Protein AF-0000000086523550 (afdb_homodimer)

InterPro domains:
  IPR003801 GTP cyclohydrolase FolE2/MptA [PF02649] (14-305)
  IPR003801 GTP cyclohydrolase FolE2/MptA [PTHR36445] (13-309)
  IPR022838 GTP cyclohydrolase FolE2 [MF_01527_B] (14-311)

Foldseek 3Di:
DPPPCPVPPPPPPVPPVQPDWDPDFFDWFQWDEDWQDWAWAWAADPVRDIDIWIKTKTKIFIFPGRGGSGFDHVQLVVLCVVQGRVDHDWLVSQVVSQVSVDVVGDPTGQKMKMKIWTWDKDWDAFDPDRDIDIDIKIKMWMWMADPRDIWIKMKIKFKFKAAAPVLVVVQVVQLVVLVCVVQNVPDDDDDPVVLVVLCPDCSNGPDRAFIDMKMKMKMFIFDPPGGHDCPVVLNVLLCVLQVGGDGDDDDPVSVVVNVVSNVVRHDDLVSSQVSSLVSLVPDPGTPKMKIKMWRCTPVDNGTDIDIDINDDPVGDDRPVDDDDDDD/DPPDPPVPPPPPPPPPVQPDWDPDFFDWFQWDEDWQDWAWAWAADPVRDIDIWIKTKTKIFIFPGRGGSDFDHVQLVVLCVVQGRVDHDWPVSQVVSQVSVDVVGDPTGQKMKMKIWTKDKDWDAFDPDRDIDIDIKIKMWMWMADPRDIWIKIKIKFKFKAAAPVLVVVQVVQLVVLVCVVQNVPDDDDDPVVLVVLCPDCSNGPDRAFIDMKMKMKMFIFDPPGGHDCPVVLNVLLCVLQVGGDGDDDDPVSVVVNVVSNVVRHDDLVSSQVSSLVSLVPDPGTPKMKMKMWRCTPVDNGTDIDIDINDDPVGDDRPVDDDDPDD

Organism: NCBI:txid111769

pLDDT: mean 89.42, std 15.38, range [23.94, 98.44]

Solvent-accessible surface area (backbone atoms only — not comparable to full-atom values): 35305 Å² total; per-residue (Å²): 138,77,82,76,70,70,80,70,67,74,73,72,74,62,74,60,58,59,74,43,86,54,85,59,79,65,51,63,34,63,30,39,32,36,29,62,31,76,43,56,38,28,40,73,45,96,86,70,45,78,44,80,38,68,22,43,28,35,42,33,30,24,34,71,41,35,66,54,49,61,80,66,62,67,58,51,51,49,42,41,58,68,42,51,52,70,35,62,61,25,51,62,51,49,52,51,41,39,48,46,49,24,62,75,32,64,90,37,27,70,26,24,36,37,36,39,33,33,65,46,73,45,78,42,70,30,84,68,53,94,44,59,25,72,42,80,27,52,34,36,41,36,35,36,36,49,87,84,43,78,47,43,35,42,30,42,44,44,62,27,54,41,26,34,52,55,42,43,52,52,27,50,50,51,26,52,49,38,48,30,70,74,66,42,82,81,55,86,78,77,60,67,68,58,51,54,56,39,59,74,32,74,77,37,44,58,77,58,57,50,54,32,64,23,38,39,38,39,36,32,33,47,45,88,82,52,73,60,70,60,57,67,60,50,51,49,51,50,37,65,50,61,54,28,58,67,79,70,41,77,52,71,68,23,52,52,49,49,53,51,37,43,70,74,42,52,34,52,42,52,47,50,41,36,35,45,51,52,52,50,70,70,35,85,60,44,69,40,36,40,39,39,26,39,36,49,42,71,82,44,82,32,27,35,31,16,31,40,52,72,73,53,88,94,46,67,73,80,71,79,71,85,83,76,75,82,127,138,81,76,77,71,70,82,73,67,76,73,74,75,61,75,60,60,59,74,44,87,54,86,60,79,66,51,62,36,61,30,39,33,37,30,62,32,75,45,56,37,28,42,74,44,95,85,70,47,77,45,79,37,69,22,42,29,36,42,32,30,25,35,70,40,35,67,55,51,61,80,67,60,66,58,49,50,49,41,41,59,68,43,51,52,69,36,62,62,26,50,63,51,47,50,51,41,40,48,49,48,24,63,75,31,64,89,35,28,69,25,22,36,39,35,39,34,35,66,47,74,44,77,42,71,30,85,69,54,94,45,59,24,71,44,78,27,51,32,36,43,35,36,37,34,49,87,86,42,78,46,44,35,43,32,41,45,45,60,27,55,40,27,35,50,55,41,41,51,52,25,50,50,52,28,53,50,39,47,30,69,72,64,42,81,80,54,88,77,77,61,68,69,59,50,55,57,40,60,74,34,75,78,37,43,56,76,57,57,49,52,34,64,23,40,40,38,37,36,32,33,48,44,87,83,53,73,59,69,60,58,67,60,50,51,48,50,51,38,64,50,62,54,28,59,68,78,67,39,74,51,71,66,23,52,52,49,50,52,52,36,43,69,73,42,52,34,51,42,50,46,52,41,37,35,46,51,52,52,49,69,70,35,83,60,44,69,39,36,38,39,39,27,39,34,49,42,69,80,44,82,32,27,36,31,16,31,41,52,72,71,54,86,93,46,66,72,81,73,79,70,86,84,74,74,83,128

Secondary structure (DSSP, 8-state):
--GGGGGGS-------GGGS---S----EEEEEEEEEEEEEEEE-TTS-EEEEEEEEEEEEEE--TT-----HHHHHHHHHHTGGGSB--HHHHHHHHHHHHHTTTTT-S-EEEEEEEEEEEEEE-SSSS-EEEEEEEEEEEEEEETTEEEEEEEEEEEEEEE-HHHHHHHHHHHHHHHHHHH-TT-S---HHHHHHHHTSTTTS----SEEEEEEEEEEEEPTT-SS--HHHHHHHHHHHH--B--SS--HHHHHHHHHHHHHT---HHHHHHHHHHHHHT-TTEEEEEEEEEEE-SSSSSEEEEEEE---TT---------PPP-/--GGGGGGS-------GGGS---S----EEEEEEEEEEEEEEEE-TTS-EEEEEEEEEEEEEE--TT-----HHHHHHHHHHTGGGSB--HHHHHHHHHHHHHTTTTT-S-EEEEEEEEEEEEEE-SSSS-EEEEEEEEEEEEEEETTEEEEEEEEEEEEEEE-HHHHHHHHHHHHHHHHHHH-TT-S---HHHHHHHHTSTTTS----SEEEEEEEEEEEEPTT-SS--HHHHHHHHHHHH--B--SS--HHHHHHHHHHHHHT---HHHHHHHHHHHHHT-TTEEEEEEEEEEE-SSSSSEEEEEEE---TT---------PPP-

Nearest PDB structures (foldseek):
  8g8v-assembly1_A  TM=8.980E-01  e=8.020E-21  Burkholderia pseudomallei
  5k95-assembly1_A  TM=9.289E-01  e=1.286E-19  Neisseria gonorrhoeae FA 1090
  8tcc-assembly1_D  TM=9.366E-01  e=3.245E-18  Burkholderia pseudomallei
  2r5r-assembly1_A  TM=9.026E-01  e=2.588E-18  Nitrosomonas europaea ATCC 19718
  8tcc-assembly1_B  TM=9.244E-01  e=8.031E-18  Burkholderia pseudomallei

Sequence (654 aa):
MTSTNACKELPCAMPDVAKQPHTGPKGTLNWVGMSQIELPVFVQNLQGGRIQMLARVQAYVNLTDPDSKGIHMSRLYVALDNMLAMNDLTPEVLGATIQQFVDSHQGLSNAAYLECRFDYFERRNSLLSDNSGWKNYPVRVAASLRDGQLETEISVDVPYSSTCPCSAALARQLIQEGFRETFGADTVTVDAQQVYAWLGTTQGIRATPHSQRSIAQVKVKLVDVVNHLPITQLIDCIENALQTPVQATVKREDEQEFARLNAANLMFCEDAARRLKQALSDDASVRDFWVRVNHMESLHAHDAVSIVVKGVENGYRDDPHEYVHPTMTSTNACKELPCAMPDVAKQPHTGPKGTLNWVGMSQIELPVFVQNLQGGRIQMLARVQAYVNLTDPDSKGIHMSRLYVALDNMLAMNDLTPEVLGATIQQFVDSHQGLSNAAYLECRFDYFERRNSLLSDNSGWKNYPVRVAASLRDGQLETEISVDVPYSSTCPCSAALARQLIQEGFRETFGADTVTVDAQQVYAWLGTTQGIRATPHSQRSIAQVKVKLVDVVNHLPITQLIDCIENALQTPVQATVKREDEQEFARLNAANLMFCEDAARRLKQALSDDASVRDFWVRVNHMESLHAHDAVSIVVKGVENGYRDDPHEYVHPT

Radius of gyration: 30.11 Å; Cα contacts (8 Å, |Δi|>4): 1320; chains: 2; bounding box: 67×110×64 Å

Structure (mmCIF, N/CA/C/O backbone):
data_AF-0000000086523550-model_v1
#
loop_
_entity.id
_entity.type
_entity.pdbx_description
1 polymer 'GTP cyclohydrolase FolE2'
#
loop_
_atom_site.group_PDB
_atom_site.id
_atom_site.type_symbol
_atom_site.label_atom_id
_atom_site.label_alt_id
_atom_site.label_comp_id
_atom_site.label_asym_id
_atom_site.label_entity_id
_atom_site.label_seq_id
_atom_site.pdbx_PDB_ins_code
_atom_site.Cartn_x
_atom_site.Cartn_y
_atom_site.Cartn_z
_atom_site.occupancy
_atom_site.B_iso_or_equiv
_atom_site.auth_seq_id
_atom_site.auth_comp_id
_atom_site.auth_asym_id
_atom_site.auth_atom_id
_atom_site.pdbx_PDB_model_num
ATOM 1 N N . MET A 1 1 ? -37.312 -34.094 -29.734 1 24.89 1 MET A N 1
ATOM 2 C CA . MET A 1 1 ? -37.156 -32.812 -29.062 1 24.89 1 MET A CA 1
ATOM 3 C C . MET A 1 1 ? -36.25 -32.938 -27.844 1 24.89 1 MET A C 1
ATOM 5 O O . MET A 1 1 ? -36.062 -31.953 -27.109 1 24.89 1 MET A O 1
ATOM 9 N N . THR A 1 2 ? -36.062 -34.188 -27.281 1 25.27 2 THR A N 1
ATOM 10 C CA . THR A 1 2 ? -35.625 -34.688 -25.984 1 25.27 2 THR A CA 1
ATOM 11 C C . THR A 1 2 ? -34.125 -34.5 -25.781 1 25.27 2 THR A C 1
ATOM 13 O O . THR A 1 2 ? -33.562 -34.969 -24.797 1 25.27 2 THR A O 1
ATOM 16 N N . SER A 1 3 ? -33.375 -34.062 -26.781 1 25.77 3 SER A N 1
ATOM 17 C CA . SER A 1 3 ? -31.938 -34.406 -26.828 1 25.77 3 SER A CA 1
ATOM 18 C C . SER A 1 3 ? -31.172 -33.594 -25.781 1 25.77 3 SER A C 1
ATOM 20 O O . SER A 1 3 ? -29.938 -33.562 -25.797 1 25.77 3 SER A O 1
ATOM 22 N N . THR A 1 4 ? -31.844 -32.594 -25.078 1 27.64 4 THR A N 1
ATOM 23 C CA . THR A 1 4 ? -31.047 -31.5 -24.562 1 27.64 4 THR A CA 1
ATOM 24 C C . THR A 1 4 ? -30.328 -31.906 -23.281 1 27.64 4 THR A C 1
ATOM 26 O O . THR A 1 4 ? -29.562 -31.125 -22.719 1 27.64 4 THR A O 1
ATOM 29 N N . ASN A 1 5 ? -30.828 -32.906 -22.5 1 25.8 5 ASN A N 1
ATOM 30 C CA . ASN A 1 5 ? -30.562 -32.969 -21.062 1 25.8 5 ASN A CA 1
ATOM 31 C C . ASN A 1 5 ? -29.203 -33.562 -20.781 1 25.8 5 ASN A C 1
ATOM 33 O O . ASN A 1 5 ? -28.969 -34.125 -19.688 1 25.8 5 ASN A O 1
ATOM 37 N N . ALA A 1 6 ? -28.422 -34.062 -21.719 1 29.69 6 ALA A N 1
ATOM 38 C CA . ALA A 1 6 ? -27.344 -35 -21.406 1 29.69 6 ALA A CA 1
ATOM 39 C C . ALA A 1 6 ? -26.25 -34.312 -20.594 1 29.69 6 ALA A C 1
ATOM 41 O O . ALA A 1 6 ? -25.375 -34.969 -20.031 1 29.69 6 ALA A O 1
ATOM 42 N N . CYS A 1 7 ? -26.078 -33 -20.766 1 24.89 7 CYS A N 1
ATOM 43 C CA . CYS A 1 7 ? -24.844 -32.438 -20.219 1 24.89 7 CYS A CA 1
ATOM 44 C C . CYS A 1 7 ? -24.938 -32.312 -18.703 1 24.89 7 CYS A C 1
ATOM 46 O O . CYS A 1 7 ? -24.125 -31.641 -18.078 1 24.89 7 CYS A O 1
ATOM 48 N N . LYS A 1 8 ? -26.094 -32.719 -18.125 1 31.67 8 LYS A N 1
ATOM 49 C CA . LYS A 1 8 ? -26.25 -32.438 -16.703 1 31.67 8 LYS A CA 1
ATOM 50 C C . LYS A 1 8 ? -25.234 -33.219 -15.867 1 31.67 8 LYS A C 1
ATOM 52 O O . LYS A 1 8 ? -24.922 -32.812 -14.734 1 31.67 8 LYS A O 1
ATOM 57 N N . GLU A 1 9 ? -25.25 -34.5 -15.953 1 26.06 9 GLU A N 1
ATOM 58 C CA . GLU A 1 9 ? -24.766 -35.375 -14.891 1 26.06 9 GLU A CA 1
ATOM 59 C C . GLU A 1 9 ? -23.234 -35.531 -14.938 1 26.06 9 GLU A C 1
ATOM 61 O O . GLU A 1 9 ? -22.641 -36.219 -14.133 1 26.06 9 GLU A O 1
ATOM 66 N N . LEU A 1 10 ? -22.531 -35.594 -16.141 1 28.23 10 LEU A N 1
ATOM 67 C CA . LEU A 1 10 ? -21.172 -36.094 -15.977 1 28.23 10 LEU A CA 1
ATOM 68 C C . LEU A 1 10 ? -20.391 -35.188 -15.023 1 28.23 10 LEU A C 1
ATOM 70 O O . LEU A 1 10 ? -20.203 -34 -15.289 1 28.23 10 LEU A O 1
ATOM 74 N N . PRO A 1 11 ? -20.469 -35.531 -13.734 1 32.78 11 PRO A N 1
ATOM 75 C CA . PRO A 1 11 ? -19.547 -34.938 -12.766 1 32.78 11 PRO A CA 1
ATOM 76 C C . PRO A 1 11 ? -18.109 -34.844 -13.289 1 32.78 11 PRO A C 1
ATOM 78 O O . PRO A 1 11 ? -17.516 -35.906 -13.586 1 32.78 11 PRO A O 1
ATOM 81 N N . CYS A 1 12 ? -17.844 -34.312 -14.367 1 31.89 12 CYS A N 1
ATOM 82 C CA . CYS A 1 12 ? -16.469 -34.125 -14.859 1 31.89 12 CYS A CA 1
ATOM 83 C C . CYS A 1 12 ? -15.484 -34.031 -13.703 1 31.89 12 CYS A C 1
ATOM 85 O O . CYS A 1 12 ? -15.453 -33.031 -13 1 31.89 12 CYS A O 1
ATOM 87 N N . ALA A 1 13 ? -15.266 -35.125 -13.031 1 36.91 13 ALA A N 1
ATOM 88 C CA . ALA A 1 13 ? -14.195 -35.281 -12.047 1 36.91 13 ALA A CA 1
ATOM 89 C C . ALA A 1 13 ? -12.914 -34.594 -12.523 1 36.91 13 ALA A C 1
ATOM 91 O O . ALA A 1 13 ? -12.227 -35.125 -13.406 1 36.91 13 ALA A O 1
ATOM 92 N N . MET A 1 14 ? -12.844 -33.375 -12.883 1 42.28 14 MET A N 1
ATOM 93 C CA . MET A 1 14 ? -11.609 -32.656 -13.148 1 42.28 14 MET A CA 1
ATOM 94 C C . MET A 1 14 ? -10.492 -33.094 -12.211 1 42.28 14 MET A C 1
ATOM 96 O O . MET A 1 14 ? -10.719 -33.312 -11.023 1 42.28 14 MET A O 1
ATOM 100 N N . PRO A 1 15 ? -9.562 -34 -12.703 1 45.25 15 PRO A N 1
ATOM 101 C CA . PRO A 1 15 ? -8.484 -34.344 -11.789 1 45.25 15 PRO A CA 1
ATOM 102 C C . PRO A 1 15 ? -8.164 -33.25 -10.773 1 45.25 15 PRO A C 1
ATOM 104 O O . PRO A 1 15 ? -7.973 -32.094 -11.156 1 45.25 15 PRO A O 1
ATOM 107 N N . ASP A 1 16 ? -8.758 -33.5 -9.617 1 55.25 16 ASP A N 1
ATOM 108 C CA . ASP A 1 16 ? -8.391 -32.594 -8.539 1 55.25 16 ASP A CA 1
ATOM 109 C C . ASP A 1 16 ? -6.883 -32.625 -8.289 1 55.25 16 ASP A C 1
ATOM 111 O O . ASP A 1 16 ? -6.398 -33.375 -7.449 1 55.25 16 ASP A O 1
ATOM 115 N N . VAL A 1 17 ? -6.188 -32.125 -9.227 1 57.41 17 VAL A N 1
ATOM 116 C CA . VAL A 1 17 ? -4.734 -32.062 -9.148 1 57.41 17 VAL A CA 1
ATOM 117 C C . VAL A 1 17 ? -4.312 -31.609 -7.754 1 57.41 17 VAL A C 1
ATOM 119 O O . VAL A 1 17 ? -3.25 -32 -7.262 1 57.41 17 VAL A O 1
ATOM 122 N N . ALA A 1 18 ? -5.133 -30.922 -7.09 1 55.53 18 ALA A N 1
ATOM 123 C CA . ALA A 1 18 ? -4.77 -30.406 -5.77 1 55.53 18 ALA A CA 1
ATOM 124 C C . ALA A 1 18 ? -4.664 -31.531 -4.754 1 55.53 18 ALA A C 1
ATOM 126 O O . ALA A 1 18 ? -4.012 -31.391 -3.717 1 55.53 18 ALA A O 1
ATOM 127 N N . LYS A 1 19 ? -5.16 -32.656 -5.047 1 57.28 19 LYS A N 1
ATOM 128 C CA . LYS A 1 19 ? -5.168 -33.781 -4.105 1 57.28 19 LYS A CA 1
ATOM 129 C C . LYS A 1 19 ? -4.039 -34.781 -4.41 1 57.28 19 LYS A C 1
ATOM 131 O O . LYS A 1 19 ? -3.82 -35.719 -3.662 1 57.28 19 LYS A O 1
ATOM 136 N N . GLN A 1 20 ? -3.389 -34.5 -5.477 1 58.16 20 GLN A N 1
ATOM 137 C CA . GLN A 1 20 ? -2.297 -35.406 -5.793 1 58.16 20 GLN A CA 1
ATOM 138 C C . GLN A 1 20 ? -1.074 -35.125 -4.926 1 58.16 20 GLN A C 1
ATOM 140 O O . GLN A 1 20 ? -0.887 -34 -4.457 1 58.16 20 GLN A O 1
ATOM 145 N N . PRO A 1 21 ? -0.342 -36.281 -4.531 1 58.44 21 PRO A N 1
ATOM 146 C CA . PRO A 1 21 ? 0.87 -36.031 -3.738 1 58.44 21 PRO A CA 1
ATOM 147 C C . PRO A 1 21 ? 1.817 -35.031 -4.383 1 58.44 21 PRO A C 1
ATOM 149 O O . PRO A 1 21 ? 2.012 -35.062 -5.602 1 58.44 21 PRO A O 1
ATOM 152 N N . HIS A 1 22 ? 2.184 -34.031 -3.604 1 60.03 22 HIS A N 1
ATOM 153 C CA . HIS A 1 22 ? 3.012 -32.906 -4.047 1 60.03 22 HIS A CA 1
ATOM 154 C C . HIS A 1 22 ? 4.477 -33.344 -4.16 1 60.03 22 HIS A C 1
ATOM 156 O O . HIS A 1 22 ? 5.062 -33.812 -3.189 1 60.03 22 HIS A O 1
ATOM 162 N N . THR A 1 23 ? 5.082 -33.531 -5.371 1 64.75 23 THR A N 1
ATOM 163 C CA . THR A 1 23 ? 6.492 -33.844 -5.59 1 64.75 23 THR A CA 1
ATOM 164 C C . THR A 1 23 ? 7.328 -32.562 -5.594 1 64.75 23 THR A C 1
ATOM 166 O O . THR A 1 23 ? 8.562 -32.625 -5.562 1 64.75 23 THR A O 1
ATOM 169 N N . GLY A 1 24 ? 6.727 -31.469 -5.398 1 66.56 24 GLY A N 1
ATOM 170 C CA . GLY A 1 24 ? 7.469 -30.219 -5.453 1 66.56 24 GLY A CA 1
ATOM 171 C C . GLY A 1 24 ? 7.859 -29.688 -4.082 1 66.56 24 GLY A C 1
ATOM 172 O O . GLY A 1 24 ? 7.891 -30.453 -3.111 1 66.56 24 GLY A O 1
ATOM 173 N N . PRO A 1 25 ? 8.43 -28.562 -4.086 1 72.25 25 PRO A N 1
ATOM 174 C CA . PRO A 1 25 ? 8.828 -27.984 -2.799 1 72.25 25 PRO A CA 1
ATOM 175 C C . PRO A 1 25 ? 7.703 -28.016 -1.767 1 72.25 25 PRO A C 1
ATOM 177 O O . PRO A 1 25 ? 6.539 -27.797 -2.109 1 72.25 25 PRO A O 1
ATOM 180 N N . LYS A 1 26 ? 8.117 -28.453 -0.624 1 80.25 26 LYS A N 1
ATOM 181 C CA . LYS A 1 26 ? 7.203 -28.516 0.511 1 80.25 26 LYS A CA 1
ATOM 182 C C . LYS A 1 26 ? 7.355 -27.297 1.415 1 80.25 26 LYS A C 1
ATOM 184 O O . LYS A 1 26 ? 8.344 -26.562 1.312 1 80.25 26 LYS A O 1
ATOM 189 N N . GLY A 1 27 ? 6.23 -27 2.156 1 88.38 27 GLY A N 1
ATOM 190 C CA . GLY A 1 27 ? 6.301 -25.891 3.104 1 88.38 27 GLY A CA 1
ATOM 191 C C . GLY A 1 27 ? 4.949 -25.266 3.383 1 88.38 27 GLY A C 1
ATOM 192 O O . GLY A 1 27 ? 4.039 -25.344 2.557 1 88.38 27 GLY A O 1
ATOM 193 N N . THR A 1 28 ? 4.984 -24.672 4.547 1 94.19 28 THR A N 1
ATOM 194 C CA . THR A 1 28 ? 3.777 -23.953 4.941 1 94.19 28 THR A CA 1
ATOM 195 C C . THR A 1 28 ? 3.73 -22.578 4.285 1 94.19 28 THR A C 1
ATOM 197 O O . THR A 1 28 ? 4.754 -22.062 3.832 1 94.19 28 THR A O 1
ATOM 200 N N . LEU A 1 29 ? 2.609 -22.078 4.082 1 97.38 29 LEU A N 1
ATOM 201 C CA . LEU A 1 29 ? 2.381 -20.734 3.553 1 97.38 29 LEU A CA 1
ATOM 202 C C . LEU A 1 29 ? 1.535 -19.906 4.512 1 97.38 29 LEU A C 1
ATOM 204 O O . LEU A 1 29 ? 0.596 -20.422 5.121 1 97.38 29 LEU A O 1
ATOM 208 N N . ASN A 1 30 ? 1.896 -18.656 4.645 1 98 30 ASN A N 1
ATOM 209 C CA . ASN A 1 30 ? 1.173 -17.781 5.566 1 98 30 ASN A CA 1
ATOM 210 C C . ASN A 1 30 ? -0.237 -17.484 5.062 1 98 30 ASN A C 1
ATOM 212 O O . ASN A 1 30 ? -1.196 -17.516 5.836 1 98 30 ASN A O 1
ATOM 216 N N . TRP A 1 31 ? -0.365 -17.141 3.756 1 98.06 31 TRP A N 1
ATOM 217 C CA . TRP A 1 31 ? -1.661 -16.875 3.143 1 98.06 31 TRP A CA 1
ATOM 218 C C . TRP A 1 31 ? -1.736 -17.469 1.741 1 98.06 31 TRP A C 1
ATOM 220 O O . TRP A 1 31 ? -0.773 -17.391 0.974 1 98.06 31 TRP A O 1
ATOM 230 N N . VAL A 1 32 ? -2.779 -18.031 1.425 1 98.06 32 VAL A N 1
ATOM 231 C CA . VAL A 1 32 ? -3.146 -18.484 0.085 1 98.06 32 VAL A CA 1
ATOM 232 C C . VAL A 1 32 ? -4.605 -18.125 -0.195 1 98.06 32 VAL A C 1
ATOM 234 O O . VAL A 1 32 ? -5.477 -18.344 0.651 1 98.06 32 VAL A O 1
ATOM 237 N N . GLY A 1 33 ? -4.855 -17.531 -1.332 1 97.62 33 GLY A N 1
ATOM 238 C CA . GLY A 1 33 ? -6.227 -17.188 -1.668 1 97.62 33 GLY A CA 1
ATOM 239 C C . GLY A 1 33 ? -6.332 -16.297 -2.898 1 97.62 33 GLY A C 1
ATOM 240 O O . GLY A 1 33 ? -5.668 -16.547 -3.906 1 97.62 33 GLY A O 1
ATOM 241 N N . MET A 1 34 ? -7.254 -15.375 -2.773 1 96.81 34 MET A N 1
ATOM 242 C CA . MET A 1 34 ? -7.621 -14.578 -3.943 1 96.81 34 MET A CA 1
ATOM 243 C C . MET A 1 34 ? -7.59 -13.086 -3.623 1 96.81 34 MET A C 1
ATOM 245 O O . MET A 1 34 ? -7.836 -12.688 -2.484 1 96.81 34 MET A O 1
ATOM 249 N N . SER A 1 35 ? -7.34 -12.328 -4.617 1 96.5 35 SER A N 1
ATOM 250 C CA . SER A 1 35 ? -7.402 -10.867 -4.508 1 96.5 35 SER A CA 1
ATOM 251 C C . SER A 1 35 ? -8.094 -10.25 -5.719 1 96.5 35 SER A C 1
ATOM 253 O O . SER A 1 35 ? -8.422 -10.953 -6.68 1 96.5 35 SER A O 1
ATOM 255 N N . GLN A 1 36 ? -8.461 -8.992 -5.59 1 94.75 36 GLN A N 1
ATOM 256 C CA . GLN A 1 36 ? -9.109 -8.211 -6.645 1 94.75 36 GLN A CA 1
ATOM 257 C C . GLN A 1 36 ? -10.438 -8.836 -7.055 1 94.75 36 GLN A C 1
ATOM 259 O O . GLN A 1 36 ? -10.797 -8.82 -8.234 1 94.75 36 GLN A O 1
ATOM 264 N N . ILE A 1 37 ? -11.055 -9.43 -6.09 1 94.75 37 ILE A N 1
ATOM 265 C CA . ILE A 1 37 ? -12.398 -9.945 -6.352 1 94.75 37 ILE A CA 1
ATOM 266 C C . ILE A 1 37 ? -13.406 -8.797 -6.332 1 94.75 37 ILE A C 1
ATOM 268 O O . ILE A 1 37 ? -13.516 -8.086 -5.336 1 94.75 37 ILE A O 1
ATOM 272 N N . GLU A 1 38 ? -14.102 -8.609 -7.359 1 94.69 38 GLU A N 1
ATOM 273 C CA . GLU A 1 38 ? -15.141 -7.586 -7.387 1 94.69 38 GLU A CA 1
ATOM 274 C C . GLU A 1 38 ? -16.484 -8.148 -6.922 1 94.69 38 GLU A C 1
ATOM 276 O O . GLU A 1 38 ? -17 -9.109 -7.5 1 94.69 38 GLU A O 1
ATOM 281 N N . LEU A 1 39 ? -16.984 -7.551 -5.848 1 95.5 39 LEU A N 1
ATOM 282 C CA . LEU A 1 39 ? -18.266 -7.977 -5.293 1 95.5 39 LEU A CA 1
ATOM 283 C C . LEU A 1 39 ? -19.062 -6.781 -4.758 1 95.5 39 LEU A C 1
ATOM 285 O O . LEU A 1 39 ? -18.469 -5.77 -4.371 1 95.5 39 LEU A O 1
ATOM 289 N N . PRO A 1 40 ? -20.375 -6.902 -4.762 1 95.69 40 PRO A N 1
ATOM 290 C CA . PRO A 1 40 ? -21.156 -5.875 -4.055 1 95.69 40 PRO A CA 1
ATOM 291 C C . PRO A 1 40 ? -21.062 -6.012 -2.537 1 95.69 40 PRO A C 1
ATOM 293 O O . PRO A 1 40 ? -21.016 -7.125 -2.014 1 95.69 40 PRO A O 1
ATOM 296 N N . VAL A 1 41 ? -20.984 -4.922 -1.892 1 95 41 VAL A N 1
ATOM 297 C CA . VAL A 1 41 ? -21.109 -4.887 -0.438 1 95 41 VAL A CA 1
ATOM 298 C C . VAL A 1 41 ? -22.188 -3.885 -0.032 1 95 41 VAL A C 1
ATOM 300 O O . VAL A 1 41 ? -22.438 -2.918 -0.752 1 95 41 VAL A O 1
ATOM 303 N N . PHE A 1 42 ? -22.75 -4.18 1.118 1 94.56 42 PHE A N 1
ATOM 304 C CA . PHE A 1 42 ? -23.844 -3.355 1.618 1 94.56 42 PHE A CA 1
ATOM 305 C C . PHE A 1 42 ? -23.516 -2.797 2.998 1 94.56 42 PHE A C 1
ATOM 307 O O . PHE A 1 42 ? -23.094 -3.535 3.889 1 94.56 42 PHE A O 1
ATOM 314 N N . VAL A 1 43 ? -23.656 -1.52 3.121 1 91.94 43 VAL A N 1
ATOM 315 C CA . VAL A 1 43 ? -23.438 -0.874 4.41 1 91.94 43 VAL A CA 1
ATOM 316 C C . VAL A 1 43 ? -24.688 -0.078 4.805 1 91.94 43 VAL A C 1
ATOM 318 O O . VAL A 1 43 ? -25.297 0.594 3.967 1 91.94 43 VAL A O 1
ATOM 321 N N . GLN A 1 44 ? -25.016 -0.198 6.043 1 85.31 44 GLN A N 1
ATOM 322 C CA . GLN A 1 44 ? -26.125 0.591 6.555 1 85.31 44 GLN A CA 1
ATOM 323 C C . GLN A 1 44 ? -25.672 1.995 6.945 1 85.31 44 GLN A C 1
ATOM 325 O O . GLN A 1 44 ? -24.656 2.158 7.625 1 85.31 44 GLN A O 1
ATOM 330 N N . ASN A 1 45 ? -26.438 2.938 6.398 1 76.12 45 ASN A N 1
ATOM 331 C CA . ASN A 1 45 ? -26.078 4.297 6.801 1 76.12 45 ASN A CA 1
ATOM 332 C C . ASN A 1 45 ? -26.844 4.727 8.047 1 76.12 45 ASN A C 1
ATOM 334 O O . ASN A 1 45 ? -27.688 3.986 8.547 1 76.12 45 ASN A O 1
ATOM 338 N N . LEU A 1 46 ? -26.453 5.797 8.602 1 71.25 46 LEU A N 1
ATOM 339 C CA . LEU A 1 46 ? -27 6.281 9.867 1 71.25 46 LEU A CA 1
ATOM 340 C C . LEU A 1 46 ? -28.469 6.625 9.719 1 71.25 46 LEU A C 1
ATOM 342 O O . LEU A 1 46 ? -29.219 6.629 10.703 1 71.25 46 LEU A O 1
ATOM 346 N N . GLN A 1 47 ? -28.906 6.859 8.523 1 70.12 47 GLN A N 1
ATOM 347 C CA . GLN A 1 47 ? -30.297 7.242 8.32 1 70.12 47 GLN A CA 1
ATOM 348 C C . GLN A 1 47 ? -31.172 6.016 8.086 1 70.12 47 GLN A C 1
ATOM 350 O O . GLN A 1 47 ? -32.375 6.141 7.828 1 70.12 47 GLN A O 1
ATOM 355 N N . GLY A 1 48 ? -30.531 4.879 8.227 1 71.19 48 GLY A N 1
ATOM 356 C CA . GLY A 1 48 ? -31.297 3.646 8.102 1 71.19 48 GLY A CA 1
ATOM 357 C C . GLY A 1 48 ? -31.312 3.094 6.688 1 71.19 48 GL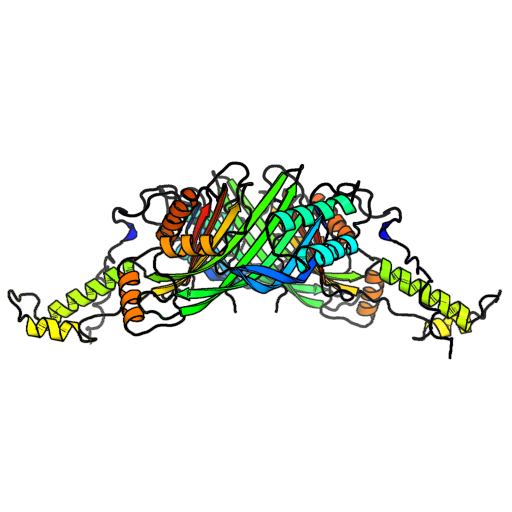Y A C 1
ATOM 358 O O . GLY A 1 48 ? -31.906 2.043 6.43 1 71.19 48 GLY A O 1
ATOM 359 N N . GLY A 1 49 ? -30.75 3.791 5.805 1 78.69 49 GLY A N 1
ATOM 360 C CA . GLY A 1 49 ? -30.719 3.312 4.434 1 78.69 49 GLY A CA 1
ATOM 361 C C . GLY A 1 49 ? -29.562 2.369 4.16 1 78.69 49 GLY A C 1
ATOM 362 O O . GLY A 1 49 ? -28.578 2.354 4.902 1 78.69 49 GLY A O 1
ATOM 363 N N . ARG A 1 50 ? -29.828 1.464 3.25 1 86.81 50 ARG A N 1
ATOM 364 C CA . ARG A 1 50 ? -28.828 0.509 2.793 1 86.81 50 ARG A CA 1
ATOM 365 C C . ARG A 1 50 ? -28.141 1.002 1.523 1 86.81 50 ARG A C 1
ATOM 367 O O . ARG A 1 50 ? -28.797 1.329 0.538 1 86.81 50 ARG A O 1
ATOM 374 N N . ILE A 1 51 ? -26.812 1.119 1.523 1 88 51 ILE A N 1
ATOM 375 C CA . ILE A 1 51 ? -26.031 1.567 0.38 1 88 51 ILE A CA 1
ATOM 376 C C . ILE A 1 51 ? -25.266 0.387 -0.218 1 88 51 ILE A C 1
ATOM 378 O O . ILE A 1 51 ? -24.578 -0.34 0.5 1 88 51 ILE A O 1
ATOM 382 N N . GLN A 1 52 ? -25.453 0.175 -1.47 1 92.38 52 GLN A N 1
ATOM 383 C CA . GLN A 1 52 ? -24.688 -0.84 -2.188 1 92.38 52 GLN A CA 1
ATOM 384 C C . GLN A 1 52 ? -23.469 -0.229 -2.869 1 92.38 52 GLN A C 1
ATOM 386 O O . GLN A 1 52 ? -23.578 0.79 -3.555 1 92.38 52 GLN A O 1
ATOM 391 N N . MET A 1 53 ? -22.344 -0.782 -2.652 1 94.31 53 MET A N 1
ATOM 392 C CA . MET A 1 53 ? -21.109 -0.328 -3.273 1 94.31 53 MET A CA 1
ATOM 393 C C . MET A 1 53 ? -20.359 -1.495 -3.91 1 94.31 53 MET A C 1
ATOM 395 O O . MET A 1 53 ? -20.625 -2.656 -3.59 1 94.31 53 MET A O 1
ATOM 399 N N . LEU A 1 54 ? -19.5 -1.178 -4.859 1 95.62 54 LEU A N 1
ATOM 400 C CA . LEU A 1 54 ? -18.578 -2.152 -5.426 1 95.62 54 LEU A CA 1
ATOM 401 C C . LEU A 1 54 ? -17.312 -2.244 -4.59 1 95.62 54 LEU A C 1
ATOM 403 O O . LEU A 1 54 ? -16.656 -1.231 -4.332 1 95.62 54 LEU A O 1
ATOM 407 N N . ALA A 1 55 ? -17 -3.43 -4.176 1 96.25 55 ALA A N 1
ATOM 408 C CA . ALA A 1 55 ? -15.797 -3.621 -3.369 1 96.25 55 ALA A CA 1
ATOM 409 C C . ALA A 1 55 ? -14.773 -4.48 -4.105 1 96.25 55 ALA A C 1
ATOM 411 O O . ALA A 1 55 ? -15.141 -5.32 -4.934 1 96.25 55 ALA A O 1
ATOM 412 N N . ARG A 1 56 ? -13.555 -4.258 -3.918 1 96.19 56 ARG A N 1
ATOM 413 C CA . ARG A 1 56 ? -12.453 -5.172 -4.23 1 96.19 56 ARG A CA 1
ATOM 414 C C . ARG A 1 56 ? -12.039 -5.969 -2.998 1 96.19 56 ARG A C 1
ATOM 416 O O . ARG A 1 56 ? -11.648 -5.391 -1.981 1 96.19 56 ARG A O 1
ATOM 423 N N . VAL A 1 57 ? -12.086 -7.273 -3.129 1 96.69 57 VAL A N 1
ATOM 424 C CA . VAL A 1 57 ? -11.992 -8.125 -1.947 1 96.69 57 VAL A CA 1
ATOM 425 C C . VAL A 1 57 ? -10.758 -9.016 -2.047 1 96.69 57 VAL A C 1
ATOM 427 O O . VAL A 1 57 ? -10.445 -9.539 -3.119 1 96.69 57 VAL A O 1
ATOM 430 N N . GLN A 1 58 ? -10.047 -9.164 -0.953 1 97.56 58 GLN A N 1
ATOM 431 C CA . GLN A 1 58 ? -9.039 -10.195 -0.764 1 97.56 58 GLN A CA 1
ATOM 432 C C . GLN A 1 58 ? -9.5 -11.242 0.25 1 97.56 58 GLN A C 1
ATOM 434 O O . GLN A 1 58 ? -10.102 -10.898 1.271 1 97.56 58 GLN A O 1
ATOM 439 N N . ALA A 1 59 ? -9.25 -12.453 -0.015 1 98 59 ALA A N 1
ATOM 440 C CA . ALA A 1 59 ? -9.648 -13.562 0.853 1 98 59 ALA A CA 1
ATOM 441 C C . ALA A 1 59 ? -8.555 -14.617 0.925 1 98 59 ALA A C 1
ATOM 443 O O . ALA A 1 59 ? -8.125 -15.156 -0.102 1 98 59 ALA A O 1
ATOM 444 N N . TYR A 1 60 ? -8.102 -14.93 2.182 1 98.38 60 TYR A N 1
ATOM 445 C CA . TYR A 1 60 ? -6.984 -15.852 2.344 1 98.38 60 TYR A CA 1
ATOM 446 C C . TYR A 1 60 ? -7.238 -16.812 3.498 1 98.38 60 TYR A C 1
ATOM 448 O O . TYR A 1 60 ? -7.953 -16.484 4.449 1 98.38 60 TYR A O 1
ATOM 456 N N . VAL A 1 61 ? -6.652 -17.953 3.426 1 98.25 61 VAL A N 1
ATOM 457 C CA . VAL A 1 61 ? -6.398 -18.859 4.547 1 98.25 61 VAL A CA 1
ATOM 458 C C . VAL A 1 61 ? -4.922 -19.234 4.586 1 98.25 61 VAL A C 1
ATOM 460 O O . VAL A 1 61 ? -4.207 -19.078 3.592 1 98.25 61 VAL A O 1
ATOM 463 N N . ASN A 1 62 ? -4.516 -19.625 5.766 1 97.81 62 ASN A N 1
ATOM 464 C CA . ASN A 1 62 ? -3.158 -20.156 5.812 1 97.81 62 ASN A CA 1
ATOM 465 C C . ASN A 1 62 ? -3.119 -21.625 5.387 1 97.81 62 ASN A C 1
ATOM 467 O O . ASN A 1 62 ? -4.156 -22.281 5.336 1 97.81 62 ASN A O 1
ATOM 471 N N . LEU A 1 63 ? -1.994 -22.031 4.926 1 96.56 63 LEU A N 1
ATOM 472 C CA . LEU A 1 63 ? -1.746 -23.438 4.641 1 96.56 63 LEU A CA 1
ATOM 473 C C . LEU A 1 63 ? -0.729 -24.016 5.613 1 96.56 63 LEU A C 1
ATOM 475 O O . LEU A 1 63 ? 0.477 -23.812 5.457 1 96.56 63 LEU A O 1
ATOM 479 N N . THR A 1 64 ? -1.199 -24.859 6.555 1 94.38 64 THR A N 1
ATOM 480 C CA . THR A 1 64 ? -0.368 -25.312 7.664 1 94.38 64 THR A CA 1
ATOM 481 C C . THR A 1 64 ? 0.191 -26.703 7.383 1 94.38 64 THR A C 1
ATOM 483 O O . THR A 1 64 ? 1.127 -27.141 8.055 1 94.38 64 THR A O 1
ATOM 486 N N . ASP A 1 65 ? -0.339 -27.359 6.434 1 91.12 65 ASP A N 1
ATOM 487 C CA . ASP A 1 65 ? 0.172 -28.672 6.012 1 91.12 65 ASP A CA 1
ATOM 488 C C . ASP A 1 65 ? 1.234 -28.516 4.926 1 91.12 65 ASP A C 1
ATOM 490 O O . ASP A 1 65 ? 0.918 -28.156 3.787 1 91.12 65 ASP A O 1
ATOM 494 N N . PRO A 1 66 ? 2.412 -28.844 5.219 1 89.62 66 PRO A N 1
ATOM 495 C CA . PRO A 1 66 ? 3.484 -28.641 4.242 1 89.62 66 PRO A CA 1
ATOM 496 C C . PRO A 1 66 ? 3.383 -29.594 3.049 1 89.62 66 PRO A C 1
ATOM 498 O O . PRO A 1 66 ? 4.008 -29.344 2.012 1 89.62 66 PRO A O 1
ATOM 501 N N . ASP A 1 67 ? 2.57 -30.609 3.148 1 87.88 67 ASP A N 1
ATOM 502 C CA . ASP A 1 67 ? 2.508 -31.625 2.102 1 87.88 67 ASP A CA 1
ATOM 503 C C . ASP A 1 67 ? 1.328 -31.375 1.165 1 87.88 67 ASP A C 1
ATOM 505 O O . ASP A 1 67 ? 1.224 -32 0.109 1 87.88 67 ASP A O 1
ATOM 509 N N . SER A 1 68 ? 0.513 -30.484 1.598 1 88.75 68 SER A N 1
ATOM 510 C CA . SER A 1 68 ? -0.643 -30.203 0.755 1 88.75 68 SER A CA 1
ATOM 511 C C . SER A 1 68 ? -0.262 -29.312 -0.422 1 88.75 68 SER A C 1
ATOM 513 O O . SER A 1 68 ? 0.485 -28.344 -0.259 1 88.75 68 SER A O 1
ATOM 515 N N . LYS A 1 69 ? -0.768 -29.562 -1.533 1 86 69 LYS A N 1
ATOM 516 C CA . LYS A 1 69 ? -0.417 -28.828 -2.75 1 86 69 LYS A CA 1
ATOM 517 C C . LYS A 1 69 ? -1.005 -27.422 -2.736 1 86 69 LYS A C 1
ATOM 519 O O . LYS A 1 69 ? -0.426 -26.5 -3.309 1 86 69 LYS A O 1
ATOM 524 N N . GLY A 1 70 ? -2.154 -27.375 -2.135 1 89.75 70 GLY A N 1
ATOM 525 C CA . GLY A 1 70 ? -2.824 -26.078 -2.131 1 89.75 70 GLY A CA 1
ATOM 526 C C . GLY A 1 70 ? -4.164 -26.109 -1.419 1 89.75 70 GLY A C 1
ATOM 527 O O . GLY A 1 70 ? -4.465 -27.047 -0.684 1 89.75 70 GLY A O 1
ATOM 528 N N . ILE A 1 71 ? -4.824 -25 -1.571 1 91.56 71 ILE A N 1
ATOM 529 C CA . ILE A 1 71 ? -6.141 -24.891 -0.953 1 91.56 71 ILE A CA 1
ATOM 530 C C . ILE A 1 71 ? -7.223 -25.047 -2.016 1 91.56 71 ILE A C 1
ATOM 532 O O . ILE A 1 71 ? -6.922 -25.203 -3.201 1 91.56 71 ILE A O 1
ATOM 536 N N . HIS A 1 72 ? -8.469 -25.062 -1.563 1 89.44 72 HIS A N 1
ATOM 537 C CA . HIS A 1 72 ? -9.625 -25.016 -2.455 1 89.44 72 HIS A CA 1
ATOM 538 C C . HIS A 1 72 ? -10.148 -23.594 -2.609 1 89.44 72 HIS A C 1
ATOM 540 O O . HIS A 1 72 ? -11.039 -23.172 -1.864 1 89.44 72 HIS A O 1
ATOM 546 N N . MET A 1 73 ? -9.688 -22.938 -3.58 1 90.69 73 MET A N 1
ATOM 547 C CA . MET A 1 73 ? -9.953 -21.516 -3.77 1 90.69 73 MET A CA 1
ATOM 548 C C . MET A 1 73 ? -11.445 -21.281 -4 1 90.69 73 MET A C 1
ATOM 550 O O . MET A 1 73 ? -12 -20.297 -3.514 1 90.69 73 MET A O 1
ATOM 554 N N . SER A 1 74 ? -12.062 -22.188 -4.676 1 91.69 74 SER A N 1
ATOM 555 C CA . SER A 1 74 ? -13.477 -22.047 -4.988 1 91.69 74 SER A CA 1
ATOM 556 C C . SER A 1 74 ? -14.32 -21.953 -3.719 1 91.69 74 SER A C 1
ATOM 558 O O . SER A 1 74 ? -15.352 -21.281 -3.699 1 91.69 74 SER A O 1
ATOM 560 N N . ARG A 1 75 ? -13.883 -22.578 -2.646 1 94.31 75 ARG A N 1
ATOM 561 C CA . ARG A 1 75 ? -14.625 -22.562 -1.392 1 94.31 75 ARG A CA 1
ATOM 562 C C . ARG A 1 75 ? -14.633 -21.172 -0.777 1 94.31 75 ARG A C 1
ATOM 564 O O . ARG A 1 75 ? -15.602 -20.766 -0.125 1 94.31 75 ARG A O 1
ATOM 571 N N . LEU A 1 76 ? -13.516 -20.422 -0.881 1 96.19 76 LEU A N 1
ATOM 572 C CA . LEU A 1 76 ? -13.469 -19.047 -0.43 1 96.19 76 LEU A CA 1
ATOM 573 C C . LEU A 1 76 ? -14.469 -18.188 -1.198 1 96.19 76 LEU A C 1
ATOM 575 O O . LEU A 1 76 ? -15.219 -17.422 -0.598 1 96.19 76 LEU A O 1
ATOM 579 N N . TYR A 1 77 ? -14.516 -18.375 -2.484 1 94.88 77 TYR A N 1
ATOM 580 C CA . TYR A 1 77 ? -15.414 -17.594 -3.318 1 94.88 77 TYR A CA 1
ATOM 581 C C . TYR A 1 77 ? -16.875 -17.859 -2.961 1 94.88 77 TYR A C 1
ATOM 583 O O . TYR A 1 77 ? -17.688 -16.938 -2.898 1 94.88 77 TYR A O 1
ATOM 591 N N . VAL A 1 78 ? -17.141 -19.125 -2.789 1 94.81 78 VAL A N 1
ATOM 592 C CA . VAL A 1 78 ? -18.5 -19.516 -2.461 1 94.81 78 VAL A CA 1
ATOM 593 C C . VAL A 1 78 ? -18.938 -18.859 -1.156 1 94.81 78 VAL A C 1
ATOM 595 O O . VAL A 1 78 ? -20.062 -18.359 -1.05 1 94.81 78 VAL A O 1
ATOM 598 N N . ALA A 1 79 ? -18.062 -18.844 -0.196 1 96.38 79 ALA A N 1
ATOM 599 C CA . ALA A 1 79 ? -18.375 -18.188 1.073 1 96.38 79 ALA A CA 1
ATOM 600 C C . ALA A 1 79 ? -18.625 -16.688 0.873 1 96.38 79 ALA A C 1
ATOM 602 O O . ALA A 1 79 ? -19.562 -16.125 1.455 1 96.38 79 ALA A O 1
ATOM 603 N N . LEU A 1 80 ? -17.828 -16.047 0.057 1 97.25 80 LEU A N 1
ATOM 604 C CA . LEU A 1 80 ? -18 -14.633 -0.233 1 97.25 80 LEU A CA 1
ATOM 605 C C . LEU A 1 80 ? -19.344 -14.367 -0.903 1 97.25 80 LEU A C 1
ATOM 607 O O . LEU A 1 80 ? -20.078 -13.469 -0.496 1 97.25 80 LEU A O 1
ATOM 611 N N . ASP A 1 81 ? -19.625 -15.164 -1.868 1 94.94 81 ASP A N 1
ATOM 612 C CA . ASP A 1 81 ? -20.844 -14.992 -2.67 1 94.94 81 ASP A CA 1
ATOM 613 C C . ASP A 1 81 ? -22.094 -15.227 -1.83 1 94.94 81 ASP A C 1
ATOM 615 O O . ASP A 1 81 ? -23.047 -14.461 -1.919 1 94.94 81 ASP A O 1
ATOM 619 N N . ASN A 1 82 ? -22.031 -16.203 -0.952 1 95.25 82 ASN A N 1
ATOM 620 C CA . ASN A 1 82 ? -23.234 -16.625 -0.221 1 95.25 82 ASN A CA 1
ATOM 621 C C . ASN A 1 82 ? -23.406 -15.836 1.071 1 95.25 82 ASN A C 1
ATOM 623 O O . ASN A 1 82 ? -24.516 -15.734 1.597 1 95.25 82 ASN A O 1
ATOM 627 N N . MET A 1 83 ? -22.359 -15.305 1.604 1 95.5 83 MET A N 1
ATOM 628 C CA . MET A 1 83 ? -22.453 -14.664 2.914 1 95.5 83 MET A CA 1
ATOM 629 C C . MET A 1 83 ? -22.203 -13.164 2.803 1 95.5 83 MET A C 1
ATOM 631 O O . MET A 1 83 ? -23.125 -12.367 2.998 1 95.5 83 MET A O 1
ATOM 635 N N . LEU A 1 84 ? -21.094 -12.766 2.316 1 92.12 84 LEU A N 1
ATOM 636 C CA . LEU A 1 84 ? -20.703 -11.359 2.289 1 92.12 84 LEU A CA 1
ATOM 637 C C . LEU A 1 84 ? -21.578 -10.57 1.323 1 92.12 84 LEU A C 1
ATOM 639 O O . LEU A 1 84 ? -22.094 -9.508 1.673 1 92.12 84 LEU A O 1
ATOM 643 N N . ALA A 1 85 ? -21.828 -11.117 0.168 1 91.81 85 ALA A N 1
ATOM 644 C CA . ALA A 1 85 ? -22.516 -10.398 -0.901 1 91.81 85 ALA A CA 1
ATOM 645 C C . ALA A 1 85 ? -24.031 -10.344 -0.647 1 91.81 85 ALA A C 1
ATOM 647 O O . ALA A 1 85 ? -24.734 -9.555 -1.271 1 91.81 85 ALA A O 1
ATOM 648 N N . MET A 1 86 ? -24.516 -11.094 0.331 1 90.88 86 MET A N 1
ATOM 649 C CA . MET A 1 86 ? -25.969 -11.211 0.535 1 90.88 86 MET A CA 1
ATOM 650 C C . MET A 1 86 ? -26.391 -10.492 1.812 1 90.88 86 MET A C 1
ATOM 652 O O . MET A 1 86 ? -27.578 -10.383 2.098 1 90.88 86 MET A O 1
ATOM 656 N N . ASN A 1 87 ? -25.453 -9.992 2.537 1 92.75 87 ASN A N 1
ATOM 657 C CA . ASN A 1 87 ? -25.75 -9.391 3.832 1 92.75 87 ASN A CA 1
ATOM 658 C C . ASN A 1 87 ? -25.109 -8.008 3.967 1 92.75 87 ASN A C 1
ATOM 660 O O . ASN A 1 87 ? -24.203 -7.66 3.201 1 92.75 87 ASN A O 1
ATOM 664 N N . ASP A 1 88 ? -25.641 -7.309 4.969 1 93.81 88 ASP A N 1
ATOM 665 C CA . ASP A 1 88 ? -24.969 -6.062 5.332 1 93.81 88 ASP A CA 1
ATOM 666 C C . ASP A 1 88 ? -23.594 -6.336 5.918 1 93.81 88 ASP A C 1
ATOM 668 O O . ASP A 1 88 ? -23.406 -7.289 6.684 1 93.81 88 ASP A O 1
ATOM 672 N N . LEU A 1 89 ? -22.75 -5.504 5.512 1 95.12 89 LEU A N 1
ATOM 673 C CA . LEU A 1 89 ? -21.375 -5.625 6.02 1 95.12 89 LEU A CA 1
ATOM 674 C C . LEU A 1 89 ? -21.312 -5.23 7.488 1 95.12 89 LEU A C 1
ATOM 676 O O . LEU A 1 89 ? -21.406 -4.047 7.824 1 95.12 89 LEU A O 1
ATOM 680 N N . THR A 1 90 ? -21.188 -6.207 8.352 1 93.69 90 THR A N 1
ATOM 681 C CA . THR A 1 90 ? -21.078 -6.023 9.797 1 93.69 90 THR A CA 1
ATOM 682 C C . THR A 1 90 ? -19.922 -6.863 10.359 1 93.69 90 THR A C 1
ATOM 684 O O . THR A 1 90 ? -19.469 -7.801 9.703 1 93.69 90 THR A O 1
ATOM 687 N N . PRO A 1 91 ? -19.516 -6.484 11.539 1 93.75 91 PRO A N 1
ATOM 688 C CA . PRO A 1 91 ? -18.484 -7.32 12.18 1 93.75 91 PRO A CA 1
ATOM 689 C C . PRO A 1 91 ? -18.906 -8.781 12.305 1 93.75 91 PRO A C 1
ATOM 691 O O . PRO A 1 91 ? -18.094 -9.68 12.133 1 93.75 91 PRO A O 1
ATOM 694 N N . GLU A 1 92 ? -20.109 -9.023 12.57 1 94.31 92 GLU A N 1
ATOM 695 C CA . GLU A 1 92 ? -20.625 -10.383 12.703 1 94.31 92 GLU A CA 1
ATOM 696 C C . GLU A 1 92 ? -20.516 -11.148 11.391 1 94.31 92 GLU A C 1
ATOM 698 O O . GLU A 1 92 ? -20.062 -12.289 11.367 1 94.31 92 GLU A O 1
ATOM 703 N N . VAL A 1 93 ? -20.953 -10.5 10.297 1 95.94 93 VAL A N 1
ATOM 704 C CA . VAL A 1 93 ? -20.906 -11.148 8.992 1 95.94 93 VAL A CA 1
ATOM 705 C C . VAL A 1 93 ? -19.469 -11.398 8.57 1 95.94 93 VAL A C 1
ATOM 707 O O . VAL A 1 93 ? -19.141 -12.461 8.039 1 95.94 93 VAL A O 1
ATOM 710 N N . LEU A 1 94 ? -18.641 -10.422 8.812 1 96.5 94 LEU A N 1
ATOM 711 C CA . LEU A 1 94 ? -17.219 -10.594 8.539 1 96.5 94 LEU A CA 1
ATOM 712 C C . LEU A 1 94 ? -16.656 -11.781 9.305 1 96.5 94 LEU A C 1
ATOM 714 O O . LEU A 1 94 ? -15.969 -12.633 8.727 1 96.5 94 LEU A O 1
ATOM 718 N N . GLY A 1 95 ? -16.938 -11.797 10.562 1 95.75 95 GLY A N 1
ATOM 719 C CA . GLY A 1 95 ? -16.469 -12.891 11.398 1 95.75 95 GLY A CA 1
ATOM 720 C C . GLY A 1 95 ? -16.984 -14.242 10.953 1 95.75 95 GLY A C 1
ATOM 721 O O . GLY A 1 95 ? -16.219 -15.211 10.891 1 95.75 95 GLY A O 1
ATOM 722 N N . ALA A 1 96 ? -18.234 -14.344 10.617 1 96.56 96 ALA A N 1
ATOM 723 C CA . ALA A 1 96 ? -18.828 -15.594 10.164 1 96.56 96 ALA A CA 1
ATOM 724 C C . ALA A 1 96 ? -18.219 -16.047 8.844 1 96.56 96 ALA A C 1
ATOM 726 O O . ALA A 1 96 ? -17.984 -17.234 8.641 1 96.56 96 ALA A O 1
ATOM 727 N N . THR A 1 97 ? -18.016 -15.086 7.98 1 97.62 97 THR A N 1
ATOM 728 C CA . THR A 1 97 ? -17.438 -15.406 6.676 1 97.62 97 THR A CA 1
ATOM 729 C C . THR A 1 97 ? -16.031 -15.977 6.824 1 97.62 97 THR A C 1
ATOM 731 O O . THR A 1 97 ? -15.711 -17 6.227 1 97.62 97 THR A O 1
ATOM 734 N N . ILE A 1 98 ? -15.227 -15.359 7.625 1 97 98 ILE A N 1
ATOM 735 C CA . ILE A 1 98 ? -13.844 -15.82 7.758 1 97 98 ILE A CA 1
ATOM 736 C C . ILE A 1 98 ? -13.82 -17.141 8.516 1 97 98 ILE A C 1
ATOM 738 O O . ILE A 1 98 ? -12.977 -18 8.242 1 97 98 ILE A O 1
ATOM 742 N N . GLN A 1 99 ? -14.719 -17.328 9.469 1 96.94 99 GLN A N 1
ATOM 743 C CA . GLN A 1 99 ? -14.836 -18.625 10.109 1 96.94 99 GLN A CA 1
ATOM 744 C C . GLN A 1 99 ? -15.188 -19.719 9.102 1 96.94 99 GLN A C 1
ATOM 746 O O . GLN A 1 99 ? -14.656 -20.828 9.172 1 96.94 99 GLN A O 1
ATOM 751 N N . GLN A 1 100 ? -16.062 -19.406 8.211 1 97.5 100 GLN A N 1
ATOM 752 C CA . GLN A 1 100 ? -16.438 -20.344 7.16 1 97.5 100 GLN A CA 1
ATOM 753 C C . GLN A 1 100 ? -15.219 -20.719 6.305 1 97.5 100 GLN A C 1
ATOM 755 O O . GLN A 1 100 ? -15.102 -21.844 5.84 1 97.5 100 GLN A O 1
ATOM 760 N N . PHE A 1 101 ? -14.352 -19.688 6.027 1 98.06 101 PHE A N 1
ATOM 761 C CA . PHE A 1 101 ? -13.117 -19.984 5.309 1 98.06 101 PHE A CA 1
ATOM 762 C C . PHE A 1 101 ? -12.344 -21.109 5.988 1 98.06 101 PHE A C 1
ATOM 764 O O . PHE A 1 101 ? -11.945 -22.078 5.336 1 98.06 101 PHE A O 1
ATOM 771 N N . VAL A 1 102 ? -12.18 -21.016 7.289 1 97.5 102 VAL A N 1
ATOM 772 C CA . VAL A 1 102 ? -11.383 -21.984 8.047 1 97.5 102 VAL A CA 1
ATOM 773 C C . VAL A 1 102 ? -12.117 -23.328 8.102 1 97.5 102 VAL A C 1
ATOM 775 O O . VAL A 1 102 ? -11.508 -24.375 7.891 1 97.5 102 VAL A O 1
ATOM 778 N N . ASP A 1 103 ? -13.406 -23.281 8.32 1 97.06 103 ASP A N 1
ATOM 779 C CA . ASP A 1 103 ? -14.203 -24.5 8.445 1 97.06 103 ASP A CA 1
ATOM 780 C C . ASP A 1 103 ? -14.18 -25.297 7.145 1 97.06 103 ASP A C 1
ATOM 782 O O . ASP A 1 103 ? -14.172 -26.531 7.168 1 97.06 103 ASP A O 1
ATOM 786 N N . SER A 1 104 ? -14.211 -24.625 6.07 1 96.5 104 SER A N 1
ATOM 787 C CA . SER A 1 104 ? -14.227 -25.297 4.777 1 96.5 104 SER A CA 1
ATOM 788 C C . SER A 1 104 ? -12.859 -25.844 4.418 1 96.5 104 SER A C 1
ATOM 790 O O . SER A 1 104 ? -12.711 -26.578 3.432 1 96.5 104 SER A O 1
ATOM 792 N N . HIS A 1 105 ? -11.82 -25.516 5.156 1 96.25 105 HIS A N 1
ATOM 793 C CA . HIS A 1 105 ? -10.461 -26 4.949 1 96.25 105 HIS A CA 1
ATOM 794 C C . HIS A 1 105 ? -9.945 -26.734 6.188 1 96.25 105 HIS A C 1
ATOM 796 O O . HIS A 1 105 ? -8.773 -26.594 6.547 1 96.25 105 HIS A O 1
ATOM 802 N N . GLN A 1 106 ? -10.797 -27.438 6.836 1 92 106 GLN A N 1
ATOM 803 C CA . GLN A 1 106 ? -10.438 -28.156 8.047 1 92 106 GLN A CA 1
ATOM 804 C C . GLN A 1 106 ? -9.242 -29.078 7.809 1 92 106 GLN A C 1
ATOM 806 O O . GLN A 1 106 ? -9.188 -29.797 6.809 1 92 106 GLN A O 1
ATOM 811 N N . GLY A 1 107 ? -8.32 -29.031 8.734 1 91.31 107 GLY A N 1
ATOM 812 C CA . GLY A 1 107 ? -7.129 -29.844 8.633 1 91.31 107 GLY A CA 1
ATOM 813 C C . GLY A 1 107 ? -6.023 -29.188 7.824 1 91.31 107 GLY A C 1
ATOM 814 O O . GLY A 1 107 ? -4.867 -29.609 7.887 1 91.31 107 GLY A O 1
ATOM 815 N N . LEU A 1 108 ? -6.375 -28.188 7.094 1 93.19 108 LEU A N 1
ATOM 816 C CA . LEU A 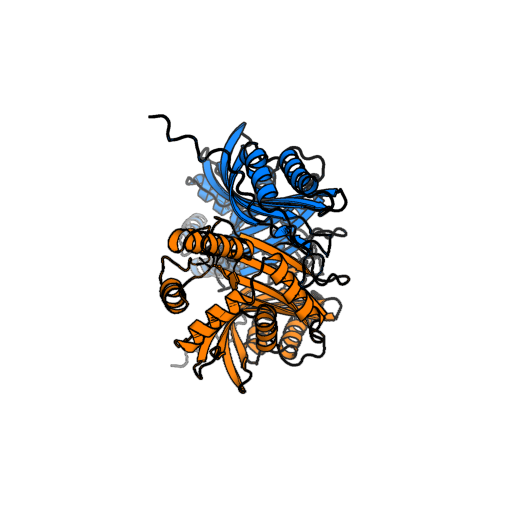1 108 ? -5.414 -27.531 6.223 1 93.19 108 LEU A CA 1
ATOM 817 C C . LEU A 1 108 ? -5.082 -26.125 6.746 1 93.19 108 LEU A C 1
ATOM 819 O O . LEU A 1 108 ? -3.957 -25.656 6.586 1 93.19 108 LEU A O 1
ATOM 823 N N . SER A 1 109 ? -6.113 -25.5 7.367 1 96.44 109 SER A N 1
ATOM 824 C CA . SER A 1 109 ? -5.984 -24.094 7.742 1 96.44 109 SER A CA 1
ATOM 825 C C . SER A 1 109 ? -6.547 -23.828 9.133 1 96.44 109 SER A C 1
ATOM 827 O O . SER A 1 109 ? -7.469 -24.531 9.57 1 96.44 109 SER A O 1
ATOM 829 N N . ASN A 1 110 ? -5.969 -22.891 9.852 1 97 110 ASN A N 1
ATOM 830 C CA . ASN A 1 110 ? -6.5 -22.453 11.141 1 97 110 ASN A CA 1
ATOM 831 C C . ASN A 1 110 ? -6.5 -20.938 11.273 1 97 110 ASN A C 1
ATOM 833 O O . ASN A 1 110 ? -6.66 -20.406 12.367 1 97 110 ASN A O 1
ATOM 837 N N . ALA A 1 111 ? -6.25 -20.266 10.234 1 97.94 111 ALA A N 1
ATOM 838 C CA . ALA A 1 111 ? -6.297 -18.812 10.172 1 97.94 111 ALA A CA 1
ATOM 839 C C . ALA A 1 111 ? -6.941 -18.328 8.875 1 97.94 111 ALA A C 1
ATOM 841 O O . ALA A 1 111 ? -6.941 -19.062 7.871 1 97.94 111 ALA A O 1
ATOM 842 N N . ALA A 1 112 ? -7.441 -17.141 8.906 1 98.31 112 ALA A N 1
ATOM 843 C CA . ALA A 1 112 ? -8.094 -16.562 7.727 1 98.31 112 ALA A CA 1
ATOM 844 C C . ALA A 1 112 ? -8.016 -15.047 7.734 1 98.31 112 ALA A C 1
ATOM 846 O O . ALA A 1 112 ? -7.797 -14.438 8.781 1 98.31 112 ALA A O 1
ATOM 847 N N . TYR A 1 113 ? -8.148 -14.484 6.582 1 98.25 113 TYR A N 1
ATOM 848 C CA . TYR A 1 113 ? -8.109 -13.039 6.371 1 98.25 113 TYR A CA 1
ATOM 849 C C . TYR A 1 113 ? -9.102 -12.617 5.297 1 98.25 113 TYR A C 1
ATOM 851 O O . TYR A 1 113 ? -9.25 -13.289 4.273 1 98.25 113 TYR A O 1
ATOM 859 N N . LEU A 1 114 ? -9.805 -11.562 5.531 1 98.25 114 LEU A N 1
ATOM 860 C CA . LEU A 1 114 ? -10.766 -10.977 4.605 1 98.25 114 LEU A CA 1
ATOM 861 C C . LEU A 1 114 ? -10.68 -9.453 4.617 1 98.25 114 LEU A C 1
ATOM 863 O O . LEU A 1 114 ? -10.641 -8.836 5.688 1 98.25 114 LEU A O 1
ATOM 867 N N . GLU A 1 115 ? -10.602 -8.883 3.469 1 97.75 115 GLU A N 1
ATOM 868 C CA . GLU A 1 115 ? -10.523 -7.43 3.336 1 97.75 115 GLU A CA 1
ATOM 869 C C . GLU A 1 115 ? -11.414 -6.93 2.203 1 97.75 115 GLU A C 1
ATOM 871 O O . GLU A 1 115 ? -11.438 -7.52 1.12 1 97.75 115 GLU A O 1
ATOM 876 N N . CYS A 1 116 ? -12.094 -5.855 2.439 1 97.25 116 CYS A N 1
ATOM 877 C CA . CYS A 1 116 ? -12.945 -5.18 1.46 1 97.25 116 CYS A CA 1
ATOM 878 C C . CYS A 1 116 ? -12.547 -3.719 1.312 1 97.25 116 CYS A C 1
ATOM 880 O O . CYS A 1 116 ? -12.531 -2.971 2.293 1 97.25 116 CYS A O 1
ATOM 882 N N . ARG A 1 117 ? -12.297 -3.361 0.155 1 96.88 117 ARG A N 1
ATOM 883 C CA . ARG A 1 117 ? -12.039 -1.956 -0.146 1 96.88 117 ARG A CA 1
ATOM 884 C C . ARG A 1 117 ? -13.148 -1.373 -1.019 1 96.88 117 ARG A C 1
ATOM 886 O O . ARG A 1 117 ? -13.539 -1.979 -2.016 1 96.88 117 ARG A O 1
ATOM 893 N N . PHE A 1 118 ? -13.578 -0.199 -0.65 1 95.88 118 PHE A N 1
ATOM 894 C CA . PHE A 1 118 ? -14.648 0.434 -1.412 1 95.88 118 PHE A CA 1
ATOM 895 C C . PHE A 1 118 ? -14.695 1.934 -1.142 1 95.88 118 PHE A C 1
ATOM 897 O O . PHE A 1 118 ? -14.062 2.418 -0.201 1 95.88 118 PHE A O 1
ATOM 904 N N . ASP A 1 119 ? -15.43 2.615 -1.968 1 95.88 119 ASP A N 1
ATOM 905 C CA . ASP A 1 119 ? -15.688 4.043 -1.796 1 95.88 119 ASP A CA 1
ATOM 906 C C . ASP A 1 119 ? -17 4.277 -1.07 1 95.88 119 ASP A C 1
ATOM 908 O O . ASP A 1 119 ? -18.078 3.965 -1.6 1 95.88 119 ASP A O 1
ATOM 912 N N . TYR A 1 120 ? -16.875 4.789 0.094 1 94.62 120 TYR A N 1
ATOM 913 C CA . TYR A 1 120 ? -18.047 5.062 0.911 1 94.62 120 TYR A CA 1
ATOM 914 C C . TYR A 1 120 ? -18.578 6.469 0.651 1 94.62 120 TYR A C 1
ATOM 916 O O . TYR A 1 120 ? -17.891 7.457 0.894 1 94.62 120 TYR A O 1
ATOM 924 N N . PHE A 1 121 ? -19.859 6.543 0.19 1 91.25 121 PHE A N 1
ATOM 925 C CA . PHE A 1 121 ? -20.5 7.82 -0.081 1 91.25 121 PHE A CA 1
ATOM 926 C C . PHE A 1 121 ? -21.484 8.18 1.027 1 91.25 121 PHE A C 1
ATOM 928 O O . PHE A 1 121 ? -22.312 7.352 1.42 1 91.25 121 PHE A O 1
ATOM 935 N N . GLU A 1 122 ? -21.312 9.398 1.419 1 89.19 122 GLU A N 1
ATOM 936 C CA . GLU A 1 122 ? -22.266 9.875 2.414 1 89.19 122 GLU A CA 1
ATOM 937 C C . GLU A 1 122 ? -22.609 11.344 2.197 1 89.19 122 GLU A C 1
ATOM 939 O O . GLU A 1 122 ? -21.766 12.117 1.727 1 89.19 122 GLU A O 1
ATOM 944 N N . ARG A 1 123 ? -23.844 11.648 2.471 1 90.69 123 ARG A N 1
ATOM 945 C CA . ARG A 1 123 ? -24.25 13.055 2.432 1 90.69 123 ARG A CA 1
ATOM 946 C C . ARG A 1 123 ? -23.781 13.789 3.686 1 90.69 123 ARG A C 1
ATOM 948 O O . ARG A 1 123 ? -24.047 13.352 4.805 1 90.69 123 ARG A O 1
ATOM 955 N N . ARG A 1 124 ? -23.109 14.867 3.496 1 93.12 124 ARG A N 1
ATOM 956 C CA . ARG A 1 124 ? -22.594 15.672 4.605 1 93.12 124 ARG A CA 1
ATOM 957 C C . ARG A 1 124 ? -23.188 17.078 4.59 1 93.12 124 ARG A C 1
ATOM 959 O O . ARG A 1 124 ? -23.328 17.672 3.527 1 93.12 124 ARG A O 1
ATOM 966 N N . ASN A 1 125 ? -23.422 17.578 5.734 1 94.38 125 ASN A N 1
ATOM 967 C CA . ASN A 1 125 ? -23.969 18.922 5.855 1 94.38 125 ASN A CA 1
ATOM 968 C C . ASN A 1 125 ? -22.891 19.984 5.621 1 94.38 125 ASN A C 1
ATOM 970 O O . ASN A 1 125 ? -21.734 19.766 5.953 1 94.38 125 ASN A O 1
ATOM 974 N N . SER A 1 126 ? -23.422 21.078 5.074 1 95.12 126 SER A N 1
ATOM 975 C CA . SER A 1 126 ? -22.562 22.25 5 1 95.12 126 SER A CA 1
ATOM 976 C C . SER A 1 126 ? -22.312 22.844 6.383 1 95.12 126 SER A C 1
ATOM 978 O O . SER A 1 126 ? -22.953 22.453 7.359 1 95.12 126 SER A O 1
ATOM 980 N N . LEU A 1 127 ? -21.391 23.719 6.441 1 95.88 127 LEU A N 1
ATOM 981 C CA . LEU A 1 127 ? -20.906 24.203 7.727 1 95.88 127 LEU A CA 1
ATOM 982 C C . LEU A 1 127 ? -21.984 25.031 8.43 1 95.88 127 LEU A C 1
ATOM 984 O O . LEU A 1 127 ? -22.203 24.875 9.641 1 95.88 127 LEU A O 1
ATOM 988 N N . LEU A 1 128 ? -22.688 25.938 7.738 1 95.56 128 LEU A N 1
ATOM 989 C CA . LEU A 1 128 ? -23.641 26.828 8.398 1 95.56 128 LEU A CA 1
ATOM 990 C C . LEU A 1 128 ? -25.016 26.734 7.746 1 95.56 128 LEU A C 1
ATOM 992 O O . LEU A 1 128 ? -26.031 26.703 8.445 1 95.56 128 LEU A O 1
ATOM 996 N N . SER A 1 129 ? -25.016 26.688 6.445 1 95.25 129 SER A N 1
ATOM 997 C CA . SER A 1 129 ? -26.297 26.656 5.742 1 95.25 129 SER A CA 1
ATOM 998 C C . SER A 1 129 ? -26.984 25.312 5.906 1 95.25 129 SER A C 1
ATOM 1000 O O . SER A 1 129 ? -26.422 24.375 6.461 1 95.25 129 SER A O 1
ATOM 1002 N N . ASP A 1 130 ? -28.203 25.219 5.363 1 93.88 130 ASP A N 1
ATOM 1003 C CA . ASP A 1 130 ? -28.969 23.984 5.414 1 93.88 130 ASP A CA 1
ATOM 1004 C C . ASP A 1 130 ? -28.672 23.109 4.199 1 93.88 130 ASP A C 1
ATOM 1006 O O . ASP A 1 130 ? -29.375 22.109 3.959 1 93.88 130 ASP A O 1
ATOM 1010 N N . ASN A 1 131 ? -27.656 23.5 3.535 1 94.31 131 ASN A N 1
ATOM 1011 C CA . ASN A 1 131 ? -27.281 22.688 2.377 1 94.31 131 ASN A CA 1
ATOM 1012 C C . ASN A 1 131 ? -26.562 21.406 2.795 1 94.31 131 ASN A C 1
ATOM 1014 O O . ASN A 1 131 ? -26.062 21.312 3.92 1 94.31 131 ASN A O 1
ATOM 1018 N N . SER A 1 132 ? -26.625 20.422 1.916 1 93.88 132 SER A N 1
ATOM 1019 C CA . SER A 1 132 ? -25.859 19.188 2.07 1 93.88 132 SER A CA 1
ATOM 1020 C C . SER A 1 132 ? -25.406 18.656 0.718 1 93.88 132 SER A C 1
ATOM 1022 O O . SER A 1 132 ? -25.953 19.016 -0.321 1 93.88 132 SER A O 1
ATOM 1024 N N . GLY A 1 133 ? -24.328 17.922 0.717 1 93.5 133 GLY A N 1
ATOM 1025 C CA . GLY A 1 133 ? -23.797 17.344 -0.501 1 93.5 133 GLY A CA 1
ATOM 1026 C C . GLY A 1 133 ? -23.156 15.984 -0.275 1 93.5 133 GLY A C 1
ATOM 1027 O O . GLY A 1 133 ? -22.906 15.594 0.867 1 93.5 133 GLY A O 1
ATOM 1028 N N . TRP A 1 134 ? -22.891 15.32 -1.439 1 92.56 134 TRP A N 1
ATOM 1029 C CA . TRP A 1 134 ? -22.297 13.992 -1.387 1 92.56 134 TRP A CA 1
ATOM 1030 C C . TRP A 1 134 ? -20.781 14.078 -1.291 1 92.56 134 TRP A C 1
ATOM 1032 O O . TRP A 1 134 ? -20.141 14.891 -1.976 1 92.56 134 TRP A O 1
ATOM 1042 N N . LYS A 1 135 ? -20.266 13.273 -0.405 1 94 135 LYS A N 1
ATOM 1043 C CA . LYS A 1 135 ? -18.812 13.117 -0.29 1 94 135 LYS A CA 1
ATOM 1044 C C . LYS A 1 135 ? -18.406 11.648 -0.334 1 94 135 LYS A C 1
ATOM 1046 O O . LYS A 1 135 ? -19.125 10.789 0.169 1 94 135 LYS A O 1
ATOM 1051 N N . ASN A 1 136 ? -17.25 11.484 -0.934 1 94.25 136 ASN A N 1
ATOM 1052 C CA . ASN A 1 136 ? -16.688 10.141 -1.054 1 94.25 136 ASN A CA 1
ATOM 1053 C C . ASN A 1 136 ? -15.5 9.945 -0.115 1 94.25 136 ASN A C 1
ATOM 1055 O O . ASN A 1 136 ? -14.648 10.836 0.013 1 94.25 136 ASN A O 1
ATOM 1059 N N . TYR A 1 137 ? -15.477 8.805 0.498 1 96.31 137 TYR A N 1
ATOM 1060 C CA . TYR A 1 137 ? -14.367 8.438 1.373 1 96.31 137 TYR A CA 1
ATOM 1061 C C . TYR A 1 137 ? -13.859 7.043 1.047 1 96.31 137 TYR A C 1
ATOM 1063 O O . TYR A 1 137 ? -14.578 6.055 1.214 1 96.31 137 TYR A O 1
ATOM 1071 N N . PRO A 1 138 ? -12.617 6.871 0.602 1 96.88 138 PRO A N 1
ATOM 1072 C CA . PRO A 1 138 ? -12.055 5.523 0.494 1 96.88 138 PRO A CA 1
ATOM 1073 C C . PRO A 1 138 ? -12.023 4.785 1.832 1 96.88 138 PRO A C 1
ATOM 1075 O O . PRO A 1 138 ? -11.531 5.324 2.826 1 96.88 138 PRO A O 1
ATOM 1078 N N . VAL A 1 139 ? -12.555 3.566 1.837 1 96.94 139 VAL A N 1
ATOM 1079 C CA . VAL A 1 139 ? -12.672 2.797 3.07 1 96.94 139 VAL A CA 1
ATOM 1080 C C . VAL A 1 139 ? -12.133 1.385 2.854 1 96.94 139 VAL A C 1
ATOM 1082 O O . VAL A 1 139 ? -12.281 0.818 1.768 1 96.94 139 VAL A O 1
ATOM 1085 N N . ARG A 1 140 ? -11.5 0.879 3.848 1 96.88 140 ARG A N 1
ATOM 1086 C CA . ARG A 1 140 ? -11.094 -0.52 3.926 1 96.88 140 ARG A CA 1
ATOM 1087 C C . ARG A 1 140 ? -11.594 -1.167 5.211 1 96.88 140 ARG A C 1
ATOM 1089 O O . ARG A 1 140 ? -11.414 -0.619 6.301 1 96.88 140 ARG A O 1
ATOM 1096 N N . VAL A 1 141 ? -12.242 -2.264 5.086 1 96.88 141 VAL A N 1
ATOM 1097 C CA . VAL A 1 141 ? -12.656 -3.072 6.227 1 96.88 141 VAL A CA 1
ATOM 1098 C C . VAL A 1 141 ? -12 -4.445 6.156 1 96.88 141 VAL A C 1
ATOM 1100 O O . VAL A 1 141 ? -12.055 -5.117 5.121 1 96.88 141 VAL A O 1
ATOM 1103 N N . ALA A 1 142 ? -11.422 -4.859 7.242 1 96.81 142 ALA A N 1
ATOM 1104 C CA . ALA A 1 142 ? -10.727 -6.145 7.242 1 96.81 142 ALA A CA 1
ATOM 1105 C C . ALA A 1 142 ? -11.047 -6.938 8.508 1 96.81 142 ALA A C 1
ATOM 1107 O O . ALA A 1 142 ? -11.328 -6.355 9.555 1 96.81 142 ALA A O 1
ATOM 1108 N N . ALA A 1 143 ? -11.031 -8.195 8.391 1 96.88 143 ALA A N 1
ATOM 1109 C CA . ALA A 1 143 ? -11.148 -9.141 9.5 1 96.88 143 ALA A CA 1
ATOM 1110 C C . ALA A 1 143 ? -10.094 -10.242 9.398 1 96.88 143 ALA A C 1
ATOM 1112 O O . ALA A 1 143 ? -9.789 -10.727 8.305 1 96.88 143 ALA A O 1
ATOM 1113 N N . SER A 1 144 ? -9.562 -10.57 10.484 1 96.88 144 SER A N 1
ATOM 1114 C CA . SER A 1 144 ? -8.602 -11.672 10.547 1 96.88 144 SER A CA 1
ATOM 1115 C C . SER A 1 144 ? -8.906 -12.609 11.711 1 96.88 144 SER A C 1
ATOM 1117 O O . SER A 1 144 ? -9.383 -12.172 12.758 1 96.88 144 SER A O 1
ATOM 1119 N N . LEU A 1 145 ? -8.68 -13.836 11.484 1 96.81 145 LEU A N 1
ATOM 1120 C CA . LEU A 1 145 ? -8.773 -14.883 12.492 1 96.81 145 LEU A CA 1
ATOM 1121 C C . LEU A 1 145 ? -7.438 -15.594 12.664 1 96.81 145 LEU A C 1
ATOM 1123 O O . LEU A 1 145 ? -6.906 -16.172 11.711 1 96.81 145 LEU A O 1
ATOM 1127 N N . ARG A 1 146 ? -6.883 -15.477 13.797 1 95.19 146 ARG A N 1
ATOM 1128 C CA . ARG A 1 146 ? -5.652 -16.172 14.164 1 95.19 146 ARG A CA 1
ATOM 1129 C C . ARG A 1 146 ? -5.75 -16.766 15.562 1 95.19 146 ARG A C 1
ATOM 1131 O O . ARG A 1 146 ? -6.121 -16.078 16.516 1 95.19 146 ARG A O 1
ATOM 1138 N N . ASP A 1 147 ? -5.371 -18 15.703 1 92.19 147 ASP A N 1
ATOM 1139 C CA . ASP A 1 147 ? -5.387 -18.688 17 1 92.19 147 ASP A CA 1
ATOM 1140 C C . ASP A 1 147 ? -6.727 -18.484 17.703 1 92.19 147 ASP A C 1
ATOM 1142 O O . ASP A 1 147 ? -6.77 -18.156 18.891 1 92.19 147 ASP A O 1
ATOM 1146 N N . GLY A 1 148 ? -7.703 -18.469 16.969 1 90.94 148 GLY A N 1
ATOM 1147 C CA . GLY A 1 148 ? -9.047 -18.375 17.516 1 90.94 148 GLY A CA 1
ATOM 1148 C C . GLY A 1 148 ? -9.469 -16.953 17.844 1 90.94 148 GLY A C 1
ATOM 1149 O O . GLY A 1 148 ? -10.562 -16.734 18.359 1 90.94 148 GLY A O 1
ATOM 1150 N N . GLN A 1 149 ? -8.695 -16.016 17.625 1 93.06 149 GLN A N 1
ATOM 1151 C CA . GLN A 1 149 ? -9.008 -14.625 17.938 1 93.06 149 GLN A CA 1
ATOM 1152 C C . GLN A 1 149 ? -9.391 -13.859 16.672 1 93.06 149 GLN A C 1
ATOM 1154 O O . GLN A 1 149 ? -8.648 -13.867 15.68 1 93.06 149 GLN A O 1
ATOM 1159 N N . LEU A 1 150 ? -10.523 -13.211 16.766 1 94.38 150 LEU A N 1
ATOM 1160 C CA . LEU A 1 150 ? -11.023 -12.406 15.664 1 94.38 150 LEU A CA 1
ATOM 1161 C C . LEU A 1 150 ? -10.68 -10.93 15.859 1 94.38 150 LEU A C 1
ATOM 1163 O O . LEU A 1 150 ? -10.852 -10.391 16.953 1 94.38 150 LEU A O 1
ATOM 1167 N N . GLU A 1 151 ? -10.164 -10.32 14.859 1 95.06 151 GLU A N 1
ATOM 1168 C CA . GLU A 1 151 ? -9.867 -8.891 14.859 1 95.06 151 GLU A CA 1
ATOM 1169 C C . GLU A 1 151 ? -10.516 -8.188 13.672 1 95.06 151 GLU A C 1
ATOM 1171 O O . GLU A 1 151 ? -10.508 -8.711 12.555 1 95.06 151 GLU A O 1
ATOM 1176 N N . THR A 1 152 ? -11.094 -7.051 13.938 1 95.88 152 THR A N 1
ATOM 1177 C CA . THR A 1 152 ? -11.703 -6.23 12.898 1 95.88 152 THR A CA 1
ATOM 1178 C C . THR A 1 152 ? -11.008 -4.875 12.797 1 95.88 152 THR A C 1
ATOM 1180 O O . THR A 1 152 ? -10.734 -4.238 13.82 1 95.88 152 THR A O 1
ATOM 1183 N N . GLU A 1 153 ? -10.75 -4.465 11.594 1 96.25 153 GLU A N 1
ATOM 1184 C CA . GLU A 1 153 ? -10.062 -3.207 11.32 1 96.25 153 GLU A CA 1
ATOM 1185 C C . GLU A 1 153 ? -10.828 -2.363 10.305 1 96.25 153 GLU A C 1
ATOM 1187 O O . GLU A 1 153 ? -11.398 -2.896 9.352 1 96.25 153 GLU A O 1
ATOM 1192 N N . ILE A 1 154 ? -10.805 -1.064 10.523 1 96.75 154 ILE A N 1
ATOM 1193 C CA . ILE A 1 154 ? -11.359 -0.112 9.57 1 96.75 154 ILE A CA 1
ATOM 1194 C C . ILE A 1 154 ? -10.32 0.955 9.234 1 96.75 154 ILE A C 1
ATOM 1196 O O . ILE A 1 154 ? -9.586 1.413 10.117 1 96.75 154 ILE A O 1
ATOM 1200 N N . SER A 1 155 ? -10.234 1.265 8.008 1 97.06 155 SER A N 1
ATOM 1201 C CA . SER A 1 155 ? -9.406 2.383 7.555 1 97.06 155 SER A CA 1
ATOM 1202 C C . SER A 1 155 ? -10.219 3.357 6.707 1 97.06 155 SER A C 1
ATOM 1204 O O . SER A 1 155 ? -11.07 2.941 5.918 1 97.06 155 SER A O 1
ATOM 1206 N N . VAL A 1 156 ? -9.922 4.648 6.855 1 97.56 156 VAL A N 1
ATOM 1207 C CA . VAL A 1 156 ? -10.609 5.668 6.062 1 97.56 156 VAL A CA 1
ATOM 1208 C C . VAL A 1 156 ? -9.625 6.777 5.691 1 97.56 156 VAL A C 1
ATOM 1210 O O . VAL A 1 156 ? -8.719 7.098 6.465 1 97.56 156 VAL A O 1
ATOM 1213 N N . ASP A 1 157 ? -9.727 7.273 4.523 1 97.88 157 ASP A N 1
ATOM 1214 C CA . ASP A 1 157 ? -9.055 8.492 4.094 1 97.88 157 ASP A CA 1
ATOM 1215 C C . ASP A 1 157 ? -10.008 9.688 4.117 1 97.88 157 ASP A C 1
ATOM 1217 O O . ASP A 1 157 ? -11.047 9.672 3.455 1 97.88 157 ASP A O 1
ATOM 1221 N N . VAL A 1 158 ? -9.633 10.719 4.852 1 98 158 VAL A N 1
ATOM 1222 C CA . VAL A 1 158 ? -10.508 11.875 5.004 1 98 158 VAL A CA 1
ATOM 1223 C C . VAL A 1 158 ? -9.789 13.141 4.539 1 98 158 VAL A C 1
ATOM 1225 O O . VAL A 1 158 ? -8.75 13.508 5.09 1 98 158 VAL A O 1
ATOM 1228 N N . PRO A 1 159 ? -10.32 13.797 3.582 1 97.5 159 PRO A N 1
ATOM 1229 C CA . PRO A 1 159 ? -9.711 15.062 3.15 1 97.5 159 PRO A CA 1
ATOM 1230 C C . PRO A 1 159 ? -10.039 16.219 4.09 1 97.5 159 PRO A C 1
ATOM 1232 O O . PRO A 1 159 ? -11.133 16.266 4.66 1 97.5 159 PRO A O 1
ATOM 1235 N N . TYR A 1 160 ? -9.109 17.094 4.238 1 97.69 160 TYR A N 1
ATOM 1236 C CA . TYR A 1 160 ? -9.289 18.328 5 1 97.69 160 TYR A CA 1
ATOM 1237 C C . TYR A 1 160 ? -8.375 19.422 4.473 1 97.69 160 TYR A C 1
ATOM 1239 O O . TYR A 1 160 ? -7.578 19.203 3.559 1 97.69 160 TYR A O 1
ATOM 1247 N N . SER A 1 161 ? -8.641 20.578 4.938 1 96.88 161 SER A N 1
ATOM 1248 C CA . SER A 1 161 ? -7.82 21.719 4.543 1 96.88 161 SER A CA 1
ATOM 1249 C C . SER A 1 161 ? -6.77 22.047 5.602 1 96.88 161 SER A C 1
ATOM 1251 O O . SER A 1 161 ? -7.07 22.047 6.801 1 96.88 161 SER A O 1
ATOM 1253 N N . SER A 1 162 ? -5.547 22.219 5.152 1 96 162 SER A N 1
ATOM 1254 C CA . SER A 1 162 ? -4.484 22.625 6.066 1 96 162 SER A CA 1
ATOM 1255 C C . SER A 1 162 ? -3.869 23.953 5.645 1 96 162 SER A C 1
ATOM 1257 O O . SER A 1 162 ? -3.686 24.203 4.449 1 96 162 SER A O 1
ATOM 1259 N N . THR A 1 163 ? -3.646 24.797 6.594 1 94.44 163 THR A N 1
ATOM 1260 C CA . THR A 1 163 ? -2.977 26.078 6.395 1 94.44 163 THR A CA 1
ATOM 1261 C C . THR A 1 163 ? -1.771 26.203 7.324 1 94.44 163 THR A C 1
ATOM 1263 O O . THR A 1 163 ? -1.889 26.016 8.531 1 94.44 163 THR A O 1
ATOM 1266 N N . CYS A 1 164 ? -0.692 26.547 6.766 1 92.62 164 CYS A N 1
ATOM 1267 C CA . CYS A 1 164 ? 0.566 26.578 7.504 1 92.62 164 CYS A CA 1
ATOM 1268 C C . CYS A 1 164 ? 0.621 27.812 8.414 1 92.62 164 CYS A C 1
ATOM 1270 O O . CYS A 1 164 ? 0.438 28.938 7.957 1 92.62 164 CYS A O 1
ATOM 1272 N N . PRO A 1 165 ? 0.972 27.594 9.664 1 92 165 PRO A N 1
ATOM 1273 C CA . PRO A 1 165 ? 1.07 28.719 10.594 1 92 165 PRO A CA 1
ATOM 1274 C C . PRO A 1 165 ? 2.191 29.688 10.234 1 92 165 PRO A C 1
ATOM 1276 O O . PRO A 1 165 ? 2.051 30.906 10.43 1 92 165 PRO A O 1
ATOM 1279 N N . CYS A 1 166 ? 3.26 29.219 9.703 1 89.56 166 CYS A N 1
ATOM 1280 C CA . CYS A 1 166 ? 4.379 30.078 9.32 1 89.56 166 CYS A CA 1
ATOM 1281 C C . CYS A 1 166 ? 3.98 31.016 8.188 1 89.56 166 CYS A C 1
ATOM 1283 O O . CYS A 1 166 ? 4.297 32.219 8.227 1 89.56 166 CYS A O 1
ATOM 1285 N N . SER A 1 167 ? 3.35 30.453 7.211 1 90.12 167 SER A N 1
ATOM 1286 C CA . SER A 1 167 ? 2.898 31.281 6.094 1 90.12 167 SER A CA 1
ATOM 1287 C C . SER A 1 167 ? 1.886 32.312 6.551 1 90.12 167 SER A C 1
ATOM 1289 O O . SER A 1 167 ? 1.893 33.469 6.062 1 90.12 167 SER A O 1
ATOM 1291 N N . ALA A 1 168 ? 1.033 31.922 7.402 1 91.56 168 ALA A N 1
ATOM 1292 C CA . ALA A 1 168 ? 0.064 32.875 7.949 1 91.56 168 ALA A CA 1
ATOM 1293 C C . ALA A 1 168 ? 0.765 34.031 8.672 1 91.56 168 ALA A C 1
ATOM 1295 O O . ALA A 1 168 ? 0.373 35.188 8.523 1 91.56 168 ALA A O 1
ATOM 1296 N N . ALA A 1 169 ? 1.78 33.688 9.414 1 91.5 169 ALA A N 1
ATOM 1297 C CA . ALA A 1 169 ? 2.543 34.688 10.141 1 91.5 169 ALA A CA 1
ATOM 1298 C C . ALA A 1 169 ? 3.246 35.656 9.172 1 91.5 169 ALA A C 1
ATOM 1300 O O . ALA A 1 169 ? 3.275 36.875 9.398 1 91.5 169 ALA A O 1
ATOM 1301 N N . LEU A 1 170 ? 3.744 35.094 8.148 1 90.75 170 LEU A N 1
ATOM 1302 C CA . LEU A 1 170 ? 4.43 35.906 7.152 1 90.75 170 LEU A CA 1
ATOM 1303 C C . LEU A 1 170 ? 3.447 36.844 6.441 1 90.75 170 LEU A C 1
ATOM 1305 O O . LEU A 1 170 ? 3.779 37.969 6.137 1 90.75 170 LEU A O 1
ATOM 1309 N N . ALA A 1 171 ? 2.322 36.312 6.16 1 91.12 171 ALA A N 1
ATOM 1310 C CA . ALA A 1 171 ? 1.28 37.125 5.562 1 91.12 171 ALA A CA 1
ATOM 1311 C C . ALA A 1 171 ? 0.905 38.281 6.48 1 91.12 171 ALA A C 1
ATOM 1313 O O . ALA A 1 171 ? 0.754 39.438 6.027 1 91.12 171 ALA A O 1
ATOM 1314 N N . ARG A 1 172 ? 0.785 38.094 7.695 1 93.25 172 ARG A N 1
ATOM 1315 C CA . ARG A 1 172 ? 0.463 39.125 8.664 1 93.25 172 ARG A CA 1
ATOM 1316 C C . ARG A 1 172 ? 1.555 40.188 8.711 1 93.25 172 ARG A C 1
ATOM 1318 O O . ARG A 1 172 ? 1.262 41.375 8.812 1 93.25 172 ARG A O 1
ATOM 1325 N N . GLN A 1 173 ? 2.742 39.719 8.602 1 92.81 173 GLN A N 1
ATOM 1326 C CA . GLN A 1 173 ? 3.859 40.656 8.594 1 92.81 173 GLN A CA 1
ATOM 1327 C C . GLN A 1 173 ? 3.791 41.594 7.383 1 92.81 173 GLN A C 1
ATOM 1329 O O . GLN A 1 173 ? 4.039 42.781 7.5 1 92.81 173 GLN A O 1
ATOM 1334 N N . LEU A 1 174 ? 3.457 41.031 6.312 1 92.81 174 LEU A N 1
ATOM 1335 C CA . LEU A 1 174 ? 3.33 41.844 5.098 1 92.81 174 LEU A CA 1
ATOM 1336 C C . LEU A 1 174 ? 2.205 42.844 5.23 1 92.81 174 LEU A C 1
ATOM 1338 O O . LEU A 1 174 ? 2.307 43.969 4.715 1 92.81 174 LEU A O 1
ATOM 1342 N N . ILE A 1 175 ? 1.163 42.469 5.84 1 93.69 175 ILE A N 1
ATOM 1343 C CA . ILE A 1 175 ? 0.035 43.375 6.062 1 93.69 175 ILE A CA 1
ATOM 1344 C C . ILE A 1 175 ? 0.461 44.5 6.973 1 93.69 175 ILE A C 1
ATOM 1346 O O . ILE A 1 175 ? 0.14 45.688 6.707 1 93.69 175 ILE A O 1
ATOM 1350 N N . GLN A 1 176 ? 1.205 44.156 7.992 1 94.25 176 GLN A N 1
ATOM 1351 C CA . GLN A 1 176 ? 1.73 45.188 8.891 1 94.25 176 GLN A CA 1
ATOM 1352 C C . GLN A 1 176 ? 2.627 46.188 8.148 1 94.25 176 GLN A C 1
ATOM 1354 O O . GLN A 1 176 ? 2.52 47.375 8.336 1 94.25 176 GLN A O 1
ATOM 1359 N N . GLU A 1 177 ? 3.412 45.625 7.297 1 94.06 177 GLU A N 1
ATOM 1360 C CA . GLU A 1 177 ? 4.293 46.469 6.496 1 94.06 177 GLU A CA 1
ATOM 1361 C C . GLU A 1 177 ? 3.496 47.375 5.551 1 94.06 177 GLU A C 1
ATOM 1363 O O . GLU A 1 177 ? 3.816 48.562 5.379 1 94.06 177 GLU A O 1
ATOM 1368 N N . GLY A 1 178 ? 2.508 46.781 4.957 1 93 178 GLY A N 1
ATOM 1369 C CA . GLY A 1 178 ? 1.635 47.562 4.09 1 93 178 GLY A CA 1
ATOM 1370 C C . GLY A 1 178 ? 0.937 48.688 4.812 1 93 178 GLY A C 1
ATOM 1371 O O . GLY A 1 178 ? 0.771 49.781 4.254 1 93 178 GLY A O 1
ATOM 1372 N N . PHE A 1 179 ? 0.524 48.438 5.98 1 95.06 179 PHE A N 1
ATOM 1373 C CA . PHE A 1 179 ? -0.115 49.469 6.789 1 95.06 179 PHE A CA 1
ATOM 1374 C C . PHE A 1 179 ? 0.832 50.625 7.02 1 95.06 179 PHE A C 1
ATOM 1376 O O . PHE A 1 179 ? 0.451 51.781 6.836 1 95.06 179 PHE A O 1
ATOM 1383 N N . ARG A 1 180 ? 2.07 50.25 7.367 1 94.88 180 ARG A N 1
ATOM 1384 C CA . ARG A 1 180 ? 3.066 51.281 7.621 1 94.88 180 ARG A CA 1
ATOM 1385 C C . ARG A 1 180 ? 3.373 52.094 6.352 1 94.88 180 ARG A C 1
ATOM 1387 O O . ARG A 1 180 ? 3.596 53.281 6.402 1 94.88 180 ARG A O 1
ATOM 1394 N N . GLU A 1 181 ? 3.361 51.406 5.25 1 94.56 181 GLU A N 1
ATOM 1395 C CA . GLU A 1 181 ? 3.631 52.062 3.973 1 94.56 181 GLU A CA 1
ATOM 1396 C C . GLU A 1 181 ? 2.492 53 3.584 1 94.56 181 GLU A C 1
ATOM 1398 O O . GLU A 1 181 ? 2.73 54.062 3.027 1 94.56 181 GLU A O 1
ATOM 1403 N N . THR A 1 182 ? 1.337 52.562 3.869 1 94.25 182 THR A N 1
ATOM 1404 C CA . THR A 1 182 ? 0.16 53.312 3.418 1 94.25 182 THR A CA 1
ATOM 1405 C C . THR A 1 182 ? -0.123 54.5 4.336 1 94.25 182 THR A C 1
ATOM 1407 O O . THR A 1 182 ? -0.489 55.562 3.869 1 94.25 182 THR A O 1
ATOM 1410 N N . PHE A 1 183 ? 0.05 54.312 5.656 1 95.12 183 PHE A N 1
ATOM 1411 C CA . PHE A 1 183 ? -0.406 55.312 6.602 1 95.12 183 PHE A CA 1
ATOM 1412 C C . PHE A 1 183 ? 0.777 56 7.277 1 95.12 183 PHE A C 1
ATOM 1414 O O . PHE A 1 183 ? 0.601 56.969 8.023 1 95.12 183 PHE A O 1
ATOM 1421 N N . GLY A 1 184 ? 1.936 55.5 7.035 1 93.38 184 GLY A N 1
ATOM 1422 C CA . GLY A 1 184 ? 3.146 56.094 7.574 1 93.38 184 GLY A CA 1
ATOM 1423 C C . GLY A 1 184 ? 3.695 55.375 8.773 1 93.38 184 GLY A C 1
ATOM 1424 O O . GLY A 1 184 ? 2.938 54.969 9.664 1 93.38 184 GLY A O 1
ATOM 1425 N N . ALA A 1 185 ? 4.984 55.188 8.938 1 91 185 ALA A N 1
ATOM 1426 C CA . ALA A 1 185 ? 5.652 54.438 10.008 1 91 185 ALA A CA 1
ATOM 1427 C C . ALA A 1 185 ? 5.621 55.25 11.32 1 91 185 ALA A C 1
ATOM 1429 O O . ALA A 1 185 ? 5.605 54.656 12.406 1 91 185 ALA A O 1
ATOM 1430 N N . ASP A 1 186 ? 5.477 56.562 11.203 1 91.69 186 ASP A N 1
ATOM 1431 C CA . ASP A 1 186 ? 5.574 57.438 12.383 1 91.69 186 ASP A CA 1
ATOM 1432 C C . ASP A 1 186 ? 4.227 58.062 12.727 1 91.69 186 ASP A C 1
ATOM 1434 O O . ASP A 1 186 ? 4.141 58.938 13.586 1 91.69 186 ASP A O 1
ATOM 1438 N N . THR A 1 187 ? 3.311 57.594 12.039 1 90 187 THR A N 1
ATOM 1439 C CA . THR A 1 187 ? 1.981 58.125 12.281 1 90 187 THR A CA 1
ATOM 1440 C C . THR A 1 187 ? 1.461 57.688 13.648 1 90 187 THR A C 1
ATOM 1442 O O . THR A 1 187 ? 1.589 56.531 14.023 1 90 187 THR A O 1
ATOM 1445 N N . VAL A 1 188 ? 0.895 58.562 14.383 1 91.88 188 VAL A N 1
ATOM 1446 C CA . VAL A 1 188 ? 0.416 58.281 15.734 1 91.88 188 VAL A CA 1
ATOM 1447 C C . VAL A 1 188 ? -1.08 57.969 15.688 1 91.88 188 VAL A C 1
ATOM 1449 O O . VAL A 1 188 ? -1.562 57.094 16.422 1 91.88 188 VAL A O 1
ATOM 1452 N N . THR A 1 189 ? -1.834 58.75 14.883 1 95.06 189 THR A N 1
ATOM 1453 C CA . THR A 1 189 ? -3.271 58.531 14.758 1 95.06 189 THR A CA 1
ATOM 1454 C C . THR A 1 189 ? -3.67 58.406 13.289 1 95.06 189 THR A C 1
ATOM 1456 O O . THR A 1 189 ? -3.072 59.031 12.414 1 95.06 189 THR A O 1
ATOM 1459 N N . VAL A 1 190 ? -4.508 57.438 13.062 1 95.12 190 VAL A N 1
ATOM 1460 C CA . VAL A 1 190 ? -5.031 57.219 11.719 1 95.12 190 VAL A CA 1
ATOM 1461 C C . VAL A 1 190 ? -6.559 57.312 11.734 1 95.12 190 VAL A C 1
ATOM 1463 O O . VAL A 1 190 ? -7.184 57.094 12.781 1 95.12 190 VAL A O 1
ATOM 1466 N N . ASP A 1 191 ? -7.098 57.656 10.523 1 96.31 191 ASP A N 1
ATOM 1467 C CA . ASP A 1 191 ? -8.547 57.719 10.367 1 96.31 191 ASP A CA 1
ATOM 1468 C C . ASP A 1 191 ? -9.148 56.312 10.289 1 96.31 191 ASP A C 1
ATOM 1470 O O . ASP A 1 191 ? -8.75 55.5 9.445 1 96.31 191 ASP A O 1
ATOM 1474 N N . ALA A 1 192 ? -10.156 56.094 11.18 1 96.56 192 ALA A N 1
ATOM 1475 C CA . ALA A 1 192 ? -10.75 54.75 11.289 1 96.56 192 ALA A CA 1
ATOM 1476 C C . ALA A 1 192 ? -11.414 54.344 9.977 1 96.56 192 ALA A C 1
ATOM 1478 O O . ALA A 1 192 ? -11.352 53.156 9.586 1 96.56 192 ALA A O 1
ATOM 1479 N N . GLN A 1 193 ? -12.062 55.25 9.289 1 96.69 193 GLN A N 1
ATOM 1480 C CA . GLN A 1 193 ? -12.766 54.938 8.047 1 96.69 193 GLN A CA 1
ATOM 1481 C C . GLN A 1 193 ? -11.773 54.625 6.93 1 96.69 193 GLN A C 1
ATOM 1483 O O . GLN A 1 193 ? -12.047 53.781 6.074 1 96.69 193 GLN A O 1
ATOM 1488 N N . GLN A 1 194 ? -10.703 55.25 6.957 1 94.88 194 GLN A N 1
ATOM 1489 C CA . GLN A 1 194 ? -9.672 55 5.957 1 94.88 194 GLN A CA 1
ATOM 1490 C C . GLN A 1 194 ? -9.055 53.625 6.148 1 94.88 194 GLN A C 1
ATOM 1492 O O . GLN A 1 194 ? -8.797 52.906 5.176 1 94.88 194 GLN A O 1
ATOM 1497 N N . VAL A 1 195 ? -8.828 53.312 7.383 1 95.88 195 VAL A N 1
ATOM 1498 C CA . VAL A 1 195 ? -8.273 52 7.688 1 95.88 195 VAL A CA 1
ATOM 1499 C C . VAL A 1 195 ? -9.258 50.906 7.281 1 95.88 195 VAL A C 1
ATOM 1501 O O . VAL A 1 195 ? -8.875 49.906 6.668 1 95.88 195 VAL A O 1
ATOM 1504 N N . TYR A 1 196 ? -10.453 51.062 7.578 1 96.38 196 TYR A N 1
ATOM 1505 C CA . TYR A 1 196 ? -11.508 50.125 7.23 1 96.38 196 TYR A CA 1
ATOM 1506 C C . TYR A 1 196 ? -11.547 49.875 5.723 1 96.38 196 TYR A C 1
ATOM 1508 O O . TYR A 1 196 ? -11.617 48.75 5.273 1 96.38 196 TYR A O 1
ATOM 1516 N N . ALA A 1 197 ? -11.523 50.906 4.992 1 95.25 197 ALA A N 1
ATOM 1517 C CA . ALA A 1 197 ? -11.547 50.812 3.537 1 95.25 197 ALA A CA 1
ATOM 1518 C C . ALA A 1 197 ? -10.305 50.094 3.014 1 95.25 197 ALA A C 1
ATOM 1520 O O . ALA A 1 197 ? -10.391 49.281 2.09 1 95.25 197 ALA A O 1
ATOM 1521 N N . TRP A 1 198 ? -9.188 50.406 3.617 1 95.5 198 TRP A N 1
ATOM 1522 C CA . TRP A 1 198 ? -7.914 49.812 3.215 1 95.5 198 TRP A CA 1
ATOM 1523 C C . TRP A 1 198 ? -7.918 48.312 3.455 1 95.5 198 TRP A C 1
ATOM 1525 O O . TRP A 1 198 ? -7.43 47.531 2.621 1 95.5 198 TRP A O 1
ATOM 1535 N N . LEU A 1 199 ? -8.508 47.906 4.551 1 95.06 199 LEU A N 1
ATOM 1536 C CA . LEU A 1 199 ? -8.578 46.5 4.922 1 95.06 199 LEU A CA 1
ATOM 1537 C C . LEU A 1 199 ? -9.391 45.688 3.904 1 95.06 199 LEU A C 1
ATOM 1539 O O . LEU A 1 199 ? -9.266 44.469 3.816 1 95.06 199 LEU A O 1
ATOM 1543 N N . GLY A 1 200 ? -10.172 46.344 3.109 1 93.81 200 GLY A N 1
ATOM 1544 C CA . GLY A 1 200 ? -11.016 45.656 2.129 1 93.81 200 GLY A CA 1
ATOM 1545 C C . GLY A 1 200 ? -10.352 45.531 0.768 1 93.81 200 GLY A C 1
ATOM 1546 O O . GLY A 1 200 ? -10.945 44.969 -0.16 1 93.81 200 GLY A O 1
ATOM 1547 N N . THR A 1 201 ? -9.156 45.969 0.671 1 91.88 201 THR A N 1
ATOM 1548 C CA . THR A 1 201 ? -8.477 45.969 -0.622 1 91.88 201 THR A CA 1
ATOM 1549 C C . THR A 1 201 ? -7.473 44.812 -0.695 1 91.88 201 THR A C 1
ATOM 1551 O O . THR A 1 201 ? -7.035 44.312 0.336 1 91.88 201 THR A O 1
ATOM 1554 N N . THR A 1 202 ? -7.102 44.469 -1.894 1 88.94 202 THR A N 1
ATOM 1555 C CA . THR A 1 202 ? -6.078 43.438 -2.105 1 88.94 202 THR A CA 1
ATOM 1556 C C . THR A 1 202 ? -4.699 43.969 -1.739 1 88.94 202 THR A C 1
ATOM 1558 O O . THR A 1 202 ? -3.768 43.188 -1.507 1 88.94 202 THR A O 1
ATOM 1561 N N . GLN A 1 203 ? -4.621 45.219 -1.744 1 85.19 203 GLN A N 1
ATOM 1562 C CA . GLN A 1 203 ? -3.367 45.844 -1.328 1 85.19 203 GLN A CA 1
ATOM 1563 C C . GLN A 1 203 ? -3.213 45.812 0.19 1 85.19 203 GLN A C 1
ATOM 1565 O O . GLN A 1 203 ? -2.1 45.688 0.702 1 85.19 203 GLN A O 1
ATOM 1570 N N . GLY A 1 204 ? -4.23 45.938 0.866 1 88.44 204 GLY A N 1
ATOM 1571 C CA . GLY A 1 204 ? -4.211 45.969 2.32 1 88.44 204 GLY A CA 1
ATOM 1572 C C . GLY A 1 204 ? -4.051 44.594 2.932 1 88.44 204 GLY A C 1
ATOM 1573 O O . GLY A 1 204 ? -3.238 44.375 3.84 1 88.44 204 GLY A O 1
ATOM 1574 N N . ILE A 1 205 ? -4.824 43.688 2.451 1 90.62 205 ILE A N 1
ATOM 1575 C CA . ILE A 1 205 ? -4.805 42.344 3.012 1 90.62 205 ILE A CA 1
ATOM 1576 C C . ILE A 1 205 ? -4.223 41.344 1.992 1 90.62 205 ILE A C 1
ATOM 1578 O O . ILE A 1 205 ? -4.75 41.219 0.886 1 90.62 205 ILE A O 1
ATOM 1582 N N . ARG A 1 206 ? -3.189 40.688 2.463 1 86.19 206 ARG A N 1
ATOM 1583 C CA . ARG A 1 206 ? -2.527 39.688 1.633 1 86.19 206 ARG A CA 1
ATOM 1584 C C . ARG A 1 206 ? -3.031 38.281 1.957 1 86.19 206 ARG A C 1
ATOM 1586 O O . ARG A 1 206 ? -3.186 37.938 3.129 1 86.19 206 ARG A O 1
ATOM 1593 N N . ALA A 1 207 ? -3.219 37.531 0.907 1 84.88 207 ALA A N 1
ATOM 1594 C CA . ALA A 1 207 ? -3.705 36.188 1.086 1 84.88 207 ALA A CA 1
ATOM 1595 C C . ALA A 1 207 ? -2.631 35.281 1.708 1 84.88 207 ALA A C 1
ATOM 1597 O O . ALA A 1 207 ? -1.438 35.5 1.468 1 84.88 207 ALA A O 1
ATOM 1598 N N . THR A 1 208 ? -3.025 34.344 2.523 1 88.12 208 THR A N 1
ATOM 1599 C CA . THR A 1 208 ? -2.123 33.344 3.104 1 88.12 208 THR A CA 1
ATOM 1600 C C . THR A 1 208 ? -1.882 32.219 2.133 1 88.12 208 THR A C 1
ATOM 1602 O O . THR A 1 208 ? -2.791 31.422 1.854 1 88.12 208 THR A O 1
ATOM 1605 N N . PRO A 1 209 ? -0.65 32.094 1.596 1 86.12 209 PRO A N 1
ATOM 1606 C CA . PRO A 1 209 ? -0.358 30.906 0.774 1 86.12 209 PRO A CA 1
ATOM 1607 C C . PRO A 1 209 ? -0.111 29.656 1.608 1 86.12 209 PRO A C 1
ATOM 1609 O O . PRO A 1 209 ? -0.237 29.688 2.834 1 86.12 209 PRO A O 1
ATOM 1612 N N . HIS A 1 210 ? 0.175 28.469 0.878 1 88.94 210 HIS A N 1
ATOM 1613 C CA . HIS A 1 210 ? 0.501 27.234 1.581 1 88.94 210 HIS A CA 1
ATOM 1614 C C . HIS A 1 210 ? -0.695 26.719 2.373 1 88.94 210 HIS A C 1
ATOM 1616 O O . HIS A 1 210 ? -0.577 26.422 3.564 1 88.94 210 HIS A O 1
ATOM 1622 N N . SER A 1 211 ? -1.803 26.953 1.813 1 86.88 211 SER A N 1
ATOM 1623 C CA . SER A 1 211 ? -3.098 26.391 2.172 1 86.88 211 SER A CA 1
ATOM 1624 C C . SER A 1 211 ? -3.578 25.406 1.115 1 86.88 211 SER A C 1
ATOM 1626 O O . SER A 1 211 ? -3.557 25.703 -0.08 1 86.88 211 SER A O 1
ATOM 1628 N N . GLN A 1 212 ? -3.803 24.219 1.528 1 90.25 212 GLN A N 1
ATOM 1629 C CA . GLN A 1 212 ? -4.055 23.203 0.52 1 90.25 212 GLN A CA 1
ATOM 1630 C C . GLN A 1 212 ? -4.93 22.078 1.078 1 90.25 212 GLN A C 1
ATOM 1632 O O . GLN A 1 212 ? -5.184 22.031 2.283 1 90.25 212 GLN A O 1
ATOM 1637 N N . ARG A 1 213 ? -5.352 21.297 0.112 1 92.12 213 ARG A N 1
ATOM 1638 C CA . ARG A 1 213 ? -6.023 20.047 0.478 1 92.12 213 ARG A CA 1
ATOM 1639 C C . ARG A 1 213 ? -5.031 19.031 1.024 1 92.12 213 ARG A C 1
ATOM 1641 O O . ARG A 1 213 ? -3.922 18.891 0.504 1 92.12 213 ARG A O 1
ATOM 1648 N N . SER A 1 214 ? -5.379 18.422 2.104 1 96.88 214 SER A N 1
ATOM 1649 C CA . SER A 1 214 ? -4.598 17.391 2.777 1 96.88 214 SER A CA 1
ATOM 1650 C C . SER A 1 214 ? -5.438 16.156 3.051 1 96.88 214 SER A C 1
ATOM 1652 O O . SER A 1 214 ? -6.656 16.172 2.883 1 96.88 214 SER A O 1
ATOM 1654 N N . ILE A 1 215 ? -4.742 15.031 3.369 1 97.75 215 ILE A N 1
ATOM 1655 C CA . ILE A 1 215 ? -5.441 13.773 3.607 1 97.75 215 ILE A CA 1
ATOM 1656 C C . ILE A 1 215 ? -5.004 13.188 4.949 1 97.75 215 ILE A C 1
ATOM 1658 O O . ILE A 1 215 ? -3.809 13.109 5.242 1 97.75 215 ILE A O 1
ATOM 1662 N N . ALA A 1 216 ? -5.965 12.812 5.734 1 98.38 216 ALA A N 1
ATOM 1663 C CA . ALA A 1 216 ? -5.723 11.992 6.918 1 98.38 216 ALA A CA 1
ATOM 1664 C C . ALA A 1 216 ? -6.047 10.523 6.641 1 98.38 216 ALA A C 1
ATOM 1666 O O . ALA A 1 216 ? -7.188 10.18 6.332 1 98.38 216 ALA A O 1
ATOM 1667 N N . GLN A 1 217 ? -5.07 9.703 6.684 1 98.12 217 GLN A N 1
ATOM 1668 C CA . GLN A 1 217 ? -5.266 8.258 6.629 1 98.12 217 GLN A CA 1
ATOM 1669 C C . GLN A 1 217 ? -5.293 7.648 8.031 1 98.12 217 GLN A C 1
ATOM 1671 O O . GLN A 1 217 ? -4.312 7.746 8.766 1 98.12 217 GLN A O 1
ATOM 1676 N N . VAL A 1 218 ? -6.402 6.98 8.336 1 98.44 218 VAL A N 1
ATOM 1677 C CA . VAL A 1 218 ? -6.562 6.465 9.695 1 98.44 218 VAL A CA 1
ATOM 1678 C C . VAL A 1 218 ? -6.98 5 9.648 1 98.44 218 VAL A C 1
ATOM 1680 O O . VAL A 1 218 ? -7.926 4.637 8.945 1 98.44 218 VAL A O 1
ATOM 1683 N N . LYS A 1 219 ? -6.258 4.176 10.312 1 97.75 219 LYS A N 1
ATOM 1684 C CA . LYS A 1 219 ? -6.617 2.785 10.578 1 97.75 219 LYS A CA 1
ATOM 1685 C C . LYS A 1 219 ? -6.934 2.572 12.055 1 97.75 219 LYS A C 1
ATOM 1687 O O . LYS A 1 219 ? -6.211 3.059 12.93 1 97.75 219 LYS A O 1
ATOM 1692 N N . VAL A 1 220 ? -7.977 1.813 12.32 1 97.94 220 VAL A N 1
ATOM 1693 C CA . VAL A 1 220 ? -8.289 1.508 13.711 1 97.94 220 VAL A CA 1
ATOM 1694 C C . VAL A 1 220 ? -8.617 0.023 13.852 1 97.94 220 VAL A C 1
ATOM 1696 O O . VAL A 1 220 ? -9.25 -0.566 12.977 1 97.94 220 VAL A O 1
ATOM 1699 N N . LYS A 1 221 ? -8.133 -0.59 14.836 1 97 221 LYS A N 1
ATOM 1700 C CA . LYS A 1 221 ? -8.641 -1.873 15.32 1 97 221 LYS A CA 1
ATOM 1701 C C . LYS A 1 221 ? -9.781 -1.679 16.312 1 97 221 LYS A C 1
ATOM 1703 O O . LYS A 1 221 ? -9.664 -0.896 17.25 1 97 221 LYS A O 1
ATOM 1708 N N . LEU A 1 222 ? -10.82 -2.369 16.062 1 95.31 222 LEU A N 1
ATOM 1709 C CA . LEU A 1 222 ? -12.008 -2.186 16.875 1 95.31 222 LEU A CA 1
ATOM 1710 C C . LEU A 1 222 ? -11.984 -3.111 18.094 1 95.31 222 LEU A C 1
ATOM 1712 O O . LEU A 1 222 ? -11.383 -4.184 18.047 1 95.31 222 LEU A O 1
ATOM 1716 N N . VAL A 1 223 ? -12.648 -2.658 19.094 1 91.56 223 VAL A N 1
ATOM 1717 C CA . VAL A 1 223 ? -12.875 -3.533 20.25 1 91.56 223 VAL A CA 1
ATOM 1718 C C . VAL A 1 223 ? -13.93 -4.582 19.906 1 91.56 223 VAL A C 1
ATOM 1720 O O . VAL A 1 223 ? -14.703 -4.402 18.953 1 91.56 223 VAL A O 1
ATOM 1723 N N . ASP A 1 224 ? -14.07 -5.652 20.594 1 81.81 224 ASP A N 1
ATOM 1724 C CA . ASP A 1 224 ? -14.852 -6.836 20.25 1 81.81 224 ASP A CA 1
ATOM 1725 C C . ASP A 1 224 ? -16.344 -6.555 20.359 1 81.81 224 ASP A C 1
ATOM 1727 O O . ASP A 1 224 ? -17.156 -7.18 19.672 1 81.81 224 ASP A O 1
ATOM 1731 N N . VAL A 1 225 ? -16.766 -5.613 20.875 1 72.44 225 VAL A N 1
ATOM 1732 C CA . VAL A 1 225 ? -18.172 -5.461 21.234 1 72.44 225 VAL A CA 1
ATOM 1733 C C . VAL A 1 225 ? -18.891 -4.602 20.188 1 72.44 225 VAL A C 1
ATOM 1735 O O . VAL A 1 225 ? -20.109 -4.398 20.281 1 72.44 225 VAL A O 1
ATOM 1738 N N . VAL A 1 226 ? -18.359 -4.43 19.109 1 75.25 226 VAL A N 1
ATOM 1739 C CA . VAL A 1 226 ? -18.984 -3.533 18.141 1 75.25 226 VAL A CA 1
ATOM 1740 C C . VAL A 1 226 ? -19.891 -4.332 17.203 1 75.25 226 VAL A C 1
ATOM 1742 O O . VAL A 1 226 ? -19.469 -5.344 16.641 1 75.25 226 VAL A O 1
ATOM 1745 N N . ASN A 1 227 ? -21.141 -3.834 17.047 1 83.94 227 ASN A N 1
ATOM 1746 C CA . ASN A 1 227 ? -22.109 -4.551 16.234 1 83.94 227 ASN A CA 1
ATOM 1747 C C . ASN A 1 227 ? -22.219 -3.961 14.836 1 83.94 227 ASN A C 1
ATOM 1749 O O . ASN A 1 227 ? -22.766 -4.594 13.93 1 83.94 227 ASN A O 1
ATOM 1753 N N . HIS A 1 228 ? -21.75 -2.73 14.742 1 88.44 228 HIS A N 1
ATOM 1754 C CA . HIS A 1 228 ? -21.75 -2.066 13.438 1 88.44 228 HIS A CA 1
ATOM 1755 C C . HIS A 1 228 ? -20.375 -1.476 13.133 1 88.44 228 HIS A C 1
ATOM 1757 O O . HIS A 1 228 ? -19.562 -1.264 14.039 1 88.44 228 HIS A O 1
ATOM 1763 N N . LEU A 1 229 ? -20.188 -1.334 11.898 1 91.88 229 LEU A N 1
ATOM 1764 C CA . LEU A 1 229 ? -18.953 -0.664 11.508 1 91.88 229 LEU A CA 1
ATOM 1765 C C . LEU A 1 229 ? -19.078 0.846 11.68 1 91.88 229 LEU A C 1
ATOM 1767 O O . LEU A 1 229 ? -19.906 1.486 11.016 1 91.88 229 LEU A O 1
ATOM 1771 N N . PRO A 1 230 ? -18.281 1.415 12.531 1 93 230 PRO A N 1
ATOM 1772 C CA . PRO A 1 230 ? -18.438 2.838 12.844 1 93 230 PRO A CA 1
ATOM 1773 C C . PRO A 1 230 ? -17.75 3.744 11.836 1 93 230 PRO A C 1
ATOM 1775 O O . PRO A 1 230 ? -16.984 4.633 12.219 1 93 230 PRO A O 1
ATOM 1778 N N . ILE A 1 231 ? -18.062 3.654 10.562 1 94.5 231 ILE A N 1
ATOM 1779 C CA . ILE A 1 231 ? -17.391 4.395 9.508 1 94.5 231 ILE A CA 1
ATOM 1780 C C . ILE A 1 231 ? -17.703 5.883 9.633 1 94.5 231 ILE A C 1
ATOM 1782 O O . ILE A 1 231 ? -16.781 6.711 9.719 1 94.5 231 ILE A O 1
ATOM 1786 N N . THR A 1 232 ? -18.953 6.223 9.734 1 94.25 232 THR A N 1
ATOM 1787 C CA . THR A 1 232 ? -19.375 7.617 9.844 1 94.25 232 THR A CA 1
ATOM 1788 C C . THR A 1 232 ? -18.828 8.234 11.133 1 94.25 232 THR A C 1
ATOM 1790 O O . THR A 1 232 ? -18.375 9.383 11.125 1 94.25 232 THR A O 1
ATOM 1793 N N . GLN A 1 233 ? -18.906 7.484 12.164 1 94.19 233 GLN A N 1
ATOM 1794 C CA . GLN A 1 233 ? -18.406 7.973 13.445 1 94.19 233 GLN A CA 1
ATOM 1795 C C . GLN A 1 233 ? -16.922 8.273 13.383 1 94.19 233 GLN A C 1
ATOM 1797 O O . GLN A 1 233 ? -16.453 9.258 13.961 1 94.19 233 GLN A O 1
ATOM 1802 N N . LEU A 1 234 ? -16.203 7.426 12.711 1 96.31 234 LEU A N 1
ATOM 1803 C CA . LEU A 1 234 ? -14.773 7.637 12.555 1 96.31 234 LEU A CA 1
ATOM 1804 C C . LEU A 1 234 ? -14.484 8.883 11.719 1 96.31 234 LEU A C 1
ATOM 1806 O O . LEU A 1 234 ? -13.609 9.672 12.062 1 96.31 234 LEU A O 1
ATOM 1810 N N . ILE A 1 235 ? -15.234 9.062 10.656 1 96.81 235 ILE A N 1
ATOM 1811 C CA . ILE A 1 235 ? -15.109 10.25 9.82 1 96.81 235 ILE A CA 1
ATOM 1812 C C . ILE A 1 235 ? -15.383 11.5 10.664 1 96.81 235 ILE A C 1
ATOM 1814 O O . ILE A 1 235 ? -14.617 12.461 10.617 1 96.81 235 ILE A O 1
ATOM 1818 N N . ASP A 1 236 ? -16.438 11.438 11.438 1 96.69 236 ASP A N 1
ATOM 1819 C CA . ASP A 1 236 ? -16.797 12.562 12.305 1 96.69 236 ASP A CA 1
ATOM 1820 C C . ASP A 1 236 ? -15.672 12.859 13.297 1 96.69 236 ASP A C 1
ATOM 1822 O O . ASP A 1 236 ? -15.336 14.023 13.531 1 96.69 236 ASP A O 1
ATOM 1826 N N . CYS A 1 237 ? -15.148 11.82 13.852 1 97.94 237 CYS A N 1
ATOM 1827 C CA . CYS A 1 237 ? -14.062 11.969 14.812 1 97.94 237 CYS A CA 1
ATOM 1828 C C . CYS A 1 237 ? -12.883 12.711 14.188 1 97.94 237 CYS A C 1
ATOM 1830 O O . CYS A 1 237 ? -12.352 13.648 14.781 1 97.94 237 CYS A O 1
ATOM 1832 N N . ILE A 1 238 ? -12.562 12.367 13 1 98.38 238 ILE A N 1
ATOM 1833 C CA . ILE A 1 238 ? -11.43 12.945 12.289 1 98.38 238 ILE A CA 1
ATOM 1834 C C . ILE A 1 238 ? -11.727 14.406 11.945 1 98.38 238 ILE A C 1
ATOM 1836 O O . ILE A 1 238 ? -10.922 15.297 12.219 1 98.38 238 ILE A O 1
ATOM 1840 N N . GLU A 1 239 ? -12.859 14.656 11.383 1 97.94 239 GLU A N 1
ATOM 1841 C CA . GLU A 1 239 ? -13.219 16 10.961 1 97.94 239 GLU A CA 1
ATOM 1842 C C . GLU A 1 239 ? -13.359 16.938 12.164 1 97.94 239 GLU A C 1
ATOM 1844 O O . GLU A 1 239 ? -12.992 18.109 12.094 1 97.94 239 GLU A O 1
ATOM 1849 N N . ASN A 1 240 ? -13.867 16.438 13.234 1 97.62 240 ASN A N 1
ATOM 1850 C CA . ASN A 1 240 ? -14.023 17.25 14.438 1 97.62 240 ASN A CA 1
ATOM 1851 C C . ASN A 1 240 ? -12.672 17.562 15.078 1 97.62 240 ASN A C 1
ATOM 1853 O O . ASN A 1 240 ? -12.5 18.625 15.672 1 97.62 240 ASN A O 1
ATOM 1857 N N . ALA A 1 241 ? -11.781 16.641 14.961 1 97.94 241 ALA A N 1
ATOM 1858 C CA . ALA A 1 241 ? -10.445 16.859 15.516 1 97.94 241 ALA A CA 1
ATOM 1859 C C . ALA A 1 241 ? -9.68 17.906 14.703 1 97.94 241 ALA A C 1
ATOM 1861 O O . ALA A 1 241 ? -8.984 18.75 15.266 1 97.94 241 ALA A O 1
ATOM 1862 N N . LEU A 1 242 ? -9.805 17.875 13.398 1 97.88 242 LEU A N 1
ATOM 1863 C CA . LEU A 1 242 ? -9.023 18.734 12.516 1 97.88 242 LEU A CA 1
ATOM 1864 C C . LEU A 1 242 ? -9.734 20.062 12.289 1 97.88 242 LEU A C 1
ATOM 1866 O O . LEU A 1 242 ? -9.094 21.062 11.984 1 97.88 242 LEU A O 1
ATOM 1870 N N . GLN A 1 243 ? -11.078 20.047 12.258 1 97.5 243 GLN A N 1
ATOM 1871 C CA . GLN A 1 243 ? -11.961 21.203 12.312 1 97.5 243 GLN A CA 1
ATOM 1872 C C . GLN A 1 243 ? -12.07 21.875 10.945 1 97.5 243 GLN A C 1
ATOM 1874 O O . GLN A 1 243 ? -12.742 22.906 10.797 1 97.5 243 GLN A O 1
ATOM 1879 N N . THR A 1 244 ? -11.422 21.375 9.898 1 97.06 244 THR A N 1
ATOM 1880 C CA . THR A 1 244 ? -11.43 22.016 8.586 1 97.06 244 THR A CA 1
ATOM 1881 C C . THR A 1 244 ? -11.852 21.016 7.5 1 97.06 244 THR A C 1
ATOM 1883 O O . THR A 1 244 ? -11.141 20.844 6.508 1 97.06 244 THR A O 1
ATOM 1886 N N . PRO A 1 245 ? -12.992 20.469 7.629 1 96.62 245 PRO A N 1
ATOM 1887 C CA . PRO A 1 245 ? -13.43 19.5 6.621 1 96.62 245 PRO A CA 1
ATOM 1888 C C . PRO A 1 245 ? -13.641 20.141 5.246 1 96.62 245 PRO A C 1
ATOM 1890 O O . PRO A 1 245 ? -14.148 21.25 5.152 1 96.62 245 PRO A O 1
ATOM 1893 N N . VAL A 1 246 ? -13.25 19.438 4.207 1 95.5 246 VAL A N 1
ATOM 1894 C CA . VAL A 1 246 ? -13.578 19.859 2.854 1 95.5 246 VAL A CA 1
ATOM 1895 C C . VAL A 1 246 ? -15.094 19.844 2.656 1 95.5 246 VAL A C 1
ATOM 1897 O O . VAL A 1 246 ? -15.781 18.969 3.191 1 95.5 246 VAL A O 1
ATOM 1900 N N . GLN A 1 247 ? -15.57 20.75 1.886 1 93.25 247 GLN A N 1
ATOM 1901 C CA . GLN A 1 247 ? -17 20.922 1.712 1 93.25 247 GLN A CA 1
ATOM 1902 C C . GLN A 1 247 ? -17.453 20.453 0.329 1 93.25 247 GLN A C 1
ATOM 1904 O O . GLN A 1 247 ? -16.688 20.547 -0.639 1 93.25 247 GLN A O 1
ATOM 1909 N N . ALA A 1 248 ? -18.672 20 0.252 1 91.06 248 ALA A N 1
ATOM 1910 C CA . ALA A 1 248 ? -19.25 19.578 -1.021 1 91.06 248 ALA A CA 1
ATOM 1911 C C . ALA A 1 248 ? -20.078 20.703 -1.653 1 91.06 248 ALA A C 1
ATOM 1913 O O . ALA A 1 248 ? -19.719 21.203 -2.727 1 91.06 248 ALA A O 1
ATOM 1914 N N . THR A 1 249 ? -21.156 21.109 -0.983 1 91.31 249 THR A N 1
ATOM 1915 C CA . THR A 1 249 ? -21.984 22.219 -1.432 1 91.31 249 THR A CA 1
ATOM 1916 C C . THR A 1 249 ? -21.891 23.391 -0.466 1 91.31 249 THR A C 1
ATOM 1918 O O . THR A 1 249 ? -22.031 23.219 0.747 1 91.31 249 THR A O 1
ATOM 1921 N N . VAL A 1 250 ? -21.641 24.578 -1.146 1 92.38 250 VAL A N 1
ATOM 1922 C CA . VAL A 1 250 ? -21.438 25.703 -0.253 1 92.38 250 VAL A CA 1
ATOM 1923 C C . VAL A 1 250 ? -22.234 26.906 -0.751 1 92.38 250 VAL A C 1
ATOM 1925 O O . VAL A 1 250 ? -22.406 27.094 -1.958 1 92.38 250 VAL A O 1
ATOM 1928 N N . LYS A 1 251 ? -22.703 27.641 0.215 1 93.69 251 LYS A N 1
ATOM 1929 C CA . LYS A 1 251 ? -23.141 29.016 0.009 1 93.69 251 LYS A CA 1
ATOM 1930 C C . LYS A 1 251 ? -22.078 30 0.517 1 93.69 251 LYS A C 1
ATOM 1932 O O . LYS A 1 251 ? -21.047 29.594 1.033 1 93.69 251 LYS A O 1
ATOM 1937 N N . ARG A 1 252 ? -22.422 31.219 0.334 1 93.75 252 ARG A N 1
ATOM 1938 C CA . ARG A 1 252 ? -21.469 32.25 0.736 1 93.75 252 ARG A CA 1
ATOM 1939 C C . ARG A 1 252 ? -21.156 32.156 2.227 1 93.75 252 ARG A C 1
ATOM 1941 O O . ARG A 1 252 ? -20.016 32.312 2.635 1 93.75 252 ARG A O 1
ATOM 1948 N N . GLU A 1 253 ? -22.188 31.906 3.008 1 95.12 253 GLU A N 1
ATOM 1949 C CA . GLU A 1 253 ? -21.984 31.812 4.449 1 95.12 253 GLU A CA 1
ATOM 1950 C C . GLU A 1 253 ? -21.094 30.625 4.812 1 95.12 253 GLU A C 1
ATOM 1952 O O . GLU A 1 253 ? -20.328 30.688 5.773 1 95.12 253 GLU A O 1
ATOM 1957 N N . ASP A 1 254 ? -21.234 29.594 4.051 1 95 254 ASP A N 1
ATOM 1958 C CA . ASP A 1 254 ? -20.391 28.438 4.277 1 95 254 ASP A CA 1
ATOM 1959 C C . ASP A 1 254 ? -18.922 28.734 3.934 1 95 254 ASP A C 1
ATOM 1961 O O . ASP A 1 254 ? -18.016 28.312 4.641 1 95 254 ASP A O 1
ATOM 1965 N N . GLU A 1 255 ? -18.734 29.453 2.83 1 94.69 255 GLU A N 1
ATOM 1966 C CA . GLU A 1 255 ? -17.391 29.828 2.418 1 94.69 255 GLU A CA 1
ATOM 1967 C C . GLU A 1 255 ? -16.719 30.719 3.461 1 94.69 255 GLU A C 1
ATOM 1969 O O . GLU A 1 255 ? -15.531 30.578 3.742 1 94.69 255 GLU A O 1
ATOM 1974 N N . GLN A 1 256 ? -17.469 31.578 4.004 1 94.31 256 GLN A N 1
ATOM 1975 C CA . GLN A 1 256 ? -16.953 32.438 5.055 1 94.31 256 GLN A CA 1
ATOM 1976 C C . GLN A 1 256 ? -16.578 31.656 6.301 1 94.31 256 GLN A C 1
ATOM 1978 O O . GLN A 1 256 ? -15.547 31.906 6.922 1 94.31 256 GLN A O 1
ATOM 1983 N N . GLU A 1 257 ? -17.484 30.75 6.621 1 95.5 257 GLU A N 1
ATOM 1984 C CA . GLU A 1 257 ? -17.203 29.922 7.789 1 95.5 257 GLU A CA 1
ATOM 1985 C C . GLU A 1 257 ? -15.953 29.062 7.566 1 95.5 257 GLU A C 1
ATOM 1987 O O . GLU A 1 257 ? -15.148 28.875 8.477 1 95.5 257 GLU A O 1
ATOM 1992 N N . PHE A 1 258 ? -15.828 28.609 6.379 1 95.31 258 PHE A N 1
ATOM 1993 C CA . PHE A 1 258 ? -14.648 27.828 6.02 1 95.31 258 PHE A CA 1
ATOM 1994 C C . PHE A 1 258 ? -13.383 28.656 6.188 1 95.31 258 PHE A C 1
ATOM 1996 O O . PHE A 1 258 ? -12.383 28.172 6.719 1 95.31 258 PHE A O 1
ATOM 2003 N N . ALA A 1 259 ? -13.398 29.844 5.699 1 94.38 259 ALA A N 1
ATOM 2004 C CA . ALA A 1 259 ? -12.266 30.75 5.859 1 94.38 259 ALA A CA 1
ATOM 2005 C C . ALA A 1 259 ? -11.953 30.984 7.332 1 94.38 259 ALA A C 1
ATOM 2007 O O . ALA A 1 259 ? -10.789 30.938 7.742 1 94.38 259 ALA A O 1
ATOM 2008 N N . ARG A 1 260 ? -12.992 31.219 8.109 1 95.5 260 ARG A N 1
ATOM 2009 C CA . ARG A 1 260 ? -12.82 31.438 9.539 1 95.5 260 ARG A CA 1
ATOM 2010 C C . ARG A 1 260 ? -12.18 30.219 10.203 1 95.5 260 ARG A C 1
ATOM 2012 O O . ARG A 1 260 ? -11.25 30.359 11 1 95.5 260 ARG A O 1
ATOM 2019 N N . LEU A 1 261 ? -12.695 29.047 9.93 1 95.31 261 LEU A N 1
ATOM 2020 C CA . LEU A 1 261 ? -12.188 27.812 10.531 1 95.31 261 LEU A CA 1
ATOM 2021 C C . LEU A 1 261 ? -10.727 27.594 10.156 1 95.31 261 LEU A C 1
ATOM 2023 O O . LEU A 1 261 ? -9.922 27.188 11 1 95.31 261 LEU A O 1
ATOM 2027 N N . ASN A 1 262 ? -10.383 27.812 8.898 1 94.88 262 ASN A N 1
ATOM 2028 C CA . ASN A 1 262 ? -8.992 27.656 8.484 1 94.88 262 ASN A CA 1
ATOM 2029 C C . ASN A 1 262 ? -8.07 28.625 9.211 1 94.88 262 ASN A C 1
ATOM 2031 O O . ASN A 1 262 ? -6.957 28.25 9.602 1 94.88 262 ASN A O 1
ATOM 2035 N N . ALA A 1 263 ? -8.531 29.828 9.406 1 93.44 263 ALA A N 1
ATOM 2036 C CA . ALA A 1 263 ? -7.734 30.828 10.133 1 93.44 263 ALA A CA 1
ATOM 2037 C C . ALA A 1 263 ? -7.582 30.438 11.602 1 93.44 263 ALA A C 1
ATOM 2039 O O . ALA A 1 263 ? -6.543 30.703 12.211 1 93.44 263 ALA A O 1
ATOM 2040 N N . ALA A 1 264 ? -8.602 29.812 12.125 1 94.56 264 ALA A N 1
ATOM 2041 C CA . ALA A 1 264 ? -8.617 29.453 13.547 1 94.56 264 ALA A CA 1
ATOM 2042 C C . ALA A 1 264 ? -7.871 28.141 13.797 1 94.56 264 ALA A C 1
ATOM 2044 O O . ALA A 1 264 ? -7.555 27.812 14.938 1 94.56 264 ALA A O 1
ATOM 2045 N N . ASN A 1 265 ? -7.57 27.422 12.742 1 95.38 265 ASN A N 1
ATOM 2046 C CA . ASN A 1 265 ? -6.961 26.109 12.891 1 95.38 265 ASN A CA 1
ATOM 2047 C C . ASN A 1 265 ? -5.711 25.969 12.031 1 95.38 265 ASN A C 1
ATOM 2049 O O . ASN A 1 265 ? -5.602 25.031 11.234 1 95.38 265 ASN A O 1
ATOM 2053 N N . LEU A 1 266 ? -4.824 26.891 12.25 1 94.31 266 LEU A N 1
ATOM 2054 C CA . LEU A 1 266 ? -3.523 26.734 11.609 1 94.31 266 LEU A CA 1
ATOM 2055 C C . LEU A 1 266 ? -2.787 25.516 12.156 1 94.31 266 LEU A C 1
ATOM 2057 O O . LEU A 1 266 ? -2.789 25.266 13.367 1 94.31 266 LEU A O 1
ATOM 2061 N N . MET A 1 267 ? -2.193 24.766 11.219 1 93.75 267 MET A N 1
ATOM 2062 C CA . MET A 1 267 ? -1.59 23.547 11.75 1 93.75 267 MET A CA 1
ATOM 2063 C C . MET A 1 267 ? -0.47 23.047 10.836 1 93.75 267 MET A C 1
ATOM 2065 O O . MET A 1 267 ? -0.586 23.125 9.609 1 93.75 267 MET A O 1
ATOM 2069 N N . PHE A 1 268 ? 0.609 22.562 11.492 1 94 268 PHE A N 1
ATOM 2070 C CA . PHE A 1 268 ? 1.578 21.703 10.828 1 94 268 PHE A CA 1
ATOM 2071 C C . PHE A 1 268 ? 1.055 20.281 10.727 1 94 268 PHE A C 1
ATOM 2073 O O . PHE A 1 268 ? 0.038 19.938 11.336 1 94 268 PHE A O 1
ATOM 2080 N N . CYS A 1 269 ? 1.74 19.5 9.883 1 96.5 269 CYS A N 1
ATOM 2081 C CA . CYS A 1 269 ? 1.343 18.094 9.844 1 96.5 269 CYS A CA 1
ATOM 2082 C C . CYS A 1 269 ? 1.508 17.453 11.211 1 96.5 269 CYS A C 1
ATOM 2084 O O . CYS A 1 269 ? 0.752 16.547 11.57 1 96.5 269 CYS A O 1
ATOM 2086 N N . GLU A 1 270 ? 2.416 17.922 12.031 1 96.06 270 GLU A N 1
ATOM 2087 C CA . GLU A 1 270 ? 2.615 17.453 13.398 1 96.06 270 GLU A CA 1
ATOM 2088 C C . GLU A 1 270 ? 1.383 17.703 14.258 1 96.06 270 GLU A C 1
ATOM 2090 O O . GLU A 1 270 ? 0.949 16.828 15.008 1 96.06 270 GLU A O 1
ATOM 2095 N N . ASP A 1 271 ? 0.875 18.906 14.125 1 95.75 271 ASP A N 1
ATOM 2096 C CA . ASP A 1 271 ? -0.311 19.266 14.891 1 95.75 271 ASP A CA 1
ATOM 2097 C C . ASP A 1 271 ? -1.495 18.375 14.539 1 95.75 271 ASP A C 1
ATOM 2099 O O . ASP A 1 271 ? -2.219 17.906 15.422 1 95.75 271 ASP A O 1
ATOM 2103 N N . ALA A 1 272 ? -1.643 18.219 13.242 1 97.25 272 ALA A N 1
ATOM 2104 C CA . ALA A 1 272 ? -2.75 17.391 12.773 1 97.25 272 ALA A CA 1
ATOM 2105 C C . ALA A 1 272 ? -2.658 15.977 13.352 1 97.25 272 ALA A C 1
ATOM 2107 O O . ALA A 1 272 ? -3.65 15.438 13.852 1 97.25 272 ALA A O 1
ATOM 2108 N N . ALA A 1 273 ? -1.492 15.383 13.328 1 97.94 273 ALA A N 1
ATOM 2109 C CA . ALA A 1 273 ? -1.29 14.031 13.852 1 97.94 273 ALA A CA 1
ATOM 2110 C C . ALA A 1 273 ? -1.585 13.977 15.352 1 97.94 273 ALA A C 1
ATOM 2112 O O . ALA A 1 273 ? -2.221 13.039 15.828 1 97.94 273 ALA A O 1
ATOM 2113 N N . ARG A 1 274 ? -1.141 14.969 16.047 1 97.56 274 ARG A N 1
ATOM 2114 C CA . ARG A 1 274 ? -1.345 15.008 17.5 1 97.56 274 ARG A CA 1
ATOM 2115 C C . ARG A 1 274 ? -2.824 15.148 17.828 1 97.56 274 ARG A C 1
ATOM 2117 O O . ARG A 1 274 ? -3.316 14.516 18.766 1 97.56 274 ARG A O 1
ATOM 2124 N N . ARG A 1 275 ? -3.48 16.031 17.078 1 97.38 275 ARG A N 1
ATOM 2125 C CA . ARG A 1 275 ? -4.918 16.188 17.281 1 97.38 275 ARG A CA 1
ATOM 2126 C C . ARG A 1 275 ? -5.648 14.867 17.078 1 97.38 275 ARG A C 1
ATOM 2128 O O . ARG A 1 275 ? -6.504 14.492 17.891 1 97.38 275 ARG A O 1
ATOM 2135 N N . LEU A 1 276 ? -5.289 14.164 16.078 1 98.38 276 LEU A N 1
ATOM 2136 C CA . LEU A 1 276 ? -5.941 12.898 15.758 1 98.38 276 LEU A CA 1
ATOM 2137 C C . LEU A 1 276 ? -5.582 11.836 16.797 1 98.38 276 LEU A C 1
ATOM 2139 O O . LEU A 1 276 ? -6.438 11.039 17.188 1 98.38 276 LEU A O 1
ATOM 2143 N N . LYS A 1 277 ? -4.316 11.812 17.172 1 97.81 277 LYS A N 1
ATOM 2144 C CA . LYS A 1 277 ? -3.887 10.883 18.203 1 97.81 277 LYS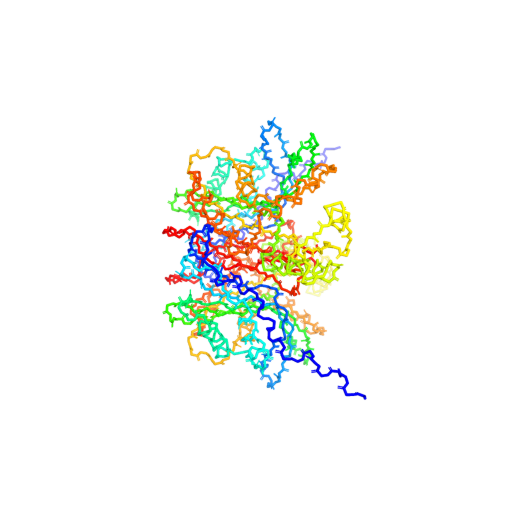 A CA 1
ATOM 2145 C C . LYS A 1 277 ? -4.73 11.047 19.469 1 97.81 277 LYS A C 1
ATOM 2147 O O . LYS A 1 277 ? -5.199 10.062 20.047 1 97.81 277 LYS A O 1
ATOM 2152 N N . GLN A 1 278 ? -4.883 12.258 19.844 1 97 278 GLN A N 1
ATOM 2153 C CA . GLN A 1 278 ? -5.664 12.547 21.047 1 97 278 GLN A CA 1
ATOM 2154 C C . GLN A 1 278 ? -7.117 12.117 20.875 1 97 278 GLN A C 1
ATOM 2156 O O . GLN A 1 278 ? -7.676 11.43 21.734 1 97 278 GLN A O 1
ATOM 2161 N N . ALA A 1 279 ? -7.715 12.477 19.797 1 97.81 279 ALA A N 1
ATOM 2162 C CA . ALA A 1 279 ? -9.117 12.164 19.547 1 97.81 279 ALA A CA 1
ATOM 2163 C C . ALA A 1 279 ? -9.359 10.664 19.547 1 97.81 279 ALA A C 1
ATOM 2165 O O . ALA A 1 279 ? -10.336 10.18 20.125 1 97.81 279 ALA A O 1
ATOM 2166 N N . LEU A 1 280 ? -8.508 9.93 18.906 1 97.94 280 LEU A N 1
ATOM 2167 C CA . LEU A 1 280 ? -8.672 8.484 18.781 1 97.94 280 LEU A CA 1
ATOM 2168 C C . LEU A 1 280 ? -8.391 7.793 20.125 1 97.94 280 LEU A C 1
ATOM 2170 O O . LEU A 1 280 ? -8.984 6.754 20.422 1 97.94 280 LEU A O 1
ATOM 2174 N N . SER A 1 281 ? -7.441 8.375 20.859 1 96.56 281 SER A N 1
ATOM 2175 C CA . SER A 1 281 ? -7.133 7.816 22.172 1 96.56 281 SER A CA 1
ATOM 2176 C C . SER A 1 281 ? -8.328 7.922 23.109 1 96.56 281 SER A C 1
ATOM 2178 O O . SER A 1 281 ? -8.516 7.078 24 1 96.56 281 SER A O 1
ATOM 2180 N N . ASP A 1 282 ? -9.148 8.883 22.906 1 95.5 282 ASP A N 1
ATOM 2181 C CA . ASP A 1 282 ? -10.305 9.125 23.75 1 95.5 282 ASP A CA 1
ATOM 2182 C C . ASP A 1 282 ? -11.5 8.273 23.312 1 95.5 282 ASP A C 1
ATOM 2184 O O . ASP A 1 282 ? -12.5 8.195 24.016 1 95.5 282 ASP A O 1
ATOM 2188 N N . ASP A 1 283 ? -11.422 7.645 22.172 1 93.81 283 ASP A N 1
ATOM 2189 C CA . ASP A 1 283 ? -12.516 6.836 21.641 1 93.81 283 ASP A CA 1
ATOM 2190 C C . ASP A 1 283 ? -12.477 5.422 22.203 1 93.81 283 ASP A C 1
ATOM 2192 O O . ASP A 1 283 ? -11.594 4.629 21.859 1 93.81 283 ASP A O 1
ATOM 2196 N N . ALA A 1 284 ? -13.43 4.973 22.906 1 90.81 284 ALA A N 1
ATOM 2197 C CA . ALA A 1 284 ? -13.461 3.703 23.625 1 90.81 284 ALA A CA 1
ATOM 2198 C C . ALA A 1 284 ? -13.648 2.533 22.672 1 90.81 284 ALA A C 1
ATOM 2200 O O . ALA A 1 284 ? -13.352 1.385 23.016 1 90.81 284 ALA A O 1
ATOM 2201 N N . SER A 1 285 ? -14.125 2.82 21.531 1 91.44 285 SER A N 1
ATOM 2202 C CA . SER A 1 285 ? -14.367 1.754 20.562 1 91.44 285 SER A CA 1
ATOM 2203 C C . SER A 1 285 ? -13.086 1.391 19.812 1 91.44 285 SER A C 1
ATOM 2205 O O . SER A 1 285 ? -13.055 0.395 19.078 1 91.44 285 SER A O 1
ATOM 2207 N N . VAL A 1 286 ? -12.062 2.139 20.016 1 94.88 286 VAL A N 1
ATOM 2208 C CA . VAL A 1 286 ? -10.805 1.968 19.297 1 94.88 286 VAL A CA 1
ATOM 2209 C C . VAL A 1 286 ? -9.773 1.299 20.203 1 94.88 286 VAL A C 1
ATOM 2211 O O . VAL A 1 286 ? -9.344 1.88 21.203 1 94.88 286 VAL A O 1
ATOM 2214 N N . ARG A 1 287 ? -9.398 0.105 19.859 1 95.81 287 ARG A N 1
ATOM 2215 C CA . ARG A 1 287 ? -8.383 -0.629 20.609 1 95.81 287 ARG A CA 1
ATOM 2216 C C . ARG A 1 287 ? -6.984 -0.137 20.234 1 95.81 287 ARG A C 1
ATOM 2218 O O . ARG A 1 287 ? -6.098 -0.084 21.094 1 95.81 287 ARG A O 1
ATOM 2225 N N . ASP A 1 288 ? -6.742 0.108 19.062 1 97.69 288 ASP A N 1
ATOM 2226 C CA . ASP A 1 288 ? -5.461 0.526 18.516 1 97.69 288 ASP A CA 1
ATOM 2227 C C . ASP A 1 288 ? -5.656 1.362 17.25 1 97.69 288 ASP A C 1
ATOM 2229 O O . ASP A 1 288 ? -6.719 1.316 16.625 1 97.69 288 ASP A O 1
ATOM 2233 N N . PHE A 1 289 ? -4.629 2.201 16.938 1 98.38 289 PHE A N 1
ATOM 2234 C CA . PHE A 1 289 ? -4.785 3 15.727 1 98.38 289 PHE A CA 1
ATOM 2235 C C . PHE A 1 289 ? -3.432 3.281 15.086 1 98.38 289 PHE A C 1
ATOM 2237 O O . PHE A 1 289 ? -2.393 3.156 15.734 1 98.38 289 PHE A O 1
ATOM 2244 N N . TRP A 1 290 ? -3.426 3.545 13.82 1 98.38 290 TRP A N 1
ATOM 2245 C CA . TRP A 1 290 ? -2.361 4.047 12.953 1 98.38 290 TRP A CA 1
ATOM 2246 C C . TRP A 1 290 ? -2.828 5.262 12.164 1 98.38 290 TRP A C 1
ATOM 2248 O O . TRP A 1 290 ? -3.863 5.211 11.492 1 98.38 290 TRP A O 1
ATOM 2258 N N . VAL A 1 291 ? -2.086 6.402 12.289 1 98.44 291 VAL A N 1
ATOM 2259 C CA . VAL A 1 291 ? -2.477 7.652 11.641 1 98.44 291 VAL A CA 1
ATOM 2260 C C . VAL A 1 291 ? -1.339 8.148 10.75 1 98.44 291 VAL A C 1
ATOM 2262 O O . VAL A 1 291 ? -0.18 8.18 11.172 1 98.44 291 VAL A O 1
ATOM 2265 N N . ARG A 1 292 ? -1.646 8.484 9.586 1 98.31 292 ARG A N 1
ATOM 2266 C CA . ARG A 1 292 ? -0.756 9.18 8.656 1 98.31 292 ARG A CA 1
ATOM 2267 C C . ARG A 1 292 ? -1.425 10.43 8.094 1 98.31 292 ARG A C 1
ATOM 2269 O O . ARG A 1 292 ? -2.5 10.344 7.496 1 98.31 292 ARG A O 1
ATOM 2276 N N . VAL A 1 293 ? -0.779 11.516 8.32 1 97.75 293 VAL A N 1
ATOM 2277 C CA . VAL A 1 293 ? -1.269 12.773 7.758 1 97.75 293 VAL A CA 1
ATOM 2278 C C . VAL A 1 293 ? -0.385 13.195 6.586 1 97.75 293 VAL A C 1
ATOM 2280 O O . VAL A 1 293 ? 0.844 13.141 6.676 1 97.75 293 VAL A O 1
ATOM 2283 N N . ASN A 1 294 ? -1.018 13.57 5.5 1 97.38 294 ASN A N 1
ATOM 2284 C CA . ASN A 1 294 ? -0.338 14.047 4.301 1 97.38 294 ASN A CA 1
ATOM 2285 C C . ASN A 1 294 ? -0.743 15.477 3.959 1 97.38 294 ASN A C 1
ATOM 2287 O O . ASN A 1 294 ? -1.85 15.719 3.471 1 97.38 294 ASN A O 1
ATOM 2291 N N . HIS A 1 295 ? 0.105 16.375 4.258 1 96.31 295 HIS A N 1
ATOM 2292 C CA . HIS A 1 295 ? -0.098 17.734 3.768 1 96.31 295 HIS A CA 1
ATOM 2293 C C . HIS A 1 295 ? 0.494 17.922 2.373 1 96.31 295 HIS A C 1
ATOM 2295 O O . HIS A 1 295 ? 1.716 17.969 2.213 1 96.31 295 HIS A O 1
ATOM 2301 N N . MET A 1 296 ? -0.344 18 1.374 1 93.25 296 MET A N 1
ATOM 2302 C CA . MET A 1 296 ? 0.11 18.203 0.002 1 93.25 296 MET A CA 1
ATOM 2303 C C . MET A 1 296 ? 0.536 19.656 -0.215 1 93.25 296 MET A C 1
ATOM 2305 O O . MET A 1 296 ? -0.224 20.453 -0.764 1 93.25 296 MET A O 1
ATOM 2309 N N . GLU A 1 297 ? 1.707 19.828 -0.003 1 89.62 297 GLU A N 1
ATOM 2310 C CA . GLU A 1 297 ? 2.209 21.203 0.095 1 89.62 297 GLU A CA 1
ATOM 2311 C C . GLU A 1 297 ? 2.078 21.938 -1.237 1 89.62 297 GLU A C 1
ATOM 2313 O O . GLU A 1 297 ? 2.352 21.359 -2.295 1 89.62 297 GLU A O 1
ATOM 2318 N N . SER A 1 298 ? 1.729 23.172 -1.145 1 86.31 298 SER A N 1
ATOM 2319 C CA . SER A 1 298 ? 1.591 24.016 -2.334 1 86.31 298 SER A CA 1
ATOM 2320 C C . SER A 1 298 ? 2.848 24.844 -2.578 1 86.31 298 SER A C 1
ATOM 2322 O O . SER A 1 298 ? 3.051 25.359 -3.676 1 86.31 298 SER A O 1
ATOM 2324 N N . LEU A 1 299 ? 3.672 24.969 -1.628 1 83.5 299 LEU A N 1
ATOM 2325 C CA . LEU A 1 299 ? 4.922 25.703 -1.75 1 83.5 299 LEU A CA 1
ATOM 2326 C C . LEU A 1 299 ? 6.047 24.797 -2.232 1 83.5 299 LEU A C 1
ATOM 2328 O O . LEU A 1 299 ? 6.961 25.25 -2.93 1 83.5 299 LEU A O 1
ATOM 2332 N N . HIS A 1 300 ? 5.902 23.594 -1.817 1 84.94 300 HIS A N 1
ATOM 2333 C CA . HIS A 1 300 ? 6.949 22.625 -2.096 1 84.94 300 HIS A CA 1
ATOM 2334 C C . HIS A 1 300 ? 6.441 21.516 -3.01 1 84.94 300 HIS A C 1
ATOM 2336 O O . HIS A 1 300 ? 5.254 21.188 -2.99 1 84.94 300 HIS A O 1
ATOM 2342 N N . ALA A 1 301 ? 7.328 20.922 -3.75 1 87.12 301 ALA A N 1
ATOM 2343 C CA . ALA A 1 301 ? 6.973 19.828 -4.648 1 87.12 301 ALA A CA 1
ATOM 2344 C C . ALA A 1 301 ? 7.043 18.484 -3.924 1 87.12 301 ALA A C 1
ATOM 2346 O O . ALA A 1 301 ? 7.512 17.484 -4.484 1 87.12 301 ALA A O 1
ATOM 2347 N N . HIS A 1 302 ? 6.789 18.5 -2.689 1 92.25 302 HIS A N 1
ATOM 2348 C CA . HIS A 1 302 ? 6.699 17.297 -1.867 1 92.25 302 HIS A CA 1
ATOM 2349 C C . HIS A 1 302 ? 5.621 17.438 -0.798 1 92.25 302 HIS A C 1
ATOM 2351 O O . HIS A 1 302 ? 5.09 18.531 -0.585 1 92.25 302 HIS A O 1
ATOM 2357 N N . ASP A 1 303 ? 5.297 16.422 -0.178 1 95.12 303 ASP A N 1
ATOM 2358 C CA . ASP A 1 303 ? 4.316 16.438 0.904 1 95.12 303 ASP A CA 1
ATOM 2359 C C . ASP A 1 303 ? 5 16.5 2.268 1 95.12 303 ASP A C 1
ATOM 2361 O O . ASP A 1 303 ? 6.117 16 2.426 1 95.12 303 ASP A O 1
ATOM 2365 N N . ALA A 1 304 ? 4.395 17.109 3.189 1 96.69 304 ALA A N 1
ATOM 2366 C CA . ALA A 1 304 ? 4.758 16.984 4.598 1 96.69 304 ALA A CA 1
ATOM 2367 C C . ALA A 1 304 ? 3.934 15.906 5.285 1 96.69 304 ALA A C 1
ATOM 2369 O O . ALA A 1 304 ? 2.709 15.875 5.152 1 96.69 304 ALA A O 1
ATOM 2370 N N . VAL A 1 305 ? 4.641 15.008 5.988 1 97.75 305 VAL A N 1
ATOM 2371 C CA . VAL A 1 305 ? 3.973 13.805 6.484 1 97.75 305 VAL A CA 1
ATOM 2372 C C . VAL A 1 305 ? 4.285 13.617 7.965 1 97.75 305 VAL A C 1
ATOM 2374 O O . VAL A 1 305 ? 5.414 13.852 8.406 1 97.75 305 VAL A O 1
ATOM 2377 N N . SER A 1 306 ? 3.305 13.211 8.648 1 98.06 306 SER A N 1
ATOM 2378 C CA . SER A 1 306 ? 3.473 12.773 10.031 1 98.06 306 SER A CA 1
ATOM 2379 C C . SER A 1 306 ? 2.74 11.469 10.297 1 98.06 306 SER A C 1
ATOM 2381 O O . SER A 1 306 ? 1.619 11.273 9.82 1 98.06 306 SER A O 1
ATOM 2383 N N . ILE A 1 307 ? 3.434 10.57 11.023 1 98.31 307 ILE A N 1
ATOM 2384 C CA . ILE A 1 307 ? 2.867 9.266 11.328 1 98.31 307 ILE A CA 1
ATOM 2385 C C . ILE A 1 307 ? 2.904 9.031 12.836 1 98.31 307 ILE A C 1
ATOM 2387 O O . ILE A 1 307 ? 3.914 9.305 13.492 1 98.31 307 ILE A O 1
ATOM 2391 N N . VAL A 1 308 ? 1.797 8.477 13.375 1 98 308 VAL A N 1
ATOM 2392 C CA . VAL A 1 308 ? 1.749 8.156 14.797 1 98 308 VAL A CA 1
ATOM 2393 C C . VAL A 1 308 ? 0.895 6.91 15.023 1 98 308 VAL A C 1
ATOM 2395 O O . VAL A 1 308 ? -0.107 6.707 14.336 1 98 308 VAL A O 1
ATOM 2398 N N . VAL A 1 309 ? 1.298 6.066 15.93 1 97.94 309 VAL A N 1
ATOM 2399 C CA . VAL A 1 309 ? 0.524 4.902 16.359 1 97.94 309 VAL A CA 1
ATOM 2400 C C . VAL A 1 309 ? 0.23 4.996 17.844 1 97.94 309 VAL A C 1
ATOM 2402 O O . VAL A 1 309 ? 0.875 5.758 18.578 1 97.94 309 VAL A O 1
ATOM 2405 N N . LYS A 1 310 ? -0.746 4.266 18.281 1 97 310 LYS A N 1
ATOM 2406 C CA . LYS A 1 310 ? -1.094 4.266 19.703 1 97 310 LYS A CA 1
ATOM 2407 C C . LYS A 1 310 ? 0.042 3.701 20.547 1 97 310 LYS A C 1
ATOM 2409 O O . LYS A 1 310 ? 0.258 4.137 21.688 1 97 310 LYS A O 1
ATOM 2414 N N . GLY A 1 311 ? 0.735 2.635 20.016 1 94.94 311 GLY A N 1
ATOM 2415 C CA . GLY A 1 311 ? 1.896 2.076 20.688 1 94.94 311 GLY A CA 1
ATOM 2416 C C . GLY A 1 311 ? 1.543 0.972 21.672 1 94.94 311 GLY A C 1
ATOM 2417 O O . GLY A 1 311 ? 2.254 0.757 22.656 1 94.94 311 GLY A O 1
ATOM 2418 N N . VAL A 1 312 ? 0.501 0.273 21.453 1 94.62 312 VAL A N 1
ATOM 2419 C CA . VAL A 1 312 ? 0.146 -0.832 22.344 1 94.62 312 VAL A CA 1
ATOM 2420 C C . VAL A 1 312 ? 0.942 -2.078 21.953 1 94.62 312 VAL A C 1
ATOM 2422 O O . VAL A 1 312 ? 1.427 -2.189 20.828 1 94.62 312 VAL A O 1
ATOM 2425 N N . GLU A 1 313 ? 1.037 -3.016 22.844 1 91.5 313 GLU A N 1
ATOM 2426 C CA . GLU A 1 313 ? 1.763 -4.258 22.594 1 91.5 313 GLU A CA 1
ATOM 2427 C C . GLU A 1 313 ? 1.107 -5.066 21.469 1 91.5 313 GLU A C 1
ATOM 2429 O O . GLU A 1 313 ? -0.113 -5.242 21.469 1 91.5 313 GLU A O 1
ATOM 2434 N N . ASN A 1 314 ? 1.903 -5.523 20.562 1 89.19 314 ASN A N 1
ATOM 2435 C CA . ASN A 1 314 ? 1.452 -6.328 19.438 1 89.19 314 ASN A CA 1
ATOM 2436 C C . ASN A 1 314 ? 0.46 -5.562 18.562 1 89.19 314 ASN A C 1
ATOM 2438 O O . ASN A 1 314 ? -0.383 -6.168 17.906 1 89.19 314 ASN A O 1
ATOM 2442 N N . GLY A 1 315 ? 0.511 -4.207 18.703 1 94.75 315 GLY A N 1
ATOM 2443 C CA . GLY A 1 315 ? -0.363 -3.365 17.906 1 94.75 315 GLY A CA 1
ATOM 2444 C C . GLY A 1 315 ? 0.238 -2.984 16.562 1 94.75 315 GLY A C 1
ATOM 2445 O O . GLY A 1 315 ? 1.101 -3.691 16.047 1 94.75 315 GLY A O 1
ATOM 2446 N N . TYR A 1 316 ? -0.314 -1.963 15.977 1 96.38 316 TYR A N 1
ATOM 2447 C CA . TYR A 1 316 ? 0.202 -1.453 14.711 1 96.38 316 TYR A CA 1
ATOM 2448 C C . TYR A 1 316 ? 1.681 -1.102 14.828 1 96.38 316 TYR A C 1
ATOM 2450 O O . TYR A 1 316 ? 2.125 -0.595 15.859 1 96.38 316 TYR A O 1
ATOM 2458 N N . ARG A 1 317 ? 2.416 -1.385 13.797 1 94.69 317 ARG A N 1
ATOM 2459 C CA . ARG A 1 317 ? 3.754 -0.824 13.633 1 94.69 317 ARG A CA 1
ATOM 2460 C C . ARG A 1 317 ? 3.705 0.507 12.891 1 94.69 317 ARG A C 1
ATOM 2462 O O . ARG A 1 317 ? 2.705 0.827 12.25 1 94.69 317 ARG A O 1
ATOM 2469 N N . ASP A 1 318 ? 4.766 1.298 13.062 1 96.31 318 ASP A N 1
ATOM 2470 C CA . ASP A 1 318 ? 4.758 2.643 12.492 1 96.31 318 ASP A CA 1
ATOM 2471 C C . ASP A 1 318 ? 5.336 2.645 11.078 1 96.31 318 ASP A C 1
ATOM 2473 O O . ASP A 1 318 ? 5.984 3.609 10.664 1 96.31 318 ASP A O 1
ATOM 2477 N N . ASP A 1 319 ? 5.145 1.561 10.336 1 92.62 319 ASP A N 1
ATOM 2478 C CA . ASP A 1 319 ? 5.586 1.537 8.945 1 92.62 319 ASP A CA 1
ATOM 2479 C C . ASP A 1 319 ? 4.992 2.707 8.164 1 92.62 319 ASP A C 1
ATOM 2481 O O . ASP A 1 319 ? 3.779 2.914 8.172 1 92.62 319 ASP A O 1
ATOM 2485 N N . PRO A 1 320 ? 5.836 3.477 7.508 1 92.31 320 PRO A N 1
ATOM 2486 C CA . PRO A 1 320 ? 5.328 4.688 6.859 1 92.31 320 PRO A CA 1
ATOM 2487 C C . PRO A 1 320 ? 4.34 4.383 5.738 1 92.31 320 PRO A C 1
ATOM 2489 O O . PRO A 1 320 ? 3.418 5.168 5.492 1 92.31 320 PRO A O 1
ATOM 2492 N N . HIS A 1 321 ? 4.418 3.238 5.102 1 81.81 321 HIS A N 1
ATOM 2493 C CA . HIS A 1 321 ? 3.598 2.906 3.943 1 81.81 321 HIS A CA 1
ATOM 2494 C C . HIS A 1 321 ? 3.604 4.039 2.922 1 81.81 321 HIS A C 1
ATOM 2496 O O . HIS A 1 321 ? 3.764 5.207 3.283 1 81.81 321 HIS A O 1
ATOM 2502 N N . GLU A 1 322 ? 3.557 3.768 1.726 1 74.56 322 GLU A N 1
ATOM 2503 C CA . GLU A 1 322 ? 3.51 4.828 0.725 1 74.56 322 GLU A CA 1
ATOM 2504 C C . GLU A 1 322 ? 2.074 5.258 0.441 1 74.56 322 GLU A C 1
ATOM 2506 O O . GLU A 1 322 ? 1.168 4.422 0.399 1 74.56 322 GLU A O 1
ATOM 2511 N N . TYR A 1 323 ? 1.933 6.547 0.509 1 80.56 323 TYR A N 1
ATOM 2512 C CA . TYR A 1 323 ? 0.68 7.09 -0.005 1 80.56 323 TYR A CA 1
ATOM 2513 C C . TYR A 1 323 ? 0.842 7.57 -1.443 1 80.56 323 TYR A C 1
ATOM 2515 O O . TYR A 1 323 ? 1.631 8.477 -1.717 1 80.56 323 TYR A O 1
ATOM 2523 N N . VAL A 1 324 ? 0.122 6.84 -2.311 1 69.75 324 VAL A N 1
ATOM 2524 C CA . VAL A 1 324 ? 0.168 7.242 -3.711 1 69.75 324 VAL A CA 1
ATOM 2525 C C . VAL A 1 324 ? -1.066 8.07 -4.051 1 69.75 324 VAL A C 1
ATOM 2527 O O . VAL A 1 324 ? -2.199 7.621 -3.865 1 69.75 324 VAL A O 1
ATOM 2530 N N . HIS A 1 325 ? -0.799 9.32 -4.535 1 71.62 325 HIS A N 1
ATOM 2531 C CA . HIS A 1 325 ? -1.885 10.219 -4.918 1 71.62 325 HIS A CA 1
ATOM 2532 C C . HIS A 1 325 ? -2.758 9.594 -6 1 71.62 325 HIS A C 1
ATOM 2534 O O . HIS A 1 325 ? -2.244 8.984 -6.945 1 71.62 325 HIS A O 1
ATOM 2540 N N . PRO A 1 326 ? -4.023 9.648 -5.637 1 57.75 326 PRO A N 1
ATOM 2541 C CA . PRO A 1 326 ? -4.852 9.203 -6.758 1 57.75 326 PRO A CA 1
ATOM 2542 C C . PRO A 1 326 ? -4.609 10.008 -8.031 1 57.75 326 PRO A C 1
ATOM 2544 O O . PRO A 1 326 ? -4.289 11.195 -7.965 1 57.75 326 PRO A O 1
ATOM 2547 N N . THR A 1 327 ? -4.098 9.328 -9.125 1 46.81 327 THR A N 1
ATOM 2548 C CA . THR A 1 327 ? -3.895 10.031 -10.391 1 46.81 327 THR A CA 1
ATOM 2549 C C . THR A 1 327 ? -5.148 10.805 -10.781 1 46.81 327 THR A C 1
ATOM 2551 O O . THR A 1 327 ? -6.266 10.336 -10.562 1 46.81 327 THR A O 1
ATOM 2554 N N . MET B 1 1 ? 24.906 52.906 -11.797 1 23.94 1 MET B N 1
ATOM 2555 C CA . MET B 1 1 ? 24.562 51.562 -12.289 1 23.94 1 MET B CA 1
ATOM 2556 C C . MET B 1 1 ? 24.484 50.562 -11.141 1 23.94 1 MET B C 1
ATOM 2558 O O . MET B 1 1 ? 24.344 49.375 -11.367 1 23.94 1 MET B O 1
ATOM 2562 N N . THR B 1 2 ? 24.906 50.938 -9.891 1 24.59 2 THR B N 1
ATOM 2563 C CA . THR B 1 2 ? 25.359 50.281 -8.664 1 24.59 2 THR B CA 1
ATOM 2564 C C . THR B 1 2 ? 24.172 49.688 -7.898 1 24.59 2 THR B C 1
ATOM 2566 O O . THR B 1 2 ? 24.328 49.25 -6.758 1 24.59 2 THR B O 1
ATOM 2569 N N . SER B 1 3 ? 22.922 49.812 -8.367 1 25.2 3 SER B N 1
ATOM 2570 C CA . SER B 1 3 ? 21.766 49.812 -7.48 1 25.2 3 SER B CA 1
ATOM 2571 C C . SER B 1 3 ? 21.516 48.438 -6.895 1 25.2 3 SER B C 1
ATOM 2573 O O . SER B 1 3 ? 20.594 48.25 -6.105 1 25.2 3 SER B O 1
ATOM 2575 N N . THR B 1 4 ? 21.953 47.312 -7.547 1 26.69 4 THR B N 1
ATOM 2576 C CA . THR B 1 4 ? 21.141 46.094 -7.477 1 26.69 4 THR B CA 1
ATOM 2577 C C . THR B 1 4 ? 21.438 45.312 -6.199 1 26.69 4 THR B C 1
ATOM 2579 O O . THR B 1 4 ? 20.891 44.25 -5.992 1 26.69 4 THR B O 1
ATOM 2582 N N . ASN B 1 5 ? 22.516 45.594 -5.438 1 25.27 5 ASN B N 1
ATOM 2583 C CA . ASN B 1 5 ? 23.109 44.625 -4.516 1 25.27 5 ASN B CA 1
ATOM 2584 C C . ASN B 1 5 ? 22.312 44.562 -3.213 1 25.27 5 ASN B C 1
ATOM 2586 O O . ASN B 1 5 ? 22.844 44.156 -2.182 1 25.27 5 ASN B O 1
ATOM 2590 N N . ALA B 1 6 ? 21.281 45.344 -2.943 1 29.31 6 ALA B N 1
ATOM 2591 C CA . ALA B 1 6 ? 20.797 45.531 -1.58 1 29.31 6 ALA B CA 1
ATOM 2592 C C . ALA B 1 6 ? 20.203 44.25 -1.023 1 29.31 6 ALA B C 1
ATOM 2594 O O . ALA B 1 6 ? 20 44.125 0.186 1 29.31 6 ALA B O 1
ATOM 2595 N N . CYS B 1 7 ? 19.578 43.406 -1.851 1 24.45 7 CYS B N 1
ATOM 2596 C CA . CYS B 1 7 ? 18.703 42.406 -1.244 1 24.45 7 CYS B CA 1
ATOM 2597 C C . CYS B 1 7 ? 19.531 41.281 -0.603 1 24.45 7 CYS B C 1
ATOM 2599 O O . CYS B 1 7 ? 19 40.219 -0.315 1 24.45 7 CYS B O 1
ATOM 2601 N N . LYS B 1 8 ? 20.844 41.406 -0.624 1 31.72 8 LYS B N 1
ATOM 2602 C CA . LYS B 1 8 ? 21.656 40.281 -0.154 1 31.72 8 LYS B CA 1
ATOM 2603 C C . LYS B 1 8 ? 21.438 40.031 1.333 1 31.72 8 LYS B C 1
ATOM 2605 O O . LYS B 1 8 ? 21.703 38.938 1.825 1 31.72 8 LYS B O 1
ATOM 2610 N N . GLU B 1 9 ? 21.641 41 2.184 1 26.05 9 GLU B N 1
ATOM 2611 C CA . GLU B 1 9 ? 22 40.75 3.58 1 26.05 9 GLU B CA 1
ATOM 2612 C C . GLU B 1 9 ? 20.766 40.5 4.43 1 26.05 9 GLU B C 1
ATOM 2614 O O . GLU B 1 9 ? 20.875 40.25 5.633 1 26.05 9 GLU B O 1
ATOM 2619 N N . LEU B 1 10 ? 19.578 41.219 4.301 1 28.27 10 LEU B N 1
ATOM 2620 C CA . LEU B 1 10 ? 18.641 41.094 5.418 1 28.27 10 LEU B CA 1
ATOM 2621 C C . LEU B 1 10 ? 18.25 39.625 5.621 1 28.27 10 LEU B C 1
ATOM 2623 O O . LEU B 1 10 ? 17.656 39 4.727 1 28.27 10 LEU B O 1
ATOM 2627 N N . PRO B 1 11 ? 19.047 38.906 6.418 1 32.78 11 PRO B N 1
ATOM 2628 C CA . PRO B 1 11 ? 18.625 37.594 6.891 1 32.78 11 PRO B CA 1
ATOM 2629 C C . PRO B 1 11 ? 17.156 37.562 7.312 1 32.78 11 PRO B C 1
ATOM 2631 O O . PRO B 1 11 ? 16.75 38.281 8.211 1 32.78 11 PRO B O 1
ATOM 2634 N N . CYS B 1 12 ? 16.219 37.812 6.562 1 31.88 12 CYS B N 1
ATOM 2635 C CA . CYS B 1 12 ? 14.797 37.719 6.852 1 31.88 12 CYS B CA 1
ATOM 2636 C C . CYS B 1 12 ? 14.531 36.625 7.887 1 31.88 12 CYS B C 1
ATOM 2638 O O . CYS B 1 12 ? 14.648 35.438 7.586 1 31.88 12 CYS B O 1
ATOM 2640 N N . ALA B 1 13 ? 14.891 36.844 9.125 1 37.09 13 ALA B N 1
ATOM 2641 C CA . ALA B 1 13 ? 14.539 36 10.273 1 37.09 13 ALA B CA 1
ATOM 2642 C C . ALA B 1 13 ? 13.086 35.562 10.195 1 37.09 13 ALA B C 1
ATOM 2644 O O . ALA B 1 13 ? 12.164 36.344 10.414 1 37.09 13 ALA B O 1
ATOM 2645 N N . MET B 1 14 ? 12.586 34.906 9.219 1 42.53 14 MET B N 1
ATOM 2646 C CA . MET B 1 14 ? 11.273 34.281 9.18 1 42.53 14 MET B CA 1
ATOM 2647 C C . MET B 1 14 ? 10.914 33.688 10.531 1 42.53 14 MET B C 1
ATOM 2649 O O . MET B 1 14 ? 11.758 33.062 11.195 1 42.53 14 MET B O 1
ATOM 2653 N N . PRO B 1 15 ? 10.07 34.406 11.359 1 45.47 15 PRO B N 1
ATOM 2654 C CA . PRO B 1 15 ? 9.719 33.781 12.641 1 45.47 15 PRO B CA 1
ATOM 2655 C C . PRO B 1 15 ? 9.727 32.25 12.578 1 45.47 15 PRO B C 1
ATOM 2657 O O . PRO B 1 15 ? 9.125 31.672 11.672 1 45.47 15 PRO B O 1
ATOM 2660 N N . ASP B 1 16 ? 10.852 31.781 13.078 1 55.53 16 ASP B N 1
ATOM 2661 C CA . ASP B 1 16 ? 10.898 30.328 13.211 1 55.53 16 ASP B CA 1
ATOM 2662 C C . ASP B 1 16 ? 9.781 29.812 14.117 1 55.53 16 ASP B C 1
ATOM 2664 O O . ASP B 1 16 ? 9.977 29.656 15.328 1 55.53 16 ASP B O 1
ATOM 2668 N N . VAL B 1 17 ? 8.609 29.938 13.641 1 57.66 17 VAL B N 1
ATOM 2669 C CA . VAL B 1 17 ? 7.43 29.5 14.375 1 57.66 17 VAL B CA 1
ATOM 2670 C C . VAL B 1 17 ? 7.688 28.141 15.016 1 57.66 17 VAL B C 1
ATOM 2672 O O . VAL B 1 17 ? 7.152 27.844 16.078 1 57.66 17 VAL B O 1
ATOM 2675 N N . ALA B 1 18 ? 8.547 27.375 14.477 1 55.62 18 ALA B N 1
ATOM 2676 C CA . ALA B 1 18 ? 8.805 26.047 15.008 1 55.62 18 ALA B CA 1
ATOM 2677 C C . ALA B 1 18 ? 9.492 26.109 16.375 1 55.62 18 ALA B C 1
ATOM 2679 O O . ALA B 1 18 ? 9.438 25.156 17.156 1 55.62 18 ALA B O 1
ATOM 2680 N N . LYS B 1 19 ? 10.008 27.219 16.734 1 57.34 19 LYS B N 1
ATOM 2681 C CA . LYS B 1 19 ? 10.742 27.359 17.984 1 57.34 19 LYS B CA 1
ATOM 2682 C C . LYS B 1 19 ? 9.875 28 19.062 1 57.34 19 LYS B C 1
ATOM 2684 O O . LYS B 1 19 ? 10.289 28.094 20.219 1 57.34 19 LYS B O 1
ATOM 2689 N N . GLN B 1 20 ? 8.719 28.391 18.641 1 58.31 20 GLN B N 1
ATOM 2690 C CA . GLN B 1 20 ? 7.859 28.984 19.656 1 58.31 20 GLN B CA 1
ATOM 2691 C C . GLN B 1 20 ? 7.219 27.906 20.531 1 58.31 20 GLN B C 1
ATOM 2693 O O . GLN B 1 20 ? 7.051 26.766 20.109 1 58.31 20 GLN B O 1
ATOM 2698 N N . PRO B 1 21 ? 7.062 28.266 21.891 1 58.59 21 PRO B N 1
ATOM 2699 C CA . PRO B 1 21 ? 6.41 27.281 22.766 1 58.59 21 PRO B CA 1
ATOM 2700 C C . PRO B 1 21 ? 5.074 26.812 22.219 1 58.59 21 PRO B C 1
ATOM 2702 O O . PRO B 1 21 ? 4.297 27.594 21.688 1 58.59 21 PRO B O 1
ATOM 2705 N N . HIS B 1 22 ? 4.934 25.484 22.141 1 60.03 22 HIS B N 1
ATOM 2706 C CA . HIS B 1 22 ? 3.77 24.828 21.562 1 60.03 22 HIS B CA 1
ATOM 2707 C C . HIS B 1 22 ? 2.584 24.859 22.516 1 60.03 22 HIS B C 1
ATOM 2709 O O . HIS B 1 22 ? 2.691 24.406 23.656 1 60.03 22 HIS B O 1
ATOM 2715 N N . THR B 1 23 ? 1.508 25.672 22.312 1 64.69 23 THR B N 1
ATOM 2716 C CA . THR B 1 23 ? 0.291 25.719 23.109 1 64.69 23 THR B CA 1
ATOM 2717 C C . THR B 1 23 ? -0.695 24.641 22.656 1 64.69 23 THR B C 1
ATOM 2719 O O . THR B 1 23 ? -1.692 24.375 23.344 1 64.69 23 THR B O 1
ATOM 2722 N N . GLY B 1 24 ? -0.35 23.891 21.719 1 66.62 24 GLY B N 1
ATOM 2723 C CA . GLY B 1 24 ? -1.277 22.891 21.203 1 66.62 24 GLY B CA 1
ATOM 2724 C C . GLY B 1 24 ? -1.035 21.5 21.781 1 66.62 24 GLY B C 1
ATOM 2725 O O . GLY B 1 24 ? -0.406 21.359 22.828 1 66.62 24 GLY B O 1
ATOM 2726 N N . PRO B 1 25 ? -1.759 20.594 21.297 1 72.25 25 PRO B N 1
ATOM 2727 C CA . PRO B 1 25 ? -1.575 19.234 21.781 1 72.25 25 PRO B CA 1
ATOM 2728 C C . PRO B 1 25 ? -0.112 18.797 21.781 1 72.25 25 PRO B C 1
ATOM 2730 O O . PRO B 1 25 ? 0.638 19.141 20.875 1 72.25 25 PRO B O 1
ATOM 2733 N N . LYS B 1 26 ? 0.223 18.219 22.906 1 80.31 26 LYS B N 1
ATOM 2734 C CA . LYS B 1 26 ? 1.574 17.703 23.078 1 80.31 26 LYS B CA 1
ATOM 2735 C C . LYS B 1 26 ? 1.627 16.203 22.797 1 80.31 26 LYS B C 1
ATOM 2737 O O . LYS B 1 26 ? 0.588 15.539 22.719 1 80.31 26 LYS B O 1
ATOM 2742 N N . GLY B 1 27 ? 2.869 15.734 22.422 1 88.44 27 GLY B N 1
ATOM 2743 C CA . GLY B 1 27 ? 3.045 14.312 22.203 1 88.44 27 GLY B CA 1
ATOM 2744 C C . GLY B 1 27 ? 4.172 13.992 21.234 1 88.44 27 GLY B C 1
ATOM 2745 O O . GLY B 1 27 ? 4.535 14.82 20.406 1 88.44 27 GLY B O 1
ATOM 2746 N N . THR B 1 28 ? 4.59 12.766 21.453 1 94.25 28 THR B N 1
ATOM 2747 C CA . THR B 1 28 ? 5.633 12.273 20.562 1 94.25 28 THR B CA 1
ATOM 2748 C C . THR B 1 28 ? 5.031 11.773 19.25 1 94.25 28 THR B C 1
ATOM 2750 O O . THR B 1 28 ? 3.834 11.492 19.172 1 94.25 28 THR B O 1
ATOM 2753 N N . LEU B 1 29 ? 5.754 11.828 18.234 1 97.38 29 LEU B N 1
ATOM 2754 C CA . LEU B 1 29 ? 5.375 11.32 16.922 1 97.38 29 LEU B CA 1
ATOM 2755 C C . LEU B 1 29 ? 6.379 10.281 16.438 1 97.38 29 LEU B C 1
ATOM 2757 O O . LEU B 1 29 ? 7.586 10.43 16.641 1 97.38 29 LEU B O 1
ATOM 2761 N N . ASN B 1 30 ? 5.859 9.242 15.82 1 98 30 ASN B N 1
ATOM 2762 C CA . ASN B 1 30 ? 6.73 8.172 15.344 1 98 30 ASN B CA 1
ATOM 2763 C C . ASN B 1 30 ? 7.582 8.633 14.164 1 98 30 ASN B C 1
ATOM 2765 O O . ASN B 1 30 ? 8.781 8.352 14.109 1 98 30 ASN B O 1
ATOM 2769 N N . TRP B 1 31 ? 6.945 9.312 13.172 1 98.12 31 TRP B N 1
ATOM 2770 C CA . TRP B 1 31 ? 7.648 9.836 12.008 1 98.12 31 TRP B CA 1
ATOM 2771 C C . TRP B 1 31 ? 7.137 11.219 11.641 1 98.12 31 TRP B C 1
ATOM 2773 O O . TRP B 1 31 ? 5.93 11.469 11.672 1 98.12 31 TRP B O 1
ATOM 2783 N N . VAL B 1 32 ? 7.973 12.07 11.344 1 98.06 32 VAL B N 1
ATOM 2784 C CA . VAL B 1 32 ? 7.703 13.383 10.758 1 98.06 32 VAL B CA 1
ATOM 2785 C C . VAL B 1 32 ? 8.695 13.656 9.625 1 98.06 32 VAL B C 1
ATOM 2787 O O . VAL B 1 32 ? 9.898 13.422 9.781 1 98.06 32 VAL B O 1
ATOM 2790 N N . GLY B 1 33 ? 8.195 14.078 8.5 1 97.62 33 GLY B N 1
ATOM 2791 C CA . GLY B 1 33 ? 9.086 14.375 7.387 1 97.62 33 GLY B CA 1
ATOM 2792 C C . GLY B 1 33 ? 8.352 14.625 6.086 1 97.62 33 GLY B C 1
ATOM 2793 O O . GLY B 1 33 ? 7.348 15.344 6.062 1 97.62 33 GLY B O 1
ATOM 2794 N N . MET B 1 34 ? 8.984 14.109 5.051 1 96.75 34 MET B N 1
ATOM 2795 C CA . MET B 1 34 ? 8.516 14.445 3.709 1 96.75 34 MET B CA 1
ATOM 2796 C C . MET B 1 34 ? 8.312 13.188 2.875 1 96.75 34 MET B C 1
ATOM 2798 O O . MET B 1 34 ? 9.008 12.188 3.072 1 96.75 34 MET B O 1
ATOM 2802 N N . SER B 1 35 ? 7.41 13.281 1.948 1 96.44 35 SER B N 1
ATOM 2803 C CA . SER B 1 35 ? 7.191 12.211 0.981 1 96.44 35 SER B CA 1
ATOM 2804 C C . SER B 1 35 ? 7.012 12.766 -0.427 1 96.44 35 SER B C 1
ATOM 2806 O O . SER B 1 35 ? 6.961 13.984 -0.618 1 96.44 35 SER B O 1
ATOM 2808 N N . GLN B 1 36 ? 7.102 11.883 -1.412 1 94.69 36 GLN B N 1
ATOM 2809 C CA . GLN B 1 36 ? 6.93 12.211 -2.824 1 94.69 36 GLN B CA 1
ATOM 2810 C C . GLN B 1 36 ? 7.973 13.227 -3.285 1 94.69 36 GLN B C 1
ATOM 2812 O O . GLN B 1 36 ? 7.672 14.102 -4.098 1 94.69 36 GLN B O 1
ATOM 2817 N N . ILE B 1 37 ? 9.117 13.117 -2.684 1 94.62 37 ILE B N 1
ATOM 2818 C CA . ILE B 1 37 ? 10.219 13.953 -3.148 1 94.62 37 ILE B CA 1
ATOM 2819 C C . ILE B 1 37 ? 10.805 13.367 -4.43 1 94.62 37 ILE B C 1
ATOM 2821 O O . ILE B 1 37 ? 11.234 12.211 -4.453 1 94.62 37 ILE B O 1
ATOM 2825 N N . GLU B 1 38 ? 10.828 14.094 -5.453 1 94.69 38 GLU B N 1
ATOM 2826 C CA . GLU B 1 38 ? 11.445 13.625 -6.695 1 94.69 38 GLU B CA 1
ATOM 2827 C C . GLU B 1 38 ? 12.93 14 -6.746 1 94.69 38 GLU B C 1
ATOM 2829 O O . GLU B 1 38 ? 13.281 15.18 -6.641 1 94.69 38 GLU B O 1
ATOM 2834 N N . LEU B 1 39 ? 13.75 12.969 -6.848 1 95.44 39 LEU B N 1
ATOM 2835 C CA . LEU B 1 39 ? 15.195 13.18 -6.914 1 95.44 39 LEU B CA 1
ATOM 2836 C C . LEU B 1 39 ? 15.844 12.164 -7.848 1 95.44 39 LEU B C 1
ATOM 2838 O O . LEU B 1 39 ? 15.328 11.062 -8.031 1 95.44 39 LEU B O 1
ATOM 2842 N N . PRO B 1 40 ? 16.969 12.547 -8.43 1 95.62 40 PRO B N 1
ATOM 2843 C CA . PRO B 1 40 ? 17.734 11.531 -9.148 1 95.62 40 PRO B CA 1
ATOM 2844 C C . PRO B 1 40 ? 18.469 10.57 -8.211 1 95.62 40 PRO B C 1
ATOM 2846 O O . PRO B 1 40 ? 18.938 10.977 -7.148 1 95.62 40 PRO B O 1
ATOM 2849 N N . VAL B 1 41 ? 18.469 9.367 -8.578 1 94.94 41 VAL B N 1
ATOM 2850 C CA . VAL B 1 41 ? 19.297 8.375 -7.898 1 94.94 41 VAL B CA 1
ATOM 2851 C C . VAL B 1 41 ? 20.172 7.648 -8.914 1 94.94 41 VAL B C 1
ATOM 2853 O O . VAL B 1 41 ? 19.797 7.531 -10.086 1 94.94 41 VAL B O 1
ATOM 2856 N N . PHE B 1 42 ? 21.297 7.191 -8.391 1 94.44 42 PHE B N 1
ATOM 2857 C CA . PHE B 1 42 ? 22.281 6.531 -9.25 1 94.44 42 PHE B CA 1
ATOM 2858 C C . PHE B 1 42 ? 22.578 5.125 -8.742 1 94.44 42 PHE B C 1
ATOM 2860 O O . PHE B 1 42 ? 22.844 4.93 -7.555 1 94.44 42 PHE B O 1
ATOM 2867 N N . VAL B 1 43 ? 22.469 4.191 -9.625 1 91.81 43 VAL B N 1
ATOM 2868 C CA . VAL B 1 43 ? 22.812 2.812 -9.281 1 91.81 43 VAL B CA 1
ATOM 2869 C C . VAL B 1 43 ? 23.859 2.277 -10.25 1 91.81 43 VAL B C 1
ATOM 2871 O O . VAL B 1 43 ? 23.781 2.531 -11.453 1 91.81 43 VAL B O 1
ATOM 2874 N N . GLN B 1 44 ? 24.797 1.584 -9.688 1 85.19 44 GLN B N 1
ATOM 2875 C CA . GLN B 1 44 ? 25.797 0.947 -10.523 1 85.19 44 GLN B CA 1
ATOM 2876 C C . GLN B 1 44 ? 25.312 -0.393 -11.062 1 85.19 44 GLN B C 1
ATOM 2878 O O . GLN B 1 44 ? 24.766 -1.206 -10.312 1 85.19 44 GLN B O 1
ATOM 2883 N N . ASN B 1 45 ? 25.438 -0.489 -12.375 1 76 45 ASN B N 1
ATOM 2884 C CA . ASN B 1 45 ? 25.031 -1.781 -12.93 1 76 45 ASN B CA 1
ATOM 2885 C C . ASN B 1 45 ? 26.203 -2.764 -12.945 1 76 45 ASN B C 1
ATOM 2887 O O . ASN B 1 45 ? 27.328 -2.402 -12.609 1 76 45 ASN B O 1
ATOM 2891 N N . LEU B 1 46 ? 25.906 -3.975 -13.18 1 71 46 LEU B N 1
ATOM 2892 C CA . LEU B 1 46 ? 26.891 -5.051 -13.125 1 71 46 LEU B CA 1
ATOM 2893 C C . LEU B 1 46 ? 27.969 -4.855 -14.18 1 71 46 LEU B C 1
ATOM 2895 O O . LEU B 1 46 ? 29.078 -5.363 -14.031 1 71 46 LEU B O 1
ATOM 2899 N N . GLN B 1 47 ? 27.672 -4.109 -15.195 1 69.69 47 GLN B N 1
ATOM 2900 C CA . GLN B 1 47 ? 28.656 -3.92 -16.266 1 69.69 47 GLN B CA 1
ATOM 2901 C C . GLN B 1 47 ? 29.547 -2.713 -15.992 1 69.69 47 GLN B C 1
ATOM 2903 O O . GLN B 1 47 ? 30.375 -2.352 -16.828 1 69.69 47 GLN B O 1
ATOM 2908 N N . GLY B 1 48 ? 29.344 -2.172 -14.82 1 70.81 48 GLY B N 1
ATOM 2909 C CA . GLY B 1 48 ? 30.188 -1.058 -14.43 1 70.81 48 GLY B CA 1
ATOM 2910 C C . GLY B 1 48 ? 29.609 0.293 -14.805 1 70.81 48 GLY B C 1
ATOM 2911 O O . GLY B 1 48 ? 30.203 1.333 -14.523 1 70.81 48 GLY B O 1
ATOM 2912 N N . GLY B 1 49 ? 28.547 0.285 -15.453 1 78.56 49 GLY B N 1
ATOM 2913 C CA . GLY B 1 49 ? 27.922 1.548 -15.828 1 78.56 49 GLY B CA 1
ATOM 2914 C C . GLY B 1 49 ? 27.047 2.125 -14.742 1 78.56 49 GLY B C 1
ATOM 2915 O O . GLY B 1 49 ? 26.609 1.409 -13.836 1 78.56 49 GLY B O 1
ATOM 2916 N N . ARG B 1 50 ? 27 3.445 -14.742 1 86.81 50 ARG B N 1
ATOM 2917 C CA . ARG B 1 50 ? 26.156 4.191 -13.82 1 86.81 50 ARG B CA 1
ATOM 2918 C C . ARG B 1 50 ? 24.828 4.559 -14.469 1 86.81 50 ARG B C 1
ATOM 2920 O O . ARG B 1 50 ? 24.797 5.156 -15.547 1 86.81 50 ARG B O 1
ATOM 2927 N N . ILE B 1 51 ? 23.703 4.18 -13.883 1 88 51 ILE B N 1
ATOM 2928 C CA . ILE B 1 51 ? 22.375 4.465 -14.383 1 88 51 ILE B CA 1
ATOM 2929 C C . ILE B 1 51 ? 21.703 5.52 -13.508 1 88 51 ILE B C 1
ATOM 2931 O O . ILE B 1 51 ? 21.656 5.379 -12.281 1 88 51 ILE B O 1
ATOM 2935 N N . GLN B 1 52 ? 21.266 6.562 -14.117 1 92.31 52 GLN B N 1
ATOM 2936 C CA . GLN B 1 52 ? 20.5 7.582 -13.414 1 92.31 52 GLN B CA 1
ATOM 2937 C C . GLN B 1 52 ? 19 7.344 -13.57 1 92.31 52 GLN B C 1
ATOM 2939 O O . GLN B 1 52 ? 18.5 7.125 -14.68 1 92.31 52 GLN B O 1
ATOM 2944 N N . MET B 1 53 ? 18.312 7.32 -12.508 1 94.38 53 MET B N 1
ATOM 2945 C CA . MET B 1 53 ? 16.859 7.145 -12.516 1 94.38 53 MET B CA 1
ATOM 2946 C C . MET B 1 53 ? 16.172 8.219 -11.672 1 94.38 53 MET B C 1
ATOM 2948 O O . MET B 1 53 ? 16.828 8.875 -10.852 1 94.38 53 MET B O 1
ATOM 2952 N N . LEU B 1 54 ? 14.906 8.438 -11.961 1 95.56 54 LEU B N 1
ATOM 2953 C CA . LEU B 1 54 ? 14.07 9.289 -11.125 1 95.56 54 LEU B CA 1
ATOM 2954 C C . LEU B 1 54 ? 13.461 8.5 -9.977 1 95.56 54 LEU B C 1
ATOM 2956 O O . LEU B 1 54 ? 12.828 7.461 -10.203 1 95.56 54 LEU B O 1
ATOM 2960 N N . ALA B 1 55 ? 13.68 8.977 -8.797 1 96.25 55 ALA B N 1
ATOM 2961 C CA . ALA B 1 55 ? 13.133 8.289 -7.629 1 96.25 55 ALA B CA 1
ATOM 2962 C C . ALA B 1 55 ? 12.102 9.164 -6.914 1 96.25 55 ALA B C 1
ATOM 2964 O O . ALA B 1 55 ? 12.18 10.391 -6.961 1 96.25 55 ALA B O 1
ATOM 2965 N N . ARG B 1 56 ? 11.125 8.594 -6.344 1 96.19 56 ARG B N 1
ATOM 2966 C CA . ARG B 1 56 ? 10.258 9.188 -5.332 1 96.19 56 ARG B CA 1
ATOM 2967 C C . ARG B 1 56 ? 10.719 8.805 -3.928 1 96.19 56 ARG B C 1
ATOM 2969 O O . ARG B 1 56 ? 10.773 7.625 -3.588 1 96.19 56 ARG B O 1
ATOM 2976 N N . VAL B 1 57 ? 10.977 9.82 -3.123 1 96.69 57 VAL B N 1
ATOM 2977 C CA . VAL B 1 57 ? 11.688 9.586 -1.872 1 96.69 57 VAL B CA 1
ATOM 2978 C C . VAL B 1 57 ? 10.812 9.992 -0.691 1 96.69 57 VAL B C 1
ATOM 2980 O O . VAL B 1 57 ? 10.125 11.016 -0.743 1 96.69 57 VAL B O 1
ATOM 2983 N N . GLN B 1 58 ? 10.805 9.18 0.346 1 97.56 58 GLN B N 1
ATOM 2984 C CA . GLN B 1 58 ? 10.297 9.539 1.665 1 97.56 58 GLN B CA 1
ATOM 2985 C C . GLN B 1 58 ? 11.43 9.672 2.676 1 97.56 58 GLN B C 1
ATOM 2987 O O . GLN B 1 58 ? 12.375 8.875 2.67 1 97.56 58 GLN B O 1
ATOM 2992 N N . ALA B 1 59 ? 11.367 10.656 3.486 1 98 59 ALA B N 1
ATOM 2993 C CA . ALA B 1 59 ? 12.391 10.922 4.496 1 98 59 ALA B CA 1
ATOM 2994 C C . ALA B 1 59 ? 11.758 11.359 5.812 1 98 59 ALA B C 1
ATOM 2996 O O . ALA B 1 59 ? 11.008 12.336 5.852 1 98 59 ALA B O 1
ATOM 2997 N N . TYR B 1 60 ? 12.094 10.602 6.914 1 98.38 60 TYR B N 1
ATOM 2998 C CA . TYR B 1 60 ? 11.453 10.883 8.195 1 98.38 60 TYR B CA 1
ATOM 2999 C C . TYR B 1 60 ? 12.469 10.812 9.336 1 98.38 60 TYR B C 1
ATOM 3001 O O . TYR B 1 60 ? 13.469 10.094 9.25 1 98.38 60 TYR B O 1
ATOM 3009 N N . VAL B 1 61 ? 12.195 11.531 10.375 1 98.25 61 VAL B N 1
ATOM 3010 C CA . VAL B 1 61 ? 12.758 11.328 11.703 1 98.25 61 VAL B CA 1
ATOM 3011 C C . VAL B 1 61 ? 11.633 11.234 12.734 1 98.25 61 VAL B C 1
ATOM 3013 O O . VAL B 1 61 ? 10.5 11.641 12.461 1 98.25 61 VAL B O 1
ATOM 3016 N N . ASN B 1 62 ? 11.984 10.602 13.828 1 97.88 62 ASN B N 1
ATOM 3017 C CA . ASN B 1 62 ? 11 10.633 14.906 1 97.88 62 ASN B CA 1
ATOM 3018 C C . ASN B 1 62 ? 11.086 11.93 15.703 1 97.88 62 ASN B C 1
ATOM 3020 O O . ASN B 1 62 ? 12.07 12.664 15.602 1 97.88 62 ASN B O 1
ATOM 3024 N N . LEU B 1 63 ? 10.008 12.273 16.312 1 96.56 63 LEU B N 1
ATOM 3025 C CA . LEU B 1 63 ? 9.977 13.391 17.25 1 96.56 63 LEU B CA 1
ATOM 3026 C C . LEU B 1 63 ? 9.758 12.898 18.688 1 96.56 63 LEU B C 1
ATOM 3028 O O . LEU B 1 63 ? 8.625 12.602 19.078 1 96.56 63 LEU B O 1
ATOM 3032 N N . THR B 1 64 ? 10.805 12.945 19.5 1 94.44 64 THR B N 1
ATOM 3033 C CA . THR B 1 64 ? 10.781 12.312 20.812 1 94.44 64 THR B CA 1
ATOM 3034 C C . THR B 1 64 ? 10.492 13.336 21.906 1 94.44 64 THR B C 1
ATOM 3036 O O . THR B 1 64 ? 10.156 12.977 23.031 1 94.44 64 THR B O 1
ATOM 3039 N N . ASP B 1 65 ? 10.602 14.57 21.578 1 91.19 65 ASP B N 1
ATOM 3040 C CA . ASP B 1 65 ? 10.258 15.641 22.516 1 91.19 65 ASP B CA 1
ATOM 3041 C C . ASP B 1 65 ? 8.789 16.047 22.375 1 91.19 65 ASP B C 1
ATOM 3043 O O . ASP B 1 65 ? 8.398 16.656 21.375 1 91.19 65 ASP B O 1
ATOM 3047 N N . PRO B 1 66 ? 8.023 15.797 23.359 1 89.69 66 PRO B N 1
ATOM 3048 C CA . PRO B 1 66 ? 6.594 16.078 23.234 1 89.69 66 PRO B CA 1
ATOM 3049 C C . PRO B 1 66 ? 6.289 17.578 23.219 1 89.69 66 PRO B C 1
ATOM 3051 O O . PRO B 1 66 ? 5.195 17.984 22.812 1 89.69 66 PRO B O 1
ATOM 3054 N N . ASP B 1 67 ? 7.254 18.406 23.562 1 87.94 67 ASP B N 1
ATOM 3055 C CA . ASP B 1 67 ? 7.008 19.844 23.672 1 87.94 67 ASP B CA 1
ATOM 3056 C C . ASP B 1 67 ? 7.461 20.578 22.406 1 87.94 67 ASP B C 1
ATOM 3058 O O . ASP B 1 67 ? 7.168 21.766 22.234 1 87.94 67 ASP B O 1
ATOM 3062 N N . SER B 1 68 ? 8.148 19.844 21.609 1 88.88 68 SER B N 1
ATOM 3063 C CA . SER B 1 68 ? 8.625 20.484 20.391 1 88.88 68 SER B CA 1
ATOM 3064 C C . SER B 1 68 ? 7.508 20.594 19.359 1 88.88 68 SER B C 1
ATOM 3066 O O . SER B 1 68 ? 6.75 19.641 19.156 1 88.88 68 SER B O 1
ATOM 3068 N N . LYS B 1 69 ? 7.426 21.641 18.703 1 86.12 69 LYS B N 1
ATOM 3069 C CA . LYS B 1 69 ? 6.355 21.891 17.734 1 86.12 69 LYS B CA 1
ATOM 3070 C C . LYS B 1 69 ? 6.531 21.047 16.484 1 86.12 69 LYS B C 1
ATOM 3072 O O . LYS B 1 69 ? 5.551 20.656 15.844 1 86.12 69 LYS B O 1
ATOM 3077 N N . GLY B 1 70 ? 7.777 20.844 16.172 1 89.88 70 GLY B N 1
ATOM 3078 C CA . GLY B 1 70 ? 8.047 20.109 14.961 1 89.88 70 GLY B CA 1
ATOM 3079 C C . GLY B 1 70 ? 9.523 19.938 14.672 1 89.88 70 GLY B C 1
ATOM 3080 O O . GLY B 1 70 ? 10.359 20.156 15.555 1 89.88 70 GLY B O 1
ATOM 3081 N N . ILE B 1 71 ? 9.75 19.422 13.508 1 91.69 71 ILE B N 1
ATOM 3082 C CA . ILE B 1 71 ? 11.133 19.219 13.086 1 91.69 71 ILE B CA 1
ATOM 3083 C C . ILE B 1 71 ? 11.531 20.297 12.086 1 91.69 71 ILE B C 1
ATOM 3085 O O . ILE B 1 71 ? 10.719 21.156 11.727 1 91.69 71 ILE B O 1
ATOM 3089 N N . HIS B 1 72 ? 12.797 20.281 11.703 1 89.5 72 HIS B N 1
ATOM 3090 C CA . HIS B 1 72 ? 13.297 21.125 10.617 1 89.5 72 HIS B CA 1
ATOM 3091 C C . HIS B 1 72 ? 13.336 20.359 9.297 1 89.5 72 HIS B C 1
ATOM 3093 O O . HIS B 1 72 ? 14.352 19.75 8.953 1 89.5 72 HIS B O 1
ATOM 3099 N N . MET B 1 73 ? 12.312 20.469 8.578 1 90.62 73 MET B N 1
ATOM 3100 C CA . MET B 1 73 ? 12.117 19.672 7.371 1 90.62 73 MET B CA 1
ATOM 3101 C C . MET B 1 73 ? 13.18 20 6.328 1 90.62 73 MET B C 1
ATOM 3103 O O . MET B 1 73 ? 13.664 19.109 5.629 1 90.62 73 MET B O 1
ATOM 3107 N N . SER B 1 74 ? 13.562 21.234 6.281 1 91.62 74 SER B N 1
ATOM 3108 C CA . SER B 1 74 ? 14.555 21.672 5.301 1 91.62 74 SER B CA 1
ATOM 3109 C C . SER B 1 74 ? 15.875 20.922 5.48 1 91.62 74 SER B C 1
ATOM 3111 O O . SER B 1 74 ? 16.594 20.688 4.512 1 91.62 74 SER B O 1
ATOM 3113 N N . ARG B 1 75 ? 16.188 20.531 6.695 1 94.31 75 ARG B N 1
ATOM 3114 C CA . ARG B 1 75 ? 17.453 19.828 6.965 1 94.31 75 ARG B CA 1
ATOM 3115 C C . ARG B 1 75 ? 17.438 18.438 6.328 1 94.31 75 ARG B C 1
ATOM 3117 O O . ARG B 1 75 ? 18.484 17.938 5.906 1 94.31 75 ARG B O 1
ATOM 3124 N N . LEU B 1 76 ? 16.297 17.75 6.332 1 96.19 76 LEU B N 1
ATOM 3125 C CA . LEU B 1 76 ? 16.172 16.469 5.645 1 96.19 76 LEU B CA 1
ATOM 3126 C C . LEU B 1 76 ? 16.406 16.625 4.148 1 96.19 76 LEU B C 1
ATOM 3128 O O . LEU B 1 76 ? 17.172 15.859 3.555 1 96.19 76 LEU B O 1
ATOM 3132 N N . TYR B 1 77 ? 15.844 17.656 3.592 1 94.88 77 TYR B N 1
ATOM 3133 C CA . TYR B 1 77 ? 15.992 17.875 2.158 1 94.88 77 TYR B CA 1
ATOM 3134 C C . TYR B 1 77 ? 17.453 18.156 1.797 1 94.88 77 TYR B C 1
ATOM 3136 O O . TYR B 1 77 ? 17.953 17.656 0.785 1 94.88 77 TYR B O 1
ATOM 3144 N N . VAL B 1 78 ? 18.047 18.969 2.604 1 94.75 78 VAL B N 1
ATOM 3145 C CA . VAL B 1 78 ? 19.438 19.344 2.361 1 94.75 78 VAL B CA 1
ATOM 3146 C C . VAL B 1 78 ? 20.312 18.078 2.371 1 94.75 78 VAL B C 1
ATOM 3148 O O . VAL B 1 78 ? 21.188 17.922 1.519 1 94.75 78 VAL B O 1
ATOM 3151 N N . ALA B 1 79 ? 20.078 17.203 3.303 1 96.31 79 ALA B N 1
ATOM 3152 C CA . ALA B 1 79 ? 20.812 15.953 3.367 1 96.31 79 ALA B CA 1
ATOM 3153 C C . ALA B 1 79 ? 20.594 15.117 2.113 1 96.31 79 ALA B C 1
ATOM 3155 O O . ALA B 1 79 ? 21.531 14.539 1.563 1 96.31 79 ALA B O 1
ATOM 3156 N N . LEU B 1 80 ? 19.359 15.039 1.65 1 97.25 80 LEU B N 1
ATOM 3157 C CA . LEU B 1 80 ? 19.031 14.289 0.441 1 97.25 80 LEU B CA 1
ATOM 3158 C C . LEU B 1 80 ? 19.75 14.875 -0.77 1 97.25 80 LEU B C 1
ATOM 3160 O O . LEU B 1 80 ? 20.375 14.141 -1.546 1 97.25 80 LEU B O 1
ATOM 3164 N N . ASP B 1 81 ? 19.688 16.156 -0.869 1 94.81 81 ASP B N 1
ATOM 3165 C CA . ASP B 1 81 ? 20.234 16.859 -2.02 1 94.81 81 ASP B CA 1
ATOM 3166 C C . ASP B 1 81 ? 21.766 16.734 -2.055 1 94.81 81 ASP B C 1
ATOM 3168 O O . ASP B 1 81 ? 22.344 16.484 -3.109 1 94.81 81 ASP B O 1
ATOM 3172 N N . ASN B 1 82 ? 22.391 16.797 -0.899 1 95.19 82 ASN B N 1
ATOM 3173 C CA . ASN B 1 82 ? 23.844 16.859 -0.828 1 95.19 82 ASN B CA 1
ATOM 3174 C C . ASN B 1 82 ? 24.469 15.469 -0.779 1 95.19 82 ASN B C 1
ATOM 3176 O O . ASN B 1 82 ? 25.641 15.297 -1.13 1 95.19 82 ASN B O 1
ATOM 3180 N N . MET B 1 83 ? 23.75 14.5 -0.338 1 95.62 83 MET B N 1
ATOM 3181 C CA . MET B 1 83 ? 24.328 13.18 -0.129 1 95.62 83 MET B CA 1
ATOM 3182 C C . MET B 1 83 ? 23.734 12.156 -1.09 1 95.62 83 MET B C 1
ATOM 3184 O O . MET B 1 83 ? 24.422 11.68 -1.996 1 95.62 83 MET B O 1
ATOM 3188 N N . LEU B 1 84 ? 22.484 11.961 -1.057 1 92.19 84 LEU B N 1
ATOM 3189 C CA . LEU B 1 84 ? 21.828 10.922 -1.834 1 92.19 84 LEU B CA 1
ATOM 3190 C C . LEU B 1 84 ? 21.891 11.227 -3.326 1 92.19 84 LEU B C 1
ATOM 3192 O O . LEU B 1 84 ? 22.25 10.367 -4.129 1 92.19 84 LEU B O 1
ATOM 3196 N N . ALA B 1 85 ? 21.625 12.445 -3.688 1 91.62 85 ALA B N 1
ATOM 3197 C CA . ALA B 1 85 ? 21.5 12.828 -5.09 1 91.62 85 ALA B CA 1
ATOM 3198 C C . ALA B 1 85 ? 22.859 12.961 -5.758 1 91.62 85 ALA B C 1
ATOM 3200 O O . ALA B 1 85 ? 22.969 12.992 -6.984 1 91.62 85 ALA B O 1
ATOM 3201 N N . MET B 1 86 ? 23.938 12.938 -4.98 1 90.69 86 MET B N 1
ATOM 3202 C CA . MET B 1 86 ? 25.266 13.211 -5.527 1 90.69 86 MET B CA 1
ATOM 3203 C C . MET B 1 86 ? 26.109 11.93 -5.566 1 90.69 86 MET B C 1
ATOM 3205 O O . MET B 1 86 ? 27.219 11.93 -6.098 1 90.69 86 MET B O 1
ATOM 3209 N N . ASN B 1 87 ? 25.578 10.875 -5.059 1 92.5 87 ASN B N 1
ATOM 3210 C CA . ASN B 1 87 ? 26.344 9.641 -4.941 1 92.5 87 ASN B CA 1
ATOM 3211 C C . ASN B 1 87 ? 25.562 8.445 -5.488 1 92.5 87 ASN B C 1
ATOM 3213 O O . ASN B 1 87 ? 24.359 8.523 -5.68 1 92.5 87 ASN B O 1
ATOM 3217 N N . ASP B 1 88 ? 26.375 7.398 -5.707 1 93.75 88 ASP B N 1
ATOM 3218 C CA . ASP B 1 88 ? 25.719 6.133 -6.023 1 93.75 88 ASP B CA 1
ATOM 3219 C C . ASP B 1 88 ? 24.922 5.609 -4.828 1 93.75 88 ASP B C 1
ATOM 3221 O O . ASP B 1 88 ? 25.375 5.707 -3.686 1 93.75 88 ASP B O 1
ATOM 3225 N N . LEU B 1 89 ? 23.828 5.113 -5.188 1 95.12 89 LEU B N 1
ATOM 3226 C CA . LEU B 1 89 ? 22.969 4.543 -4.148 1 95.12 89 LEU B CA 1
ATOM 3227 C C . LEU B 1 89 ? 23.562 3.248 -3.609 1 95.12 89 LEU B C 1
ATOM 3229 O O . LEU B 1 89 ? 23.547 2.221 -4.289 1 95.12 89 LEU B O 1
ATOM 3233 N N . THR B 1 90 ? 24.125 3.311 -2.428 1 93.62 90 THR B N 1
ATOM 3234 C CA . THR B 1 90 ? 24.719 2.172 -1.732 1 93.62 90 THR B CA 1
ATOM 3235 C C . THR B 1 90 ? 24.234 2.113 -0.286 1 93.62 90 THR B C 1
ATOM 3237 O O . THR B 1 90 ? 23.734 3.102 0.246 1 93.62 90 THR B O 1
ATOM 3240 N N . PRO B 1 91 ? 24.406 0.937 0.287 1 93.75 91 PRO B N 1
ATOM 3241 C CA . PRO B 1 91 ? 24.062 0.848 1.708 1 93.75 91 PRO B CA 1
ATOM 3242 C C . PRO B 1 91 ? 24.812 1.868 2.561 1 93.75 91 PRO B C 1
ATOM 3244 O O . PRO B 1 91 ? 24.25 2.422 3.508 1 93.75 91 PRO B O 1
ATOM 3247 N N . GLU B 1 92 ? 26 2.129 2.268 1 94.25 92 GLU B N 1
ATOM 3248 C CA . GLU B 1 92 ? 26.797 3.094 3.008 1 94.25 92 GLU B CA 1
ATOM 3249 C C . GLU B 1 92 ? 26.219 4.5 2.893 1 94.25 92 GLU B C 1
ATOM 3251 O O . GLU B 1 92 ? 26.094 5.207 3.895 1 94.25 92 GLU B O 1
ATOM 3256 N N . VAL B 1 93 ? 25.875 4.898 1.652 1 95.88 93 VAL B N 1
ATOM 3257 C CA . VAL B 1 93 ? 25.344 6.23 1.424 1 95.88 93 VAL B CA 1
ATOM 3258 C C . VAL B 1 93 ? 23.984 6.359 2.105 1 95.88 93 VAL B C 1
ATOM 3260 O O . VAL B 1 93 ? 23.672 7.391 2.713 1 95.88 93 VAL B O 1
ATOM 3263 N N . LEU B 1 94 ? 23.203 5.332 1.99 1 96.5 94 LEU B N 1
ATOM 3264 C CA . LEU B 1 94 ? 21.922 5.316 2.678 1 96.5 94 LEU B CA 1
ATOM 3265 C C . LEU B 1 94 ? 22.094 5.488 4.184 1 96.5 94 LEU B C 1
ATOM 3267 O O . LEU B 1 94 ? 21.438 6.316 4.805 1 96.5 94 LEU B O 1
ATOM 3271 N N . GLY B 1 95 ? 22.969 4.703 4.707 1 95.75 95 GLY B N 1
ATOM 3272 C CA . GLY B 1 95 ? 23.25 4.781 6.133 1 95.75 95 GLY B CA 1
ATOM 3273 C C . GLY B 1 95 ? 23.766 6.145 6.562 1 95.75 95 GLY B C 1
ATOM 3274 O O . GLY B 1 95 ? 23.312 6.684 7.578 1 95.75 95 GLY B O 1
ATOM 3275 N N . ALA B 1 96 ? 24.656 6.727 5.828 1 96.5 96 ALA B N 1
ATOM 3276 C CA . ALA B 1 96 ? 25.203 8.039 6.141 1 96.5 96 ALA B CA 1
ATOM 3277 C C . ALA B 1 96 ? 24.125 9.117 6.074 1 96.5 96 ALA B C 1
ATOM 3279 O O . ALA B 1 96 ? 24.094 10.031 6.902 1 96.5 96 ALA B O 1
ATOM 3280 N N . THR B 1 97 ? 23.297 9 5.062 1 97.62 97 THR B N 1
ATOM 3281 C CA . THR B 1 97 ? 22.234 9.977 4.879 1 97.62 97 THR B CA 1
ATOM 3282 C C . THR B 1 97 ? 21.281 9.953 6.062 1 97.62 97 THR B C 1
ATOM 3284 O O . THR B 1 97 ? 20.938 11.008 6.617 1 97.62 97 THR B O 1
ATOM 3287 N N . ILE B 1 98 ? 20.859 8.797 6.469 1 97 98 ILE B N 1
ATOM 3288 C CA . ILE B 1 98 ? 19.891 8.711 7.551 1 97 98 ILE B CA 1
ATOM 3289 C C . ILE B 1 98 ? 20.547 9.102 8.875 1 97 98 ILE B C 1
ATOM 3291 O O . ILE B 1 98 ? 19.906 9.695 9.742 1 97 98 ILE B O 1
ATOM 3295 N N . GLN B 1 99 ? 21.828 8.789 9.039 1 97 99 GLN B N 1
ATOM 3296 C CA . GLN B 1 99 ? 22.547 9.273 10.211 1 97 99 GLN B CA 1
ATOM 3297 C C . GLN B 1 99 ? 22.578 10.797 10.25 1 97 99 GLN B C 1
ATOM 3299 O O . GLN B 1 99 ? 22.422 11.406 11.312 1 97 99 GLN B O 1
ATOM 3304 N N . GLN B 1 100 ? 22.781 11.383 9.117 1 97.5 100 GLN B N 1
ATOM 3305 C CA . GLN B 1 100 ? 22.766 12.844 9.023 1 97.5 100 GLN B CA 1
ATOM 3306 C C . GLN B 1 100 ? 21.406 13.406 9.438 1 97.5 100 GLN B C 1
ATOM 3308 O O . GLN B 1 100 ? 21.328 14.484 10.039 1 97.5 100 GLN B O 1
ATOM 3313 N N . PHE B 1 101 ? 20.312 12.688 9.047 1 98.06 101 PHE B N 1
ATOM 3314 C CA . PHE B 1 101 ? 18.984 13.102 9.492 1 98.06 101 PHE B CA 1
ATOM 3315 C C . PHE B 1 101 ? 18.953 13.242 11.008 1 98.06 101 PHE B C 1
ATOM 3317 O O . PHE B 1 101 ? 18.5 14.266 11.531 1 98.06 101 PHE B O 1
ATOM 3324 N N . VAL B 1 102 ? 19.453 12.266 11.719 1 97.5 102 VAL B N 1
ATOM 3325 C CA . VAL B 1 102 ? 19.391 12.234 13.172 1 97.5 102 VAL B CA 1
ATOM 3326 C C . VAL B 1 102 ? 20.328 13.297 13.75 1 97.5 102 VAL B C 1
ATOM 3328 O O . VAL B 1 102 ? 19.969 14.031 14.664 1 97.5 102 VAL B O 1
ATOM 3331 N N . ASP B 1 103 ? 21.5 13.406 13.188 1 97.12 103 ASP B N 1
ATOM 3332 C CA . ASP B 1 103 ? 22.5 14.352 13.672 1 97.12 103 ASP B CA 1
ATOM 3333 C C . ASP B 1 103 ? 22 15.789 13.555 1 97.12 103 ASP B C 1
ATOM 3335 O O . ASP B 1 103 ? 22.297 16.625 14.406 1 97.12 103 ASP B O 1
ATOM 3339 N N . SER B 1 104 ? 21.344 16.047 12.516 1 96.5 104 SER B N 1
ATOM 3340 C CA . SER B 1 104 ? 20.859 17.406 12.281 1 96.5 104 SER B CA 1
ATOM 3341 C C . SER B 1 104 ? 19.656 17.719 13.164 1 96.5 104 SER B C 1
ATOM 3343 O O . SER B 1 104 ? 19.188 18.875 13.211 1 96.5 104 SER B O 1
ATOM 3345 N N . HIS B 1 105 ? 19.078 16.75 13.844 1 96.31 105 HIS B N 1
ATOM 3346 C CA . HIS B 1 105 ? 17.969 16.922 14.758 1 96.31 105 HIS B CA 1
ATOM 3347 C C . HIS B 1 105 ? 18.328 16.469 16.172 1 96.31 105 HIS B C 1
ATOM 3349 O O . HIS B 1 105 ? 17.5 15.852 16.844 1 96.31 105 HIS B O 1
ATOM 3355 N N . GLN B 1 106 ? 19.516 16.719 16.547 1 92.06 106 GLN B N 1
ATOM 3356 C CA . GLN B 1 106 ? 20 16.312 17.875 1 92.06 106 GLN B CA 1
ATOM 3357 C C . GLN B 1 106 ? 19.094 16.844 18.969 1 92.06 106 GLN B C 1
ATOM 3359 O O . GLN B 1 106 ? 18.703 18.016 18.953 1 92.06 106 GLN B O 1
ATOM 3364 N N . GLY B 1 107 ? 18.781 15.969 19.891 1 91.31 107 GLY B N 1
ATOM 3365 C CA . GLY B 1 107 ? 17.922 16.344 21 1 91.31 107 GLY B CA 1
ATOM 3366 C C . GLY B 1 107 ? 16.453 16.188 20.688 1 91.31 107 GLY B C 1
ATOM 3367 O O . GLY B 1 107 ? 15.617 16.172 21.594 1 91.31 107 GLY B O 1
ATOM 3368 N N . LEU B 1 108 ? 16.141 16.062 19.438 1 93.25 108 LEU B N 1
ATOM 3369 C CA . LEU B 1 108 ? 14.75 15.969 19.016 1 93.25 108 LEU B CA 1
ATOM 3370 C C . LEU B 1 108 ? 14.422 14.57 18.5 1 93.25 108 LEU B C 1
ATOM 3372 O O . LEU B 1 108 ? 13.297 14.094 18.656 1 93.25 108 LEU B O 1
ATOM 3376 N N . SER B 1 109 ? 15.453 13.938 17.875 1 96.5 109 SER B N 1
ATOM 3377 C CA . SER B 1 109 ? 15.219 12.68 17.172 1 96.5 109 SER B CA 1
ATOM 3378 C C . SER B 1 109 ? 16.344 11.68 17.438 1 96.5 109 SER B C 1
ATOM 3380 O O . SER B 1 109 ? 17.484 12.07 17.672 1 96.5 109 SER B O 1
ATOM 3382 N N . ASN B 1 110 ? 16 10.406 17.469 1 97 110 ASN B N 1
ATOM 3383 C CA . ASN B 1 110 ? 17 9.344 17.578 1 97 110 ASN B CA 1
ATOM 3384 C C . ASN B 1 110 ? 16.719 8.203 16.609 1 97 110 ASN B C 1
ATOM 3386 O O . ASN B 1 110 ? 17.297 7.117 16.75 1 97 110 ASN B O 1
ATOM 3390 N N . ALA B 1 111 ? 15.836 8.383 15.742 1 97.94 111 ALA B N 1
ATOM 3391 C CA . ALA B 1 111 ? 15.516 7.426 14.688 1 97.94 111 ALA B CA 1
ATOM 3392 C C . ALA B 1 111 ? 15.281 8.133 13.352 1 97.94 111 ALA B C 1
ATOM 3394 O O . ALA B 1 111 ? 14.945 9.32 13.328 1 97.94 111 ALA B O 1
ATOM 3395 N N . ALA B 1 112 ? 15.438 7.398 12.297 1 98.31 112 ALA B N 1
ATOM 3396 C CA . ALA B 1 112 ? 15.258 7.957 10.961 1 98.31 112 ALA B CA 1
ATOM 3397 C C . ALA B 1 112 ? 14.859 6.875 9.969 1 98.31 112 ALA B C 1
ATOM 3399 O O . ALA B 1 112 ? 15.062 5.688 10.211 1 98.31 112 ALA B O 1
ATOM 3400 N N . TYR B 1 113 ? 14.258 7.301 8.906 1 98.31 113 TYR B N 1
ATOM 3401 C CA . TYR B 1 113 ? 13.789 6.43 7.832 1 98.31 113 TYR B CA 1
ATOM 3402 C C . TYR B 1 113 ? 13.969 7.098 6.473 1 98.31 113 TYR B C 1
ATOM 3404 O O . TYR B 1 113 ? 13.727 8.297 6.324 1 98.31 113 TYR B O 1
ATOM 3412 N N . LEU B 1 114 ? 14.438 6.359 5.52 1 98.25 114 LEU B N 1
ATOM 3413 C CA . LEU B 1 114 ? 14.633 6.805 4.145 1 98.25 114 LEU B CA 1
ATOM 3414 C C . LEU B 1 114 ? 14.219 5.719 3.158 1 98.25 114 LEU B C 1
ATOM 3416 O O . LEU B 1 114 ? 14.594 4.555 3.316 1 98.25 114 LEU B O 1
ATOM 3420 N N . GLU B 1 115 ? 13.445 6.09 2.193 1 97.75 115 GLU B N 1
ATOM 3421 C CA . GLU B 1 115 ? 12.977 5.156 1.173 1 97.75 115 GLU B CA 1
ATOM 3422 C C . GLU B 1 115 ? 13.031 5.785 -0.217 1 97.75 115 GLU B C 1
ATOM 3424 O O . GLU B 1 115 ? 12.641 6.938 -0.399 1 97.75 115 GLU B O 1
ATOM 3429 N N . CYS B 1 116 ? 13.492 5.039 -1.161 1 97.19 116 CYS B N 1
ATOM 3430 C CA . CYS B 1 116 ? 13.547 5.43 -2.564 1 97.19 116 CYS B CA 1
ATOM 3431 C C . CYS B 1 116 ? 12.812 4.426 -3.441 1 97.19 116 CYS B C 1
ATOM 3433 O O . CYS B 1 116 ? 13.133 3.234 -3.434 1 97.19 116 CYS B O 1
ATOM 3435 N N . ARG B 1 117 ? 11.922 4.91 -4.168 1 96.88 117 ARG B N 1
ATOM 3436 C CA . ARG B 1 117 ? 11.242 4.082 -5.156 1 96.88 117 ARG B CA 1
ATOM 3437 C C . ARG B 1 117 ? 11.586 4.523 -6.574 1 96.88 117 ARG B C 1
ATOM 3439 O O . ARG B 1 117 ? 11.547 5.719 -6.883 1 96.88 117 ARG B O 1
ATOM 3446 N N . PHE B 1 118 ? 11.875 3.566 -7.398 1 95.88 118 PHE B N 1
ATOM 3447 C CA . PHE B 1 118 ? 12.234 3.891 -8.773 1 95.88 118 PHE B CA 1
ATOM 3448 C C . PHE B 1 118 ? 12.07 2.674 -9.68 1 95.88 118 PHE B C 1
ATOM 3450 O O . PHE B 1 118 ? 11.914 1.552 -9.195 1 95.88 118 PHE B O 1
ATOM 3457 N N . ASP B 1 119 ? 12.117 2.928 -10.961 1 95.81 119 ASP B N 1
ATOM 3458 C CA . ASP B 1 119 ? 12.094 1.88 -11.977 1 95.81 119 ASP B CA 1
ATOM 3459 C C . ASP B 1 119 ? 13.508 1.519 -12.422 1 95.81 119 ASP B C 1
ATOM 3461 O O . ASP B 1 119 ? 14.195 2.334 -13.039 1 95.81 119 ASP B O 1
ATOM 3465 N N . TYR B 1 120 ? 13.867 0.336 -12.094 1 94.56 120 TYR B N 1
ATOM 3466 C CA . TYR B 1 120 ? 15.203 -0.146 -12.445 1 94.56 120 TYR B CA 1
ATOM 3467 C C . TYR B 1 120 ? 15.195 -0.825 -13.805 1 94.56 120 TYR B C 1
ATOM 3469 O O . TYR B 1 120 ? 14.508 -1.832 -14 1 94.56 120 TYR B O 1
ATOM 3477 N N . PHE B 1 121 ? 16 -0.27 -14.75 1 91.12 121 PHE B N 1
ATOM 3478 C CA . PHE B 1 121 ? 16.109 -0.83 -16.094 1 91.12 121 PHE B CA 1
ATOM 3479 C C . PHE B 1 121 ? 17.406 -1.614 -16.25 1 91.12 121 PHE B C 1
ATOM 3481 O O . PHE B 1 121 ? 18.484 -1.125 -15.891 1 91.12 121 PHE B O 1
ATOM 3488 N N . GLU B 1 122 ? 17.188 -2.773 -16.797 1 89.06 122 GLU B N 1
ATOM 3489 C CA . GLU B 1 122 ? 18.375 -3.57 -17.078 1 89.06 122 GLU B CA 1
ATOM 3490 C C . GLU B 1 122 ? 18.203 -4.367 -18.359 1 89.06 122 GLU B C 1
ATOM 3492 O O . GLU B 1 122 ? 17.094 -4.77 -18.719 1 89.06 122 GLU B O 1
ATOM 3497 N N . ARG B 1 123 ? 19.328 -4.477 -19.062 1 90.69 123 ARG B N 1
ATOM 3498 C CA . ARG B 1 123 ? 19.312 -5.332 -20.25 1 90.69 123 ARG B CA 1
ATOM 3499 C C . ARG B 1 123 ? 19.391 -6.805 -19.859 1 90.69 123 ARG B C 1
ATOM 3501 O O . ARG B 1 123 ? 20.281 -7.207 -19.109 1 90.69 123 ARG B O 1
ATOM 3508 N N . ARG B 1 124 ? 18.484 -7.574 -20.359 1 93.06 124 ARG B N 1
ATOM 3509 C CA . ARG B 1 124 ? 18.438 -9 -20.062 1 93.06 124 ARG B CA 1
ATOM 3510 C C . ARG B 1 124 ? 18.609 -9.828 -21.328 1 93.06 124 ARG B C 1
ATOM 3512 O O . ARG B 1 124 ? 18.062 -9.492 -22.375 1 93.06 124 ARG B O 1
ATOM 3519 N N . ASN B 1 125 ? 19.281 -10.906 -21.188 1 94.38 125 ASN B N 1
ATOM 3520 C CA . ASN B 1 125 ? 19.484 -11.797 -22.312 1 94.38 125 ASN B CA 1
ATOM 3521 C C . ASN B 1 125 ? 18.234 -12.617 -22.625 1 94.38 125 ASN B C 1
ATOM 3523 O O . ASN B 1 125 ? 17.484 -12.969 -21.719 1 94.38 125 ASN B O 1
ATOM 3527 N N . SER B 1 126 ? 18.141 -12.891 -23.938 1 95.12 126 SER B N 1
ATOM 3528 C CA . SER B 1 126 ? 17.125 -13.844 -24.344 1 95.12 126 SER B CA 1
ATOM 3529 C C . SER B 1 126 ? 17.469 -15.258 -23.891 1 95.12 126 SER B C 1
ATOM 3531 O O . SER B 1 126 ? 18.594 -15.508 -23.422 1 95.12 126 SER B O 1
ATOM 3533 N N . LEU B 1 127 ? 16.547 -16.109 -23.984 1 95.81 127 LEU B N 1
ATOM 3534 C CA . LEU B 1 127 ? 16.688 -17.438 -23.406 1 95.81 127 LEU B CA 1
ATOM 3535 C C . LEU B 1 127 ? 17.75 -18.25 -24.141 1 95.81 127 LEU B C 1
ATOM 3537 O O . LEU B 1 127 ? 18.578 -18.922 -23.516 1 95.81 127 LEU B O 1
ATOM 3541 N N . LEU B 1 128 ? 17.781 -18.266 -25.484 1 95.56 128 LEU B N 1
ATOM 3542 C CA . LEU B 1 128 ? 18.703 -19.109 -26.234 1 95.56 128 LEU B CA 1
ATOM 3543 C C . LEU B 1 128 ? 19.547 -18.297 -27.203 1 95.56 128 LEU B C 1
ATOM 3545 O O . LEU B 1 128 ? 20.75 -18.516 -27.328 1 95.56 128 LEU B O 1
ATOM 3549 N N . SER B 1 129 ? 18.891 -17.359 -27.844 1 95.19 129 SER B N 1
ATOM 3550 C CA . SER B 1 129 ? 19.609 -16.578 -28.844 1 95.19 129 SER B CA 1
ATOM 3551 C C . SER B 1 129 ? 20.578 -15.609 -28.203 1 95.19 129 SER B C 1
ATOM 3553 O O . SER B 1 129 ? 20.594 -15.461 -26.984 1 95.19 129 SER B O 1
ATOM 3555 N N . ASP B 1 130 ? 21.328 -14.891 -29.031 1 93.75 130 ASP B N 1
ATOM 3556 C CA . ASP B 1 130 ? 22.281 -13.891 -28.547 1 93.75 130 ASP B CA 1
ATOM 3557 C C . ASP B 1 130 ? 21.625 -12.516 -28.438 1 93.75 130 ASP B C 1
ATOM 3559 O O . ASP B 1 130 ? 22.312 -11.508 -28.25 1 93.75 130 ASP B O 1
ATOM 3563 N N . ASN B 1 131 ? 20.344 -12.562 -28.531 1 94.25 131 ASN B N 1
ATOM 3564 C CA . ASN B 1 131 ? 19.625 -11.305 -28.406 1 94.25 131 ASN B CA 1
ATOM 3565 C C . ASN B 1 131 ? 19.531 -10.859 -26.953 1 94.25 131 ASN B C 1
ATOM 3567 O O . ASN B 1 131 ? 19.719 -11.672 -26.031 1 94.25 131 ASN B O 1
ATOM 3571 N N . SER B 1 132 ? 19.359 -9.57 -26.766 1 93.75 132 SER B N 1
ATOM 3572 C CA . SER B 1 132 ? 19.078 -8.984 -25.469 1 93.75 132 SER B CA 1
ATOM 3573 C C . SER B 1 132 ? 18.141 -7.789 -25.578 1 93.75 132 SER B C 1
ATOM 3575 O O . SER B 1 132 ? 18 -7.215 -26.656 1 93.75 132 SER B O 1
ATOM 3577 N N . GLY B 1 133 ? 17.422 -7.527 -24.531 1 93.5 133 GLY B N 1
ATOM 3578 C CA . GLY B 1 133 ? 16.5 -6.398 -24.5 1 93.5 133 GLY B CA 1
ATOM 3579 C C . GLY B 1 133 ? 16.375 -5.766 -23.125 1 93.5 133 GLY B C 1
ATOM 3580 O O . GLY B 1 133 ? 16.844 -6.332 -22.141 1 93.5 133 GLY B O 1
ATOM 3581 N N . TRP B 1 134 ? 15.711 -4.57 -23.156 1 92.5 134 TRP B N 1
ATOM 3582 C CA . TRP B 1 134 ? 15.547 -3.82 -21.906 1 92.5 134 TRP B CA 1
ATOM 3583 C C . TRP B 1 134 ? 14.312 -4.285 -21.156 1 92.5 134 TRP B C 1
ATOM 3585 O O . TRP B 1 134 ? 13.258 -4.52 -21.75 1 92.5 134 TRP B O 1
ATOM 3595 N N . LYS B 1 135 ? 14.508 -4.457 -19.875 1 94.06 135 LYS B N 1
ATOM 3596 C CA . LYS B 1 135 ? 13.391 -4.754 -18.984 1 94.06 135 LYS B CA 1
ATOM 3597 C C . LYS B 1 135 ? 13.367 -3.793 -17.797 1 94.06 135 LYS B C 1
ATOM 3599 O O . LYS B 1 135 ? 14.422 -3.375 -17.312 1 94.06 135 LYS B O 1
ATOM 3604 N N . ASN B 1 136 ? 12.148 -3.521 -17.406 1 94.31 136 ASN B N 1
ATOM 3605 C CA . ASN B 1 136 ? 11.922 -2.635 -16.266 1 94.31 136 ASN B CA 1
ATOM 3606 C C . ASN B 1 136 ? 11.445 -3.408 -15.047 1 94.31 136 ASN B C 1
ATOM 3608 O O . ASN B 1 136 ? 10.609 -4.305 -15.156 1 94.31 136 ASN B O 1
ATOM 3612 N N . TYR B 1 137 ? 12 -3.047 -13.922 1 96.31 137 TYR B N 1
ATOM 3613 C CA . TYR B 1 137 ? 11.602 -3.639 -12.648 1 96.31 137 TYR B CA 1
ATOM 3614 C C . TYR B 1 137 ? 11.328 -2.561 -11.609 1 96.31 137 TYR B C 1
ATOM 3616 O O . TYR B 1 137 ? 12.234 -1.82 -11.219 1 96.31 137 TYR B O 1
ATOM 3624 N N . PRO B 1 138 ? 10.109 -2.424 -11.102 1 96.88 138 PRO B N 1
ATOM 3625 C CA . PRO B 1 138 ? 9.891 -1.542 -9.953 1 96.88 138 PRO B CA 1
ATOM 3626 C C . PRO B 1 138 ? 10.711 -1.951 -8.727 1 96.88 138 PRO B C 1
ATOM 3628 O O . PRO B 1 138 ? 10.68 -3.117 -8.32 1 96.88 138 PRO B O 1
ATOM 3631 N N . VAL B 1 139 ? 11.43 -0.985 -8.156 1 96.94 139 VAL B N 1
ATOM 3632 C CA . VAL B 1 139 ? 12.328 -1.267 -7.047 1 96.94 139 VAL B CA 1
ATOM 3633 C C . VAL B 1 139 ? 12.094 -0.259 -5.922 1 96.94 139 VAL B C 1
ATOM 3635 O O . VAL B 1 139 ? 11.789 0.909 -6.18 1 96.94 139 VAL B O 1
ATOM 3638 N N . ARG B 1 140 ? 12.172 -0.736 -4.73 1 96.88 140 ARG B N 1
ATOM 3639 C CA . ARG B 1 140 ? 12.188 0.088 -3.525 1 96.88 140 ARG B CA 1
ATOM 3640 C C . ARG B 1 140 ? 13.406 -0.226 -2.662 1 96.88 140 ARG B C 1
ATOM 3642 O O . ARG B 1 140 ? 13.688 -1.392 -2.375 1 96.88 140 ARG B O 1
ATOM 3649 N N . VAL B 1 141 ? 14.133 0.77 -2.305 1 96.94 141 VAL B N 1
ATOM 3650 C CA . VAL B 1 141 ? 15.242 0.647 -1.365 1 96.94 141 VAL B CA 1
ATOM 3651 C C . VAL B 1 141 ? 14.969 1.501 -0.129 1 96.94 141 VAL B C 1
ATOM 3653 O O . VAL B 1 141 ? 14.648 2.688 -0.244 1 96.94 141 VAL B O 1
ATOM 3656 N N . ALA B 1 142 ? 15.133 0.909 1.019 1 96.81 142 ALA B N 1
ATOM 3657 C CA . ALA B 1 142 ? 14.852 1.646 2.246 1 96.81 142 ALA B CA 1
ATOM 3658 C C . ALA B 1 142 ? 15.93 1.402 3.295 1 96.81 142 ALA B C 1
ATOM 3660 O O . ALA B 1 142 ? 16.562 0.349 3.301 1 96.81 142 ALA B O 1
ATOM 3661 N N . ALA B 1 143 ? 16.141 2.357 4.098 1 96.88 143 ALA B N 1
ATOM 3662 C CA . ALA B 1 143 ? 17.016 2.281 5.266 1 96.88 143 ALA B CA 1
ATOM 3663 C C . ALA B 1 143 ? 16.328 2.873 6.5 1 96.88 143 ALA B C 1
ATOM 3665 O O . ALA B 1 143 ? 15.641 3.885 6.406 1 96.88 143 ALA B O 1
ATOM 3666 N N . SER B 1 144 ? 16.531 2.23 7.57 1 96.88 144 SER B N 1
ATOM 3667 C CA . SER B 1 144 ? 16 2.736 8.836 1 96.88 144 SER B CA 1
ATOM 3668 C C . SER B 1 144 ? 17.047 2.656 9.938 1 96.88 144 SER B C 1
ATOM 3670 O O . SER B 1 144 ? 17.875 1.741 9.953 1 96.88 144 SER B O 1
ATOM 3672 N N . LEU B 1 145 ? 17.031 3.627 10.773 1 96.81 145 LEU B N 1
ATOM 3673 C CA . LEU B 1 145 ? 17.859 3.689 11.969 1 96.81 145 LEU B CA 1
ATOM 3674 C C . LEU B 1 145 ? 17 3.758 13.227 1 96.81 145 LEU B C 1
ATOM 3676 O O . LEU B 1 145 ? 16.203 4.684 13.391 1 96.81 145 LEU B O 1
ATOM 3680 N N . ARG B 1 146 ? 17.094 2.77 14.031 1 95.19 146 ARG B N 1
ATOM 3681 C CA . ARG B 1 146 ? 16.406 2.721 15.32 1 95.19 146 ARG B CA 1
ATOM 3682 C C . ARG B 1 146 ? 17.344 2.195 16.406 1 95.19 146 ARG B C 1
ATOM 3684 O O . ARG B 1 146 ? 17.969 1.15 16.25 1 95.19 146 ARG B O 1
ATOM 3691 N N . ASP B 1 147 ? 17.375 2.885 17.531 1 92.25 147 ASP B N 1
ATOM 3692 C CA . ASP B 1 147 ? 18.203 2.469 18.656 1 92.25 147 ASP B CA 1
ATOM 3693 C C . ASP B 1 147 ? 19.625 2.162 18.219 1 92.25 147 ASP B C 1
ATOM 3695 O O . ASP B 1 147 ? 20.188 1.134 18.594 1 92.25 147 ASP B O 1
ATOM 3699 N N . GLY B 1 148 ? 20.062 2.859 17.328 1 91 148 GLY B N 1
ATOM 3700 C CA . GLY B 1 148 ? 21.438 2.736 16.859 1 91 148 GLY B CA 1
ATOM 3701 C C . GLY B 1 148 ? 21.625 1.622 15.859 1 91 148 GLY B C 1
ATOM 3702 O O . GLY B 1 148 ? 22.75 1.362 15.422 1 91 148 GLY B O 1
ATOM 3703 N N . GLN B 1 149 ? 20.656 0.925 15.492 1 93.12 149 GLN B N 1
ATOM 3704 C CA . GLN B 1 149 ? 20.766 -0.175 14.539 1 93.12 149 GLN B CA 1
ATOM 3705 C C . GLN B 1 149 ? 20.266 0.246 13.156 1 93.12 149 GLN B C 1
ATOM 3707 O O . GLN B 1 149 ? 19.156 0.76 13.023 1 93.12 149 GLN B O 1
ATOM 3712 N N . LEU B 1 150 ? 21.109 -0.021 12.188 1 94.38 150 LEU B N 1
ATOM 3713 C CA . LEU B 1 150 ? 20.781 0.294 10.805 1 94.38 150 LEU B CA 1
ATOM 3714 C C . LEU B 1 150 ? 20.25 -0.94 10.078 1 94.38 150 LEU B C 1
ATOM 3716 O O . LEU B 1 150 ? 20.844 -2.021 10.18 1 94.38 150 LEU B O 1
ATOM 3720 N N . GLU B 1 151 ? 19.172 -0.792 9.398 1 95.06 151 GLU B N 1
ATOM 3721 C CA . GLU B 1 151 ? 18.609 -1.854 8.57 1 95.06 151 GLU B CA 1
ATOM 3722 C C . GLU B 1 151 ? 18.391 -1.383 7.137 1 95.06 151 GLU B C 1
ATOM 3724 O O . GLU B 1 151 ? 17.938 -0.26 6.91 1 95.06 151 GLU B O 1
ATOM 3729 N N . THR B 1 152 ? 18.75 -2.227 6.207 1 95.88 152 THR B N 1
ATOM 3730 C CA . THR B 1 152 ? 18.547 -1.944 4.789 1 95.88 152 THR B CA 1
ATOM 3731 C C . THR B 1 152 ? 17.609 -2.975 4.164 1 95.88 152 THR B C 1
ATOM 3733 O O . THR B 1 152 ? 17.75 -4.176 4.402 1 95.88 152 THR B O 1
ATOM 3736 N N . GLU B 1 153 ? 16.688 -2.486 3.377 1 96.25 153 GLU B N 1
ATOM 3737 C CA . GLU B 1 153 ? 15.688 -3.326 2.725 1 96.25 153 GLU B CA 1
ATOM 3738 C C . GLU B 1 153 ? 15.625 -3.047 1.225 1 96.25 153 GLU B C 1
ATOM 3740 O O . GLU B 1 153 ? 15.734 -1.895 0.799 1 96.25 153 GLU B O 1
ATOM 3745 N N . ILE B 1 154 ? 15.422 -4.105 0.468 1 96.81 154 ILE B N 1
ATOM 3746 C CA . ILE B 1 154 ? 15.195 -3.988 -0.967 1 96.81 154 ILE B CA 1
ATOM 3747 C C . ILE B 1 154 ? 13.914 -4.734 -1.348 1 96.81 154 ILE B C 1
ATOM 3749 O O . ILE B 1 154 ? 13.641 -5.816 -0.826 1 96.81 154 ILE B O 1
ATOM 3753 N N . SER B 1 155 ? 13.148 -4.137 -2.164 1 97.06 155 SER B N 1
ATOM 3754 C CA . SER B 1 155 ? 11.977 -4.789 -2.748 1 97.06 155 SER B CA 1
ATOM 3755 C C . SER B 1 155 ? 12 -4.703 -4.27 1 97.06 155 SER B C 1
ATOM 3757 O O . SER B 1 155 ? 12.406 -3.684 -4.832 1 97.06 155 SER B O 1
ATOM 3759 N N . VAL B 1 156 ? 11.539 -5.754 -4.922 1 97.5 156 VAL B N 1
ATOM 3760 C CA . VAL B 1 156 ? 11.477 -5.766 -6.379 1 97.5 156 VAL B CA 1
ATOM 3761 C C . VAL B 1 156 ? 10.219 -6.504 -6.832 1 97.5 156 VAL B C 1
ATOM 3763 O O . VAL B 1 156 ? 9.789 -7.465 -6.188 1 97.5 156 VAL B O 1
ATOM 3766 N N . ASP B 1 157 ? 9.602 -6.035 -7.84 1 97.88 157 ASP B N 1
ATOM 3767 C CA . ASP B 1 157 ? 8.547 -6.742 -8.562 1 97.88 157 ASP B CA 1
ATOM 3768 C C . ASP B 1 157 ? 9.086 -7.367 -9.844 1 97.88 157 ASP B C 1
ATOM 3770 O O . ASP B 1 157 ? 9.617 -6.668 -10.711 1 97.88 157 ASP B O 1
ATOM 3774 N N . VAL B 1 158 ? 8.898 -8.664 -9.984 1 98 158 VAL B N 1
ATOM 3775 C CA . VAL B 1 158 ? 9.445 -9.375 -11.133 1 98 158 VAL B CA 1
ATOM 3776 C C . VAL B 1 158 ? 8.32 -10.094 -11.875 1 98 158 VAL B C 1
ATOM 3778 O O . VAL B 1 158 ? 7.652 -10.961 -11.312 1 98 158 VAL B O 1
ATOM 3781 N N . PRO B 1 159 ? 8.125 -9.781 -13.102 1 97.5 159 PRO B N 1
ATOM 3782 C CA . PRO B 1 159 ? 7.121 -10.5 -13.883 1 97.5 159 PRO B CA 1
ATOM 3783 C C . PRO B 1 159 ? 7.602 -11.875 -14.344 1 97.5 159 PRO B C 1
ATOM 3785 O O . PRO B 1 159 ? 8.789 -12.055 -14.633 1 97.5 159 PRO B O 1
ATOM 3788 N N . TYR B 1 160 ? 6.707 -12.789 -14.391 1 97.75 160 TYR B N 1
ATOM 3789 C CA . TYR B 1 160 ? 6.961 -14.125 -14.922 1 97.75 160 TYR B CA 1
ATOM 3790 C C . TYR B 1 160 ? 5.684 -14.734 -15.492 1 97.75 160 TYR B C 1
ATOM 3792 O O . TYR B 1 160 ? 4.609 -14.133 -15.414 1 97.75 160 TYR B O 1
ATOM 3800 N N . SER B 1 161 ? 5.887 -15.805 -16.172 1 96.88 161 SER B N 1
ATOM 3801 C CA . SER B 1 161 ? 4.742 -16.516 -16.75 1 96.88 161 SER B CA 1
ATOM 3802 C C . SER B 1 161 ? 4.336 -17.688 -15.875 1 96.88 161 SER B C 1
ATOM 3804 O O . SER B 1 161 ? 5.188 -18.438 -15.391 1 96.88 161 SER B O 1
ATOM 3806 N N . SER B 1 162 ? 3.041 -17.781 -15.617 1 96 162 SER B N 1
ATOM 3807 C CA . SER B 1 162 ? 2.527 -18.922 -14.875 1 96 162 SER B CA 1
ATOM 3808 C C . SER B 1 162 ? 1.498 -19.703 -15.695 1 96 162 SER B C 1
ATOM 3810 O O . SER B 1 162 ? 0.689 -19.109 -16.406 1 96 162 SER B O 1
ATOM 3812 N N . THR B 1 163 ? 1.604 -20.984 -15.656 1 94.5 163 THR B N 1
ATOM 3813 C CA . THR B 1 163 ? 0.655 -21.891 -16.297 1 94.5 163 THR B CA 1
ATOM 3814 C C . THR B 1 163 ? 0.091 -22.891 -15.281 1 94.5 163 THR B C 1
ATOM 3816 O O . THR B 1 163 ? 0.846 -23.547 -14.57 1 94.5 163 THR B O 1
ATOM 3819 N N . CYS B 1 164 ? -1.167 -22.984 -15.258 1 92.69 164 CYS B N 1
ATOM 3820 C CA . CYS B 1 164 ? -1.853 -23.797 -14.266 1 92.69 164 CYS B CA 1
ATOM 3821 C C . CYS B 1 164 ? -1.712 -25.281 -14.586 1 92.69 164 CYS B C 1
ATOM 3823 O O . CYS B 1 164 ? -2.047 -25.719 -15.695 1 92.69 164 CYS B O 1
ATOM 3825 N N . PRO B 1 165 ? -1.318 -26.078 -13.609 1 92.06 165 PRO B N 1
ATOM 3826 C CA . PRO B 1 165 ? -1.186 -27.516 -13.836 1 92.06 165 PRO B CA 1
ATOM 3827 C C . PRO B 1 165 ? -2.523 -28.188 -14.125 1 92.06 165 PRO B C 1
ATOM 3829 O O . PRO B 1 165 ? -2.586 -29.125 -14.922 1 92.06 165 PRO B O 1
ATOM 3832 N N . CYS B 1 166 ? -3.574 -27.734 -13.531 1 89.56 166 CYS B N 1
ATOM 3833 C CA . CYS B 1 166 ? -4.891 -28.328 -13.75 1 89.56 166 CYS B CA 1
ATOM 3834 C C . CYS B 1 166 ? -5.352 -28.109 -15.188 1 89.56 166 CYS B C 1
ATOM 3836 O O . CYS B 1 166 ? -5.863 -29.031 -15.82 1 89.56 166 CYS B O 1
ATOM 3838 N N . SER B 1 167 ? -5.199 -26.906 -15.641 1 90.12 167 SER B N 1
ATOM 3839 C CA . SER B 1 167 ? -5.578 -26.609 -17.016 1 90.12 167 SER B CA 1
ATOM 3840 C C . SER B 1 167 ? -4.742 -27.422 -18 1 90.12 167 SER B C 1
ATOM 3842 O O . SER B 1 167 ? -5.254 -27.875 -19.031 1 90.12 167 SER B O 1
ATOM 3844 N N . ALA B 1 168 ? -3.504 -27.531 -17.734 1 91.56 168 ALA B N 1
ATOM 3845 C CA . ALA B 1 168 ? -2.635 -28.344 -18.578 1 91.56 168 ALA B CA 1
ATOM 3846 C C . ALA B 1 168 ? -3.113 -29.797 -18.641 1 91.56 168 ALA B C 1
ATOM 3848 O O . ALA B 1 168 ? -3.127 -30.406 -19.703 1 91.56 168 ALA B O 1
ATOM 3849 N N . ALA B 1 169 ? -3.51 -30.297 -17.484 1 91.5 169 ALA B N 1
ATOM 3850 C CA . ALA B 1 169 ? -4.008 -31.672 -17.422 1 91.5 169 ALA B CA 1
ATOM 3851 C C . ALA B 1 169 ? -5.297 -31.828 -18.219 1 91.5 169 ALA B C 1
ATOM 3853 O O . ALA B 1 169 ? -5.48 -32.844 -18.922 1 91.5 169 ALA B O 1
ATOM 3854 N N . LEU B 1 170 ? -6.105 -30.859 -18.125 1 90.75 170 LEU B N 1
ATOM 3855 C CA . LEU B 1 170 ? -7.367 -30.891 -18.859 1 90.75 170 LEU B CA 1
ATOM 3856 C C . LEU B 1 170 ? -7.121 -30.828 -20.375 1 90.75 170 LEU B C 1
ATOM 3858 O O . LEU B 1 170 ? -7.809 -31.5 -21.141 1 90.75 170 LEU B O 1
ATOM 3862 N N . ALA B 1 171 ? -6.203 -30.016 -20.734 1 91.12 171 ALA B N 1
ATOM 3863 C CA . ALA B 1 171 ? -5.828 -29.938 -22.141 1 91.12 171 ALA B CA 1
ATOM 3864 C C . ALA B 1 171 ? -5.312 -31.281 -22.641 1 91.12 171 ALA B C 1
ATOM 3866 O O . ALA B 1 171 ? -5.676 -31.734 -23.734 1 91.12 171 ALA B O 1
ATOM 3867 N N . ARG B 1 172 ? -4.539 -31.953 -21.922 1 93.12 172 ARG B N 1
ATOM 3868 C CA . ARG B 1 172 ? -4.016 -33.281 -22.281 1 93.12 172 ARG B CA 1
ATOM 3869 C C . ARG B 1 172 ? -5.145 -34.281 -22.438 1 93.12 172 ARG B C 1
ATOM 3871 O O . ARG B 1 172 ? -5.121 -35.125 -23.344 1 93.12 172 ARG B O 1
ATOM 3878 N N . GLN B 1 173 ? -6.094 -34.156 -21.578 1 92.81 173 GLN B N 1
ATOM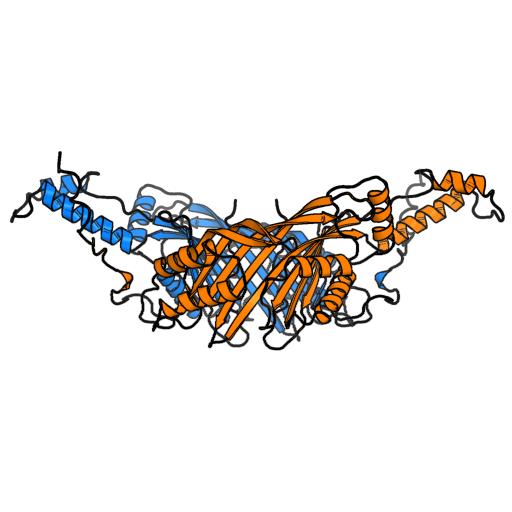 3879 C CA . GLN B 1 173 ? -7.238 -35.062 -21.656 1 92.81 173 GLN B CA 1
ATOM 3880 C C . GLN B 1 173 ? -8.008 -34.844 -22.969 1 92.81 173 GLN B C 1
ATOM 3882 O O . GLN B 1 173 ? -8.422 -35.812 -23.594 1 92.81 173 GLN B O 1
ATOM 3887 N N . LEU B 1 174 ? -8.141 -33.656 -23.312 1 92.81 174 LEU B N 1
ATOM 3888 C CA . LEU B 1 174 ? -8.828 -33.344 -24.562 1 92.81 174 LEU B CA 1
ATOM 3889 C C . LEU B 1 174 ? -8.055 -33.906 -25.766 1 92.81 174 LEU B C 1
ATOM 3891 O O . LEU B 1 174 ? -8.656 -34.344 -26.734 1 92.81 174 LEU B O 1
ATOM 3895 N N . ILE B 1 175 ? -6.793 -33.812 -25.703 1 93.62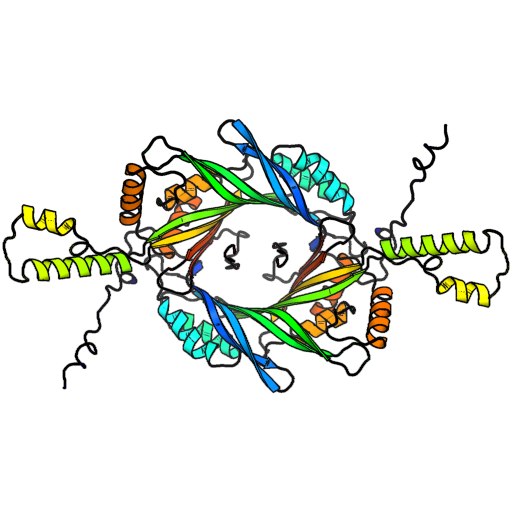 175 ILE B N 1
ATOM 3896 C CA . ILE B 1 175 ? -5.941 -34.312 -26.766 1 93.62 175 ILE B CA 1
ATOM 3897 C C . ILE B 1 175 ? -6.094 -35.844 -26.859 1 93.62 175 ILE B C 1
ATOM 3899 O O . ILE B 1 175 ? -6.223 -36.375 -27.969 1 93.62 175 ILE B O 1
ATOM 3903 N N . GLN B 1 176 ? -6.117 -36.469 -25.719 1 94.19 176 GLN B N 1
ATOM 3904 C CA . GLN B 1 176 ? -6.328 -37.906 -25.688 1 94.19 176 GLN B CA 1
ATOM 3905 C C . GLN B 1 176 ? -7.676 -38.281 -26.297 1 94.19 176 GLN B C 1
ATOM 3907 O O . GLN B 1 176 ? -7.766 -39.219 -27.078 1 94.19 176 GLN B O 1
ATOM 3912 N N . GLU B 1 177 ? -8.648 -37.5 -25.969 1 94 177 GLU B N 1
ATOM 3913 C CA . GLU B 1 177 ? -9.984 -37.75 -26.516 1 94 177 GLU B CA 1
ATOM 3914 C C . GLU B 1 177 ? -10 -37.531 -28.031 1 94 177 GLU B C 1
ATOM 3916 O O . GLU B 1 177 ? -10.617 -38.312 -28.766 1 94 177 GLU B O 1
ATOM 3921 N N . GLY B 1 178 ? -9.336 -36.5 -28.438 1 92.88 178 GLY B N 1
ATOM 3922 C CA . GLY B 1 178 ? -9.219 -36.25 -29.875 1 92.88 178 GLY B CA 1
ATOM 3923 C C . GLY B 1 178 ? -8.531 -37.375 -30.625 1 92.88 178 GLY B C 1
ATOM 3924 O O . GLY B 1 178 ? -8.93 -37.719 -31.734 1 92.88 178 GLY B O 1
ATOM 3925 N N . PHE B 1 179 ? -7.535 -37.906 -30.031 1 95.06 179 PHE B N 1
ATOM 3926 C CA . PHE B 1 179 ? -6.828 -39.031 -30.641 1 95.06 179 PHE B CA 1
ATOM 3927 C C . PHE B 1 179 ? -7.766 -40.188 -30.844 1 95.06 179 PHE B C 1
ATOM 3929 O O . PHE B 1 179 ? -7.805 -40.812 -31.922 1 95.06 179 PHE B O 1
ATOM 3936 N N . ARG B 1 180 ? -8.539 -40.469 -29.781 1 94.88 180 ARG B N 1
ATOM 3937 C CA . ARG B 1 180 ? -9.477 -41.562 -29.844 1 94.88 180 ARG B CA 1
ATOM 3938 C C . ARG B 1 180 ? -10.547 -41.312 -30.906 1 94.88 180 ARG B C 1
ATOM 3940 O O . ARG B 1 180 ? -10.984 -42.25 -31.594 1 94.88 180 ARG B O 1
ATOM 3947 N N . GLU B 1 181 ? -10.945 -40.094 -31.016 1 94.56 181 GLU B N 1
ATOM 3948 C CA . GLU B 1 181 ? -11.961 -39.75 -32 1 94.56 181 GLU B CA 1
ATOM 3949 C C . GLU B 1 181 ? -11.422 -39.875 -33.438 1 94.56 181 GLU B C 1
ATOM 3951 O O . GLU B 1 181 ? -12.148 -40.281 -34.344 1 94.56 181 GLU B O 1
ATOM 3956 N N . THR B 1 182 ? -10.227 -39.5 -33.562 1 94.31 182 THR B N 1
ATOM 3957 C CA . THR B 1 182 ? -9.641 -39.438 -34.906 1 94.31 182 THR B CA 1
ATOM 3958 C C . THR B 1 182 ? -9.211 -40.844 -35.375 1 94.31 182 THR B C 1
ATOM 3960 O O . THR B 1 182 ? -9.383 -41.188 -36.531 1 94.31 182 THR B O 1
ATOM 3963 N N . PHE B 1 183 ? -8.633 -41.656 -34.469 1 95.12 183 PHE B N 1
ATOM 3964 C CA . PHE B 1 183 ? -8.008 -42.875 -34.875 1 95.12 183 PHE B CA 1
ATOM 3965 C C . PHE B 1 183 ? -8.812 -44.094 -34.406 1 95.12 183 PHE B C 1
ATOM 3967 O O . PHE B 1 183 ? -8.508 -45.219 -34.75 1 95.12 183 PHE B O 1
ATOM 3974 N N . GLY B 1 184 ? -9.789 -43.844 -33.594 1 93.38 184 GLY B N 1
ATOM 3975 C CA . GLY B 1 184 ? -10.664 -44.906 -33.125 1 93.38 184 GLY B CA 1
ATOM 3976 C C . GLY B 1 184 ? -10.344 -45.312 -31.703 1 93.38 184 GLY B C 1
ATOM 3977 O O . GLY B 1 184 ? -9.172 -45.5 -31.344 1 93.38 184 GLY B O 1
ATOM 3978 N N . ALA B 1 185 ? -11.289 -45.594 -30.844 1 91.19 185 ALA B N 1
ATOM 3979 C CA . ALA B 1 185 ? -11.133 -45.969 -29.438 1 91.19 185 ALA B CA 1
ATOM 3980 C C . ALA B 1 185 ? -10.625 -47.406 -29.297 1 91.19 185 ALA B C 1
ATOM 3982 O O . ALA B 1 185 ? -9.93 -47.75 -28.344 1 91.19 185 ALA B O 1
ATOM 3983 N N . ASP B 1 186 ? -10.867 -48.219 -30.344 1 91.75 186 ASP B N 1
ATOM 3984 C CA . ASP B 1 186 ? -10.547 -49.656 -30.25 1 91.75 186 ASP B CA 1
ATOM 3985 C C . ASP B 1 186 ? -9.391 -50 -31.188 1 91.75 186 ASP B C 1
ATOM 3987 O O . ASP B 1 186 ? -9.086 -51.188 -31.375 1 91.75 186 ASP B O 1
ATOM 3991 N N . THR B 1 187 ? -8.875 -49.031 -31.688 1 90.12 187 THR B N 1
ATOM 3992 C CA . THR B 1 187 ? -7.773 -49.281 -32.594 1 90.12 187 THR B CA 1
ATOM 3993 C C . THR B 1 187 ? -6.551 -49.781 -31.844 1 90.12 187 THR B C 1
ATOM 3995 O O . THR B 1 187 ? -6.203 -49.281 -30.781 1 90.12 187 THR B O 1
ATOM 3998 N N . VAL B 1 188 ? -5.895 -50.75 -32.375 1 92.06 188 VAL B N 1
ATOM 3999 C CA . VAL B 1 188 ? -4.75 -51.375 -31.688 1 92.06 188 VAL B CA 1
ATOM 4000 C C . VAL B 1 188 ? -3.453 -50.781 -32.25 1 92.06 188 VAL B C 1
ATOM 4002 O O . VAL B 1 188 ? -2.482 -50.594 -31.531 1 92.06 188 VAL B O 1
ATOM 4005 N N . THR B 1 189 ? -3.422 -50.594 -33.594 1 95.19 189 THR B N 1
ATOM 4006 C CA . THR B 1 189 ? -2.24 -50.062 -34.25 1 95.19 189 THR B CA 1
ATOM 4007 C C . THR B 1 189 ? -2.615 -48.844 -35.125 1 95.19 189 THR B C 1
ATOM 4009 O O . THR B 1 189 ? -3.701 -48.812 -35.688 1 95.19 189 THR B O 1
ATOM 4012 N N . VAL B 1 190 ? -1.814 -47.844 -35 1 95.12 190 VAL B N 1
ATOM 4013 C CA . VAL B 1 190 ? -2.008 -46.656 -35.844 1 95.12 190 VAL B CA 1
ATOM 4014 C C . VAL B 1 190 ? -0.749 -46.375 -36.656 1 95.12 190 VAL B C 1
ATOM 4016 O O . VAL B 1 190 ? 0.345 -46.812 -36.281 1 95.12 190 VAL B O 1
ATOM 4019 N N . ASP B 1 191 ? -0.997 -45.656 -37.812 1 96.31 191 ASP B N 1
ATOM 4020 C CA . ASP B 1 191 ? 0.12 -45.281 -38.656 1 96.31 191 ASP B CA 1
ATOM 4021 C C . ASP B 1 191 ? 0.897 -44.094 -38.062 1 96.31 191 ASP B C 1
ATOM 4023 O O . ASP B 1 191 ? 0.32 -43.062 -37.75 1 96.31 191 ASP B O 1
ATOM 4027 N N . ALA B 1 192 ? 2.246 -44.344 -37.938 1 96.56 192 ALA B N 1
ATOM 4028 C CA . ALA B 1 192 ? 3.096 -43.344 -37.25 1 96.56 192 ALA B CA 1
ATOM 4029 C C . ALA B 1 192 ? 3.08 -42.031 -38 1 96.56 192 ALA B C 1
ATOM 4031 O O . ALA B 1 192 ? 3.096 -40.938 -37.375 1 96.56 192 ALA B O 1
ATOM 4032 N N . GLN B 1 193 ? 3.068 -42.031 -39.312 1 96.75 193 GLN B N 1
ATOM 4033 C CA . GLN B 1 193 ? 3.094 -40.812 -40.094 1 96.75 193 GLN B CA 1
ATOM 4034 C C . GLN B 1 193 ? 1.775 -40.062 -39.969 1 96.75 193 GLN B C 1
ATOM 4036 O O . GLN B 1 193 ? 1.761 -38.812 -40 1 96.75 193 GLN B O 1
ATOM 4041 N N . GLN B 1 194 ? 0.751 -40.75 -39.844 1 94.88 194 GLN B N 1
ATOM 4042 C CA . GLN B 1 194 ? -0.554 -40.125 -39.688 1 94.88 194 GLN B CA 1
ATOM 4043 C C . GLN B 1 194 ? -0.659 -39.438 -38.344 1 94.88 194 GLN B C 1
ATOM 4045 O O . GLN B 1 194 ? -1.205 -38.312 -38.219 1 94.88 194 GLN B O 1
ATOM 4050 N N . VAL B 1 195 ? -0.148 -40.125 -37.344 1 95.88 195 VAL B N 1
ATOM 4051 C CA . VAL B 1 195 ? -0.165 -39.531 -36.031 1 95.88 195 VAL B CA 1
ATOM 4052 C C . VAL B 1 195 ? 0.702 -38.281 -36 1 95.88 195 VAL B C 1
ATOM 4054 O O . VAL B 1 195 ? 0.296 -37.25 -35.438 1 95.88 195 VAL B O 1
ATOM 4057 N N . TYR B 1 196 ? 1.822 -38.312 -36.562 1 96.31 196 TYR B N 1
ATOM 4058 C CA . TYR B 1 196 ? 2.734 -37.188 -36.625 1 96.31 196 TYR B CA 1
ATOM 4059 C C . TYR B 1 196 ? 2.061 -36 -37.281 1 96.31 196 TYR B C 1
ATOM 4061 O O . TYR B 1 196 ? 2.154 -34.875 -36.75 1 96.31 196 TYR B O 1
ATOM 4069 N N . ALA B 1 197 ? 1.432 -36.219 -38.344 1 95.19 197 ALA B N 1
ATOM 4070 C CA . ALA B 1 197 ? 0.74 -35.125 -39.062 1 95.19 197 ALA B CA 1
ATOM 4071 C C . ALA B 1 197 ? -0.398 -34.562 -38.219 1 95.19 197 ALA B C 1
ATOM 4073 O O . ALA B 1 197 ? -0.611 -33.344 -38.188 1 95.19 197 ALA B O 1
ATOM 4074 N N . TRP B 1 198 ? -1.093 -35.438 -37.531 1 95.38 198 TRP B N 1
ATOM 4075 C CA . TRP B 1 198 ? -2.223 -35.062 -36.719 1 95.38 198 TRP B CA 1
ATOM 4076 C C . TRP B 1 198 ? -1.762 -34.156 -35.562 1 95.38 198 TRP B C 1
ATOM 4078 O O . TRP B 1 198 ? -2.416 -33.188 -35.219 1 95.38 198 TRP B O 1
ATOM 4088 N N . LEU B 1 199 ? -0.614 -34.5 -35 1 94.94 199 LEU B N 1
ATOM 4089 C CA . LEU B 1 199 ? -0.054 -33.75 -33.875 1 94.94 199 LEU B CA 1
ATOM 4090 C C . LEU B 1 199 ? 0.285 -32.312 -34.281 1 94.94 199 LEU B C 1
ATOM 4092 O O . LEU B 1 199 ? 0.406 -31.438 -33.438 1 94.94 199 LEU B O 1
ATOM 4096 N N . GLY B 1 200 ? 0.381 -32.031 -35.531 1 93.75 200 GLY B N 1
ATOM 4097 C CA . GLY B 1 200 ? 0.734 -30.719 -36 1 93.75 200 GLY B CA 1
ATOM 4098 C C . GLY B 1 200 ? -0.474 -29.859 -36.312 1 93.75 200 GLY B C 1
ATOM 4099 O O . GLY B 1 200 ? -0.33 -28.703 -36.719 1 93.75 200 GLY B O 1
ATOM 4100 N N . THR B 1 201 ? -1.624 -30.375 -36.062 1 91.69 201 THR B N 1
ATOM 4101 C CA . THR B 1 201 ? -2.838 -29.625 -36.375 1 91.69 201 THR B CA 1
ATOM 4102 C C . THR B 1 201 ? -3.455 -29.016 -35.125 1 91.69 201 THR B C 1
ATOM 4104 O O . THR B 1 201 ? -3.18 -29.469 -34 1 91.69 201 THR B O 1
ATOM 4107 N N . THR B 1 202 ? -4.285 -28.031 -35.312 1 88.62 202 THR B N 1
ATOM 4108 C CA . THR B 1 202 ? -5.012 -27.406 -34.219 1 88.62 202 THR B CA 1
ATOM 4109 C C . THR B 1 202 ? -6.098 -28.344 -33.688 1 88.62 202 THR B C 1
ATOM 4111 O O . THR B 1 202 ? -6.582 -28.172 -32.562 1 88.62 202 THR B O 1
ATOM 4114 N N . GLN B 1 203 ? -6.445 -29.219 -34.5 1 84.94 203 GLN B N 1
ATOM 4115 C CA . GLN B 1 203 ? -7.418 -30.219 -34.094 1 84.94 203 GLN B CA 1
ATOM 4116 C C . GLN B 1 203 ? -6.773 -31.266 -33.188 1 84.94 203 GLN B C 1
ATOM 4118 O O . GLN B 1 203 ? -7.414 -31.781 -32.25 1 84.94 203 GLN B O 1
ATOM 4123 N N . GLY B 1 204 ? -5.609 -31.594 -33.438 1 88.38 204 GLY B N 1
ATOM 4124 C CA . GLY B 1 204 ? -4.898 -32.594 -32.656 1 88.38 204 GLY B CA 1
ATOM 4125 C C . GLY B 1 204 ? -4.406 -32.094 -31.328 1 88.38 204 GLY B C 1
ATOM 4126 O O . GLY B 1 204 ? -4.562 -32.781 -30.297 1 88.38 204 GLY B O 1
ATOM 4127 N N . ILE B 1 205 ? -3.797 -30.984 -31.344 1 90.56 205 ILE B N 1
ATOM 4128 C CA . ILE B 1 205 ? -3.225 -30.438 -30.125 1 90.56 205 ILE B CA 1
ATOM 4129 C C . ILE B 1 205 ? -4 -29.188 -29.703 1 90.56 205 ILE B C 1
ATOM 4131 O O . ILE B 1 205 ? -4.09 -28.219 -30.453 1 90.56 205 ILE B O 1
ATOM 4135 N N . ARG B 1 206 ? -4.48 -29.281 -28.484 1 86.19 206 ARG B N 1
ATOM 4136 C CA . ARG B 1 206 ? -5.223 -28.172 -27.891 1 86.19 206 ARG B CA 1
ATOM 4137 C C . ARG B 1 206 ? -4.32 -27.312 -27.031 1 86.19 206 ARG B C 1
ATOM 4139 O O . ARG B 1 206 ? -3.516 -27.828 -26.25 1 86.19 206 ARG B O 1
ATOM 4146 N N . ALA B 1 207 ? -4.527 -26.031 -27.141 1 85 207 ALA B N 1
ATOM 4147 C CA . ALA B 1 207 ? -3.725 -25.094 -26.359 1 85 207 ALA B CA 1
ATOM 4148 C C . ALA B 1 207 ? -4.102 -25.156 -24.891 1 85 207 ALA B C 1
ATOM 4150 O O . ALA B 1 207 ? -5.258 -25.406 -24.547 1 85 207 ALA B O 1
ATOM 4151 N N . THR B 1 208 ? -3.15 -24.953 -24.016 1 88.31 208 THR B N 1
ATOM 4152 C CA . THR B 1 208 ? -3.381 -24.875 -22.578 1 88.31 208 THR B CA 1
ATOM 4153 C C . THR B 1 208 ? -3.812 -23.469 -22.172 1 88.31 208 THR B C 1
ATOM 4155 O O . THR B 1 208 ? -3.02 -22.531 -22.25 1 88.31 208 THR B O 1
ATOM 4158 N N . PRO B 1 209 ? -5.082 -23.297 -21.734 1 86.44 209 PRO B N 1
ATOM 4159 C CA . PRO B 1 209 ? -5.477 -21.984 -21.219 1 86.44 209 PRO B CA 1
ATOM 4160 C C . PRO B 1 209 ? -4.973 -21.734 -19.797 1 86.44 209 PRO B C 1
ATOM 4162 O O . PRO B 1 209 ? -4.254 -22.562 -19.25 1 86.44 209 PRO B O 1
ATOM 4165 N N . HIS B 1 210 ? -5.32 -20.484 -19.234 1 89.06 210 HIS B N 1
ATOM 4166 C CA . HIS B 1 210 ? -4.957 -20.188 -17.844 1 89.06 210 HIS B CA 1
ATOM 4167 C C . HIS B 1 210 ? -3.443 -20.094 -17.688 1 89.06 210 HIS B C 1
ATOM 4169 O O . HIS B 1 210 ? -2.873 -20.734 -16.797 1 89.06 210 HIS B O 1
ATOM 4175 N N . SER B 1 211 ? -2.852 -19.641 -18.703 1 87 211 SER B N 1
ATOM 4176 C CA . SER B 1 211 ? -1.464 -19.188 -18.781 1 87 211 SER B CA 1
ATOM 4177 C C . SER B 1 211 ? -1.375 -17.672 -18.906 1 87 211 SER B C 1
ATOM 4179 O O . SER B 1 211 ? -2.078 -17.078 -19.719 1 87 211 SER B O 1
ATOM 4181 N N . GLN B 1 212 ? -0.713 -17.094 -18.016 1 90.44 212 GLN B N 1
ATOM 4182 C CA . GLN B 1 212 ? -0.778 -15.633 -17.969 1 90.44 212 GLN B CA 1
ATOM 4183 C C . GLN B 1 212 ? 0.488 -15.047 -17.359 1 90.44 212 GLN B C 1
ATOM 4185 O O . GLN B 1 212 ? 1.324 -15.773 -16.828 1 90.44 212 GLN B O 1
ATOM 4190 N N . ARG B 1 213 ? 0.535 -13.742 -17.531 1 92.25 213 ARG B N 1
ATOM 4191 C CA . ARG B 1 213 ? 1.562 -12.977 -16.844 1 92.25 213 ARG B CA 1
ATOM 4192 C C . ARG B 1 213 ? 1.246 -12.867 -15.352 1 92.25 213 ARG B C 1
ATOM 4194 O O . ARG B 1 213 ? 0.091 -12.664 -14.969 1 92.25 213 ARG B O 1
ATOM 4201 N N . SER B 1 214 ? 2.215 -13.102 -14.547 1 96.94 214 SER B N 1
ATOM 4202 C CA . SER B 1 214 ? 2.139 -13.031 -13.094 1 96.94 214 SER B CA 1
ATOM 4203 C C . SER B 1 214 ? 3.256 -12.164 -12.523 1 96.94 214 SER B C 1
ATOM 4205 O O . SER B 1 214 ? 4.184 -11.781 -13.242 1 96.94 214 SER B O 1
ATOM 4207 N N . ILE B 1 215 ? 3.1 -11.766 -11.242 1 97.75 215 ILE B N 1
ATOM 4208 C CA . ILE B 1 215 ? 4.086 -10.898 -10.609 1 97.75 215 ILE B CA 1
ATOM 4209 C C . ILE B 1 215 ? 4.531 -11.5 -9.281 1 97.75 215 ILE B C 1
ATOM 4211 O O . ILE B 1 215 ? 3.701 -11.922 -8.469 1 97.75 215 ILE B O 1
ATOM 4215 N N . ALA B 1 216 ? 5.816 -11.555 -9.094 1 98.38 216 ALA B N 1
ATOM 4216 C CA . ALA B 1 216 ? 6.398 -11.852 -7.785 1 98.38 216 ALA B CA 1
ATOM 4217 C C . ALA B 1 216 ? 6.863 -10.578 -7.09 1 98.38 216 ALA B C 1
ATOM 4219 O O . ALA B 1 216 ? 7.738 -9.867 -7.594 1 98.38 216 ALA B O 1
ATOM 4220 N N . GLN B 1 217 ? 6.262 -10.258 -6.008 1 98.12 217 GLN B N 1
ATOM 4221 C CA . GLN B 1 217 ? 6.723 -9.172 -5.148 1 98.12 217 GLN B CA 1
ATOM 4222 C C . GLN B 1 217 ? 7.594 -9.695 -4.012 1 98.12 217 GLN B C 1
ATOM 4224 O O . GLN B 1 217 ? 7.133 -10.5 -3.193 1 98.12 217 GLN B O 1
ATOM 4229 N N . VAL B 1 218 ? 8.828 -9.188 -3.953 1 98.44 218 VAL B N 1
ATOM 4230 C CA . VAL B 1 218 ? 9.766 -9.719 -2.971 1 98.44 218 VAL B CA 1
ATOM 4231 C C . VAL B 1 218 ? 10.422 -8.57 -2.203 1 98.44 218 VAL B C 1
ATOM 4233 O O . VAL B 1 218 ? 10.93 -7.625 -2.807 1 98.44 218 VAL B O 1
ATOM 4236 N N . LYS B 1 219 ? 10.344 -8.625 -0.93 1 97.75 219 LYS B N 1
ATOM 4237 C CA . LYS B 1 219 ? 11.086 -7.762 -0.023 1 97.75 219 LYS B CA 1
ATOM 4238 C C . LYS B 1 219 ? 12.148 -8.555 0.741 1 97.75 219 LYS B C 1
ATOM 4240 O O . LYS B 1 219 ? 11.875 -9.648 1.234 1 97.75 219 LYS B O 1
ATOM 4245 N N . VAL B 1 220 ? 13.328 -7.973 0.873 1 97.94 220 VAL B N 1
ATOM 4246 C CA . VAL B 1 220 ? 14.359 -8.641 1.656 1 97.94 220 VAL B CA 1
ATOM 4247 C C . VAL B 1 220 ? 15.039 -7.633 2.58 1 97.94 220 VAL B C 1
ATOM 4249 O O . VAL B 1 220 ? 15.258 -6.48 2.199 1 97.94 220 VAL B O 1
ATOM 4252 N N . LYS B 1 221 ? 15.273 -7.988 3.762 1 97 221 LYS B N 1
ATOM 4253 C CA . LYS B 1 221 ? 16.234 -7.312 4.637 1 97 221 LYS B CA 1
ATOM 4254 C C . LYS B 1 221 ? 17.641 -7.867 4.449 1 97 221 LYS B C 1
ATOM 4256 O O . LYS B 1 221 ? 17.844 -9.086 4.469 1 97 221 LYS B O 1
ATOM 4261 N N . LEU B 1 222 ? 18.531 -6.984 4.258 1 95.31 222 LEU B N 1
ATOM 4262 C CA . LEU B 1 222 ? 19.891 -7.406 3.959 1 95.31 222 LEU B CA 1
ATOM 4263 C C . LEU B 1 222 ? 20.688 -7.594 5.242 1 95.31 222 LEU B C 1
ATOM 4265 O O . LEU B 1 222 ? 20.406 -6.953 6.258 1 95.31 222 LEU B O 1
ATOM 4269 N N . VAL B 1 223 ? 21.656 -8.445 5.137 1 91.56 223 VAL B N 1
ATOM 4270 C CA . VAL B 1 223 ? 22.625 -8.578 6.223 1 91.56 223 VAL B CA 1
ATOM 4271 C C . VAL B 1 223 ? 23.562 -7.371 6.223 1 91.56 223 VAL B C 1
ATOM 4273 O O . VAL B 1 223 ? 23.688 -6.676 5.211 1 91.56 223 VAL B O 1
ATOM 4276 N N . ASP B 1 224 ? 24.266 -7.074 7.238 1 81.81 224 ASP B N 1
ATOM 4277 C CA . ASP B 1 224 ? 25.031 -5.848 7.473 1 81.81 224 ASP B CA 1
ATOM 4278 C C . ASP B 1 224 ? 26.266 -5.785 6.582 1 81.81 224 ASP B C 1
ATOM 4280 O O . ASP B 1 224 ? 26.734 -4.695 6.238 1 81.81 224 ASP B O 1
ATOM 4284 N N . VAL B 1 225 ? 26.672 -6.688 5.988 1 72.56 225 VAL B N 1
ATOM 4285 C CA . VAL B 1 225 ? 27.984 -6.723 5.363 1 72.56 225 VAL B CA 1
ATOM 4286 C C . VAL B 1 225 ? 27.859 -6.441 3.869 1 72.56 225 VAL B C 1
ATOM 4288 O O . VAL B 1 225 ? 28.859 -6.344 3.16 1 72.56 225 VAL B O 1
ATOM 4291 N N . VAL B 1 226 ? 26.812 -5.945 3.463 1 75.25 226 VAL B N 1
ATOM 4292 C CA . VAL B 1 226 ? 26.641 -5.766 2.025 1 75.25 226 VAL B CA 1
ATOM 4293 C C . VAL B 1 226 ? 27.094 -4.363 1.623 1 75.25 226 VAL B C 1
ATOM 4295 O O . VAL B 1 226 ? 26.672 -3.373 2.227 1 75.25 226 VAL B O 1
ATOM 4298 N N . ASN B 1 227 ? 27.938 -4.324 0.569 1 83.88 227 ASN B N 1
ATOM 4299 C CA . ASN B 1 227 ? 28.516 -3.047 0.141 1 83.88 227 ASN B CA 1
ATOM 4300 C C . ASN B 1 227 ? 27.75 -2.473 -1.054 1 83.88 227 ASN B C 1
ATOM 4302 O O . ASN B 1 227 ? 27.891 -1.288 -1.366 1 83.88 227 ASN B O 1
ATOM 4306 N N . HIS B 1 228 ? 27.047 -3.355 -1.722 1 88.44 228 HIS B N 1
ATOM 4307 C CA . HIS B 1 228 ? 26.234 -2.932 -2.855 1 88.44 228 HIS B CA 1
ATOM 4308 C C . HIS B 1 228 ? 24.797 -3.439 -2.729 1 88.44 228 HIS B C 1
ATOM 4310 O O . HIS B 1 228 ? 24.547 -4.398 -1.996 1 88.44 228 HIS B O 1
ATOM 4316 N N . LEU B 1 229 ? 24 -2.736 -3.375 1 91.81 229 LEU B N 1
ATOM 4317 C CA . LEU B 1 229 ? 22.609 -3.209 -3.418 1 91.81 229 LEU B CA 1
ATOM 4318 C C . LEU B 1 229 ? 22.469 -4.348 -4.422 1 91.81 229 LEU B C 1
ATOM 4320 O O . LEU B 1 229 ? 22.672 -4.156 -5.621 1 91.81 229 LEU B O 1
ATOM 4324 N N . PRO B 1 230 ? 22.094 -5.5 -3.955 1 92.94 230 PRO B N 1
ATOM 4325 C CA . PRO B 1 230 ? 22.062 -6.668 -4.84 1 92.94 230 PRO B CA 1
ATOM 4326 C C . PRO B 1 230 ? 20.766 -6.762 -5.641 1 92.94 230 PRO B C 1
ATOM 4328 O O . PRO B 1 230 ? 20.125 -7.812 -5.66 1 92.94 230 PRO B O 1
ATOM 4331 N N . ILE B 1 231 ? 20.422 -5.762 -6.41 1 94.44 231 ILE B N 1
ATOM 4332 C CA . ILE B 1 231 ? 19.156 -5.707 -7.133 1 94.44 231 ILE B CA 1
ATOM 4333 C C . ILE B 1 231 ? 19.141 -6.758 -8.234 1 94.44 231 ILE B C 1
ATOM 4335 O O . ILE B 1 231 ? 18.234 -7.594 -8.297 1 94.44 231 ILE B O 1
ATOM 4339 N N . THR B 1 232 ? 20.156 -6.77 -9.062 1 94.25 232 THR B N 1
ATOM 4340 C CA . THR B 1 232 ? 20.234 -7.723 -10.164 1 94.25 232 THR B CA 1
ATOM 4341 C C . THR B 1 232 ? 20.297 -9.156 -9.633 1 94.25 232 THR B C 1
ATOM 4343 O O . THR B 1 232 ? 19.656 -10.047 -10.188 1 94.25 232 THR B O 1
ATOM 4346 N N . GLN B 1 233 ? 21.062 -9.32 -8.609 1 94.12 233 GLN B N 1
ATOM 4347 C CA . GLN B 1 233 ? 21.188 -10.648 -8.016 1 94.12 233 GLN B CA 1
ATOM 4348 C C . GLN B 1 233 ? 19.844 -11.148 -7.504 1 94.12 233 GLN B C 1
ATOM 4350 O O . GLN B 1 233 ? 19.516 -12.336 -7.629 1 94.12 233 GLN B O 1
ATOM 4355 N N . LEU B 1 234 ? 19.094 -10.266 -6.926 1 96.38 234 LEU B N 1
ATOM 4356 C CA . LEU B 1 234 ? 17.781 -10.633 -6.422 1 96.38 234 LEU B CA 1
ATOM 4357 C C . LEU B 1 234 ? 16.828 -10.992 -7.57 1 96.38 234 LEU B C 1
ATOM 4359 O O . LEU B 1 234 ? 16.094 -11.969 -7.488 1 96.38 234 LEU B O 1
ATOM 4363 N N . ILE B 1 235 ? 16.875 -10.211 -8.625 1 96.81 235 ILE B N 1
ATOM 4364 C CA . ILE B 1 235 ? 16.078 -10.5 -9.812 1 96.81 235 ILE B CA 1
ATOM 4365 C C . ILE B 1 235 ? 16.453 -11.875 -10.367 1 96.81 235 ILE B C 1
ATOM 4367 O O . ILE B 1 235 ? 15.57 -12.695 -10.656 1 96.81 235 ILE B O 1
ATOM 4371 N N . ASP B 1 236 ? 17.734 -12.133 -10.453 1 96.69 236 ASP B N 1
ATOM 4372 C CA . ASP B 1 236 ? 18.219 -13.422 -10.938 1 96.69 236 ASP B CA 1
ATOM 4373 C C . ASP B 1 236 ? 17.719 -14.562 -10.055 1 96.69 236 ASP B C 1
ATOM 4375 O O . ASP B 1 236 ? 17.281 -15.602 -10.555 1 96.69 236 ASP B O 1
ATOM 4379 N N . CYS B 1 237 ? 17.797 -14.336 -8.789 1 97.88 237 CYS B N 1
ATOM 4380 C CA . CYS B 1 237 ? 17.344 -15.336 -7.836 1 97.88 237 CYS B CA 1
ATOM 4381 C C . CYS B 1 237 ? 15.883 -15.695 -8.078 1 97.88 237 CYS B C 1
ATOM 4383 O O . CYS B 1 237 ? 15.523 -16.875 -8.133 1 97.88 237 CYS B O 1
ATOM 4385 N N . ILE B 1 238 ? 15.086 -14.719 -8.297 1 98.44 238 ILE B N 1
ATOM 4386 C CA . ILE B 1 238 ? 13.648 -14.898 -8.492 1 98.44 238 ILE B CA 1
ATOM 4387 C C . ILE B 1 238 ? 13.398 -15.609 -9.82 1 98.44 238 ILE B C 1
ATOM 4389 O O . ILE B 1 238 ? 12.664 -16.594 -9.875 1 98.44 238 ILE B O 1
ATOM 4393 N N . GLU B 1 239 ? 14 -15.141 -10.859 1 97.94 239 GLU B N 1
ATOM 4394 C CA . GLU B 1 239 ? 13.773 -15.703 -12.188 1 97.94 239 GLU B CA 1
ATOM 4395 C C . GLU B 1 239 ? 14.297 -17.141 -12.273 1 97.94 239 GLU B C 1
ATOM 4397 O O . GLU B 1 239 ? 13.68 -17.984 -12.914 1 97.94 239 GLU B O 1
ATOM 4402 N N . ASN B 1 240 ? 15.383 -17.406 -11.609 1 97.62 240 ASN B N 1
ATOM 4403 C CA . ASN B 1 240 ? 15.938 -18.766 -11.609 1 97.62 240 ASN B CA 1
ATOM 4404 C C . ASN B 1 240 ? 15.055 -19.719 -10.82 1 97.62 240 ASN B C 1
ATOM 4406 O O . ASN B 1 240 ? 14.977 -20.906 -11.148 1 97.62 240 ASN B O 1
ATOM 4410 N N . ALA B 1 241 ? 14.461 -19.203 -9.789 1 97.88 241 ALA B N 1
ATOM 4411 C CA . ALA B 1 241 ? 13.586 -20.047 -8.977 1 97.88 241 ALA B CA 1
ATOM 4412 C C . ALA B 1 241 ? 12.305 -20.391 -9.727 1 97.88 241 ALA B C 1
ATOM 4414 O O . ALA B 1 241 ? 11.812 -21.516 -9.656 1 97.88 241 ALA B O 1
ATOM 4415 N N . LEU B 1 242 ? 11.742 -19.438 -10.461 1 97.88 242 LEU B N 1
ATOM 4416 C CA . LEU B 1 242 ? 10.453 -19.609 -11.117 1 97.88 242 LEU B CA 1
ATOM 4417 C C . LEU B 1 242 ? 10.625 -20.219 -12.508 1 97.88 242 LEU B C 1
ATOM 4419 O O . LEU B 1 242 ? 9.711 -20.859 -13.023 1 97.88 242 LEU B O 1
ATOM 4423 N N . GLN B 1 243 ? 11.734 -19.875 -13.188 1 97.5 243 GLN B N 1
ATOM 4424 C CA . GLN B 1 243 ? 12.227 -20.516 -14.398 1 97.5 243 GLN B CA 1
ATOM 4425 C C . GLN B 1 243 ? 11.469 -20.031 -15.633 1 97.5 243 GLN B C 1
ATOM 4427 O O . GLN B 1 243 ? 11.719 -20.5 -16.75 1 97.5 243 GLN B O 1
ATOM 4432 N N . THR B 1 244 ? 10.523 -19.109 -15.508 1 97.06 244 THR B N 1
ATOM 4433 C CA . THR B 1 244 ? 9.719 -18.656 -16.641 1 97.06 244 THR B CA 1
ATOM 4434 C C . THR B 1 244 ? 9.742 -17.125 -16.734 1 97.06 244 THR B C 1
ATOM 4436 O O . THR B 1 244 ? 8.695 -16.484 -16.781 1 97.06 244 THR B O 1
ATOM 4439 N N . PRO B 1 245 ? 10.883 -16.578 -16.875 1 96.62 245 PRO B N 1
ATOM 4440 C CA . PRO B 1 245 ? 10.961 -15.117 -16.969 1 96.62 245 PRO B CA 1
ATOM 4441 C C . PRO B 1 245 ? 10.297 -14.57 -18.234 1 96.62 245 PRO B C 1
ATOM 4443 O O . PRO B 1 245 ? 10.422 -15.164 -19.312 1 96.62 245 PRO B O 1
ATOM 4446 N N . VAL B 1 246 ? 9.609 -13.461 -18.109 1 95.44 246 VAL B N 1
ATOM 4447 C CA . VAL B 1 246 ? 9.102 -12.75 -19.281 1 95.44 246 VAL B CA 1
ATOM 4448 C C . VAL B 1 246 ? 10.273 -12.266 -20.141 1 95.44 246 VAL B C 1
ATOM 4450 O O . VAL B 1 246 ? 11.312 -11.867 -19.609 1 95.44 246 VAL B O 1
ATOM 4453 N N . GLN B 1 247 ? 10.07 -12.258 -21.406 1 93.19 247 GLN B N 1
ATOM 4454 C CA . GLN B 1 247 ? 11.148 -11.93 -22.344 1 93.19 247 GLN B CA 1
ATOM 4455 C C . GLN B 1 247 ? 10.93 -10.555 -22.969 1 93.19 247 GLN B C 1
ATOM 4457 O O . GLN B 1 247 ? 9.789 -10.133 -23.172 1 93.19 247 GLN B O 1
ATOM 4462 N N . ALA B 1 248 ? 12.023 -9.914 -23.312 1 91.06 248 ALA B N 1
ATOM 4463 C CA . ALA B 1 248 ? 11.961 -8.617 -23.984 1 91.06 248 ALA B CA 1
ATOM 4464 C C . ALA B 1 248 ? 12.055 -8.781 -25.5 1 91.06 248 ALA B C 1
ATOM 4466 O O . ALA B 1 248 ? 11.125 -8.445 -26.219 1 91.06 248 ALA B O 1
ATOM 4467 N N . THR B 1 249 ? 13.203 -9.289 -25.969 1 91.25 249 THR B N 1
ATOM 4468 C CA . THR B 1 249 ? 13.414 -9.562 -27.391 1 91.25 249 THR B CA 1
ATOM 4469 C C . THR B 1 249 ? 13.539 -11.062 -27.641 1 91.25 249 THR B C 1
ATOM 4471 O O . THR B 1 249 ? 14.305 -11.75 -26.953 1 91.25 249 THR B O 1
ATOM 4474 N N . VAL B 1 250 ? 12.734 -11.461 -28.688 1 92.31 250 VAL B N 1
ATOM 4475 C CA . VAL B 1 250 ? 12.75 -12.906 -28.875 1 92.31 250 VAL B CA 1
ATOM 4476 C C . VAL B 1 250 ? 12.883 -13.227 -30.375 1 92.31 250 VAL B C 1
ATOM 4478 O O . VAL B 1 250 ? 12.375 -12.477 -31.219 1 92.31 250 VAL B O 1
ATOM 4481 N N . LYS B 1 251 ? 13.594 -14.289 -30.609 1 93.81 251 LYS B N 1
ATOM 4482 C CA . LYS B 1 251 ? 13.531 -15.008 -31.875 1 93.81 251 LYS B CA 1
ATOM 4483 C C . LYS B 1 251 ? 12.688 -16.281 -31.75 1 93.81 251 LYS B C 1
ATOM 4485 O O . LYS B 1 251 ? 12.172 -16.578 -30.672 1 93.81 251 LYS B O 1
ATOM 4490 N N . ARG B 1 252 ? 12.602 -16.922 -32.844 1 93.69 252 ARG B N 1
ATOM 4491 C CA . ARG B 1 252 ? 11.781 -18.125 -32.875 1 93.69 252 ARG B CA 1
ATOM 4492 C C . ARG B 1 252 ? 12.297 -19.156 -31.859 1 93.69 252 ARG B C 1
ATOM 4494 O O . ARG B 1 252 ? 11.516 -19.797 -31.156 1 93.69 252 ARG B O 1
ATOM 4501 N N . GLU B 1 253 ? 13.602 -19.266 -31.797 1 95.06 253 GLU B N 1
ATOM 4502 C CA . GLU B 1 253 ? 14.18 -20.25 -30.875 1 95.06 253 GLU B CA 1
ATOM 4503 C C . GLU B 1 253 ? 13.898 -19.859 -29.422 1 95.06 253 GLU B C 1
ATOM 4505 O O . GLU B 1 253 ? 13.734 -20.734 -28.562 1 95.06 253 GLU B O 1
ATOM 4510 N N . ASP B 1 254 ? 13.867 -18.609 -29.188 1 94.94 254 ASP B N 1
ATOM 4511 C CA . ASP B 1 254 ? 13.539 -18.141 -27.844 1 94.94 254 ASP B CA 1
ATOM 4512 C C . ASP B 1 254 ? 12.086 -18.453 -27.484 1 94.94 254 ASP B C 1
ATOM 4514 O O . ASP B 1 254 ? 11.781 -18.844 -26.359 1 94.94 254 ASP B O 1
ATOM 4518 N N . GLU B 1 255 ? 11.203 -18.234 -28.453 1 94.69 255 GLU B N 1
ATOM 4519 C CA . GLU B 1 255 ? 9.789 -18.516 -28.25 1 94.69 255 GLU B CA 1
ATOM 4520 C C . GLU B 1 255 ? 9.562 -20 -27.969 1 94.69 255 GLU B C 1
ATOM 4522 O O . GLU B 1 255 ? 8.742 -20.359 -27.125 1 94.69 255 GLU B O 1
ATOM 4527 N N . GLN B 1 256 ? 10.258 -20.797 -28.656 1 94.25 256 GLN B N 1
ATOM 4528 C CA . GLN B 1 256 ? 10.164 -22.234 -28.438 1 94.25 256 GLN B CA 1
ATOM 4529 C C . GLN B 1 256 ? 10.664 -22.609 -27.047 1 94.25 256 GLN B C 1
ATOM 4531 O O . GLN B 1 256 ? 10.062 -23.453 -26.375 1 94.25 256 GLN B O 1
ATOM 4536 N N . GLU B 1 257 ? 11.781 -22 -26.719 1 95.38 257 GLU B N 1
ATOM 4537 C CA . GLU B 1 257 ? 12.32 -22.281 -25.391 1 95.38 257 GLU B CA 1
ATOM 4538 C C . GLU B 1 257 ? 11.367 -21.812 -24.297 1 95.38 257 GLU B C 1
ATOM 4540 O O . GLU B 1 257 ? 11.203 -22.5 -23.281 1 95.38 257 GLU B O 1
ATOM 4545 N N . PHE B 1 258 ? 10.766 -20.719 -24.531 1 95.25 258 PHE B N 1
ATOM 4546 C CA . PHE B 1 258 ? 9.773 -20.203 -23.594 1 95.25 258 PHE B CA 1
ATOM 4547 C C . PHE B 1 258 ? 8.617 -21.188 -23.438 1 95.25 258 PHE B C 1
ATOM 4549 O O . PHE B 1 258 ? 8.172 -21.438 -22.312 1 95.25 258 PHE B O 1
ATOM 4556 N N . ALA B 1 259 ? 8.125 -21.672 -24.5 1 94.25 259 ALA B N 1
ATOM 4557 C CA . ALA B 1 259 ? 7.059 -22.656 -24.469 1 94.25 259 ALA B CA 1
ATOM 4558 C C . ALA B 1 259 ? 7.488 -23.906 -23.688 1 94.25 259 ALA B C 1
ATOM 4560 O O . ALA B 1 259 ? 6.738 -24.422 -22.859 1 94.25 259 ALA B O 1
ATOM 4561 N N . ARG B 1 260 ? 8.695 -24.344 -23.984 1 95.44 260 ARG B N 1
ATOM 4562 C CA . ARG B 1 260 ? 9.219 -25.516 -23.297 1 95.44 260 ARG B CA 1
ATOM 4563 C C . ARG B 1 260 ? 9.305 -25.281 -21.781 1 95.44 260 ARG B C 1
ATOM 4565 O O . ARG B 1 260 ? 8.898 -26.141 -21 1 95.44 260 ARG B O 1
ATOM 4572 N N . LEU B 1 261 ? 9.852 -24.172 -21.391 1 95.19 261 LEU B N 1
ATOM 4573 C CA . LEU B 1 261 ? 10.016 -23.844 -19.969 1 95.19 261 LEU B CA 1
ATOM 4574 C C . LEU B 1 261 ? 8.664 -23.75 -19.281 1 95.19 261 LEU B C 1
ATOM 4576 O O . LEU B 1 261 ? 8.508 -24.234 -18.141 1 95.19 261 LEU B O 1
ATOM 4580 N N . ASN B 1 262 ? 7.688 -23.141 -19.922 1 94.81 262 ASN B N 1
ATOM 4581 C CA . ASN B 1 262 ? 6.359 -23.047 -19.312 1 94.81 262 ASN B CA 1
ATOM 4582 C C . ASN B 1 262 ? 5.738 -24.438 -19.125 1 94.81 262 ASN B C 1
ATOM 4584 O O . ASN B 1 262 ? 5.094 -24.688 -18.109 1 94.81 262 ASN B O 1
ATOM 4588 N N . ALA B 1 263 ? 5.953 -25.297 -20.094 1 93.38 263 ALA B N 1
ATOM 4589 C CA . ALA B 1 263 ? 5.438 -26.656 -19.984 1 93.38 263 ALA B CA 1
ATOM 4590 C C . ALA B 1 263 ? 6.137 -27.422 -18.859 1 93.38 263 ALA B C 1
ATOM 4592 O O . ALA B 1 263 ? 5.523 -28.266 -18.203 1 93.38 263 ALA B O 1
ATOM 4593 N N . ALA B 1 264 ? 7.395 -27.125 -18.672 1 94.5 264 ALA B N 1
ATOM 4594 C CA . ALA B 1 264 ? 8.203 -27.844 -17.703 1 94.5 264 ALA B CA 1
ATOM 4595 C C . ALA B 1 264 ? 8.008 -27.281 -16.297 1 94.5 264 ALA B C 1
ATOM 4597 O O . ALA B 1 264 ? 8.398 -27.891 -15.305 1 94.5 264 ALA B O 1
ATOM 4598 N N . ASN B 1 265 ? 7.383 -26.125 -16.203 1 95.38 265 ASN B N 1
ATOM 4599 C CA . ASN B 1 265 ? 7.254 -25.453 -14.914 1 95.38 265 ASN B CA 1
ATOM 4600 C C . ASN B 1 265 ? 5.809 -25.047 -14.641 1 95.38 265 ASN B C 1
ATOM 4602 O O . ASN B 1 265 ? 5.527 -23.875 -14.352 1 95.38 265 ASN B O 1
ATOM 4606 N N . LEU B 1 266 ? 4.977 -26.031 -14.711 1 94.38 266 LEU B N 1
ATOM 4607 C CA . LEU B 1 266 ? 3.605 -25.781 -14.281 1 94.38 266 LEU B CA 1
ATOM 4608 C C . LEU B 1 266 ? 3.549 -25.484 -12.789 1 94.38 266 LEU B C 1
ATOM 4610 O O . LEU B 1 266 ? 4.211 -26.141 -11.992 1 94.38 266 LEU B O 1
ATOM 4614 N N . MET B 1 267 ? 2.75 -24.453 -12.461 1 93.81 267 MET B N 1
ATOM 4615 C CA . MET B 1 267 ? 2.791 -24.109 -11.047 1 93.81 267 MET B CA 1
ATOM 4616 C C . MET B 1 267 ? 1.512 -23.391 -10.625 1 93.81 267 MET B C 1
ATOM 4618 O O . MET B 1 267 ? 0.977 -22.562 -11.375 1 93.81 267 MET B O 1
ATOM 4622 N N . PHE B 1 268 ? 1.051 -23.75 -9.398 1 94 268 PHE B N 1
ATOM 4623 C CA . PHE B 1 268 ? 0.101 -22.906 -8.672 1 94 268 PHE B CA 1
ATOM 4624 C C . PHE B 1 268 ? 0.809 -21.734 -8.008 1 94 268 PHE B C 1
ATOM 4626 O O . PHE B 1 268 ? 2.041 -21.688 -7.973 1 94 268 PHE B O 1
ATOM 4633 N N . CYS B 1 269 ? -0.001 -20.766 -7.578 1 96.5 269 CYS B N 1
ATOM 4634 C CA . CYS B 1 269 ? 0.632 -19.688 -6.84 1 96.5 269 CYS B CA 1
ATOM 4635 C C . CYS B 1 269 ? 1.333 -20.203 -5.594 1 96.5 269 CYS B C 1
ATOM 4637 O O . CYS B 1 269 ? 2.35 -19.656 -5.168 1 96.5 269 CYS B O 1
ATOM 4639 N N . GLU B 1 270 ? 0.876 -21.312 -5.027 1 96.06 270 GLU B N 1
ATOM 4640 C CA . GLU B 1 270 ? 1.51 -21.953 -3.877 1 96.06 270 GLU B CA 1
ATOM 4641 C C . GLU B 1 270 ? 2.912 -22.438 -4.223 1 96.06 270 GLU B C 1
ATOM 4643 O O . GLU B 1 270 ? 3.852 -22.234 -3.449 1 96.06 270 GLU B O 1
ATOM 4648 N N . ASP B 1 271 ? 2.988 -23.062 -5.367 1 95.75 271 ASP B N 1
ATOM 4649 C CA . ASP B 1 271 ? 4.277 -23.578 -5.812 1 95.75 271 ASP B CA 1
ATOM 4650 C C . ASP B 1 271 ? 5.289 -22.438 -5.992 1 95.75 271 ASP B C 1
ATOM 4652 O O . ASP B 1 271 ? 6.441 -22.562 -5.578 1 95.75 271 ASP B O 1
ATOM 4656 N N . ALA B 1 272 ? 4.789 -21.422 -6.641 1 97.19 272 ALA B N 1
ATOM 4657 C CA . ALA B 1 272 ? 5.66 -20.281 -6.883 1 97.19 272 ALA B CA 1
ATOM 4658 C C . ALA B 1 272 ? 6.199 -19.719 -5.57 1 97.19 272 ALA B C 1
ATOM 4660 O O . ALA B 1 272 ? 7.398 -19.453 -5.441 1 97.19 272 ALA B O 1
ATOM 4661 N N . ALA B 1 273 ? 5.355 -19.547 -4.586 1 97.94 273 ALA B N 1
ATOM 4662 C CA . ALA B 1 273 ? 5.758 -19.016 -3.287 1 97.94 273 ALA B CA 1
ATOM 4663 C C . ALA B 1 273 ? 6.773 -19.938 -2.613 1 97.94 273 ALA B C 1
ATOM 4665 O O . ALA B 1 273 ? 7.758 -19.469 -2.039 1 97.94 273 ALA B O 1
ATOM 4666 N N . ARG B 1 274 ? 6.539 -21.203 -2.695 1 97.5 274 ARG B N 1
ATOM 4667 C CA . ARG B 1 274 ? 7.43 -22.156 -2.064 1 97.5 274 ARG B CA 1
ATOM 4668 C C . ARG B 1 274 ? 8.805 -22.156 -2.73 1 97.5 274 ARG B C 1
ATOM 4670 O O . ARG B 1 274 ? 9.828 -22.25 -2.055 1 97.5 274 ARG B O 1
ATOM 4677 N N . ARG B 1 275 ? 8.773 -22.109 -4.059 1 97.38 275 ARG B N 1
ATOM 4678 C CA . ARG B 1 275 ? 10.039 -22.031 -4.785 1 97.38 275 ARG B CA 1
ATOM 4679 C C . ARG B 1 275 ? 10.844 -20.812 -4.359 1 97.38 275 ARG B C 1
ATOM 4681 O O . ARG B 1 275 ? 12.047 -20.906 -4.113 1 97.38 275 ARG B O 1
ATOM 4688 N N . LEU B 1 276 ? 10.18 -19.719 -4.234 1 98.44 276 LEU B N 1
ATOM 4689 C CA . LEU B 1 276 ? 10.852 -18.469 -3.861 1 98.44 276 LEU B CA 1
ATOM 4690 C C . LEU B 1 276 ? 11.32 -18.531 -2.412 1 98.44 276 LEU B C 1
ATOM 4692 O O . LEU B 1 276 ? 12.414 -18.047 -2.09 1 98.44 276 LEU B O 1
ATOM 4696 N N . LYS B 1 277 ? 10.461 -19.047 -1.554 1 97.81 277 LYS B N 1
ATOM 4697 C CA . LYS B 1 277 ? 10.844 -19.219 -0.155 1 97.81 277 LYS B CA 1
ATOM 4698 C C . LYS B 1 277 ? 12.148 -20 -0.031 1 97.81 277 LYS B C 1
ATOM 4700 O O . LYS B 1 277 ? 13.055 -19.609 0.704 1 97.81 277 LYS B O 1
ATOM 4705 N N . GLN B 1 278 ? 12.195 -21.062 -0.742 1 97 278 GLN B N 1
ATOM 4706 C CA . GLN B 1 278 ? 13.383 -21.906 -0.704 1 97 278 GLN B CA 1
ATOM 4707 C C . GLN B 1 278 ? 14.602 -21.156 -1.24 1 97 278 GLN B C 1
ATOM 4709 O O . GLN B 1 278 ? 15.656 -21.141 -0.605 1 97 278 GLN B O 1
ATOM 4714 N N . ALA B 1 279 ? 14.469 -20.547 -2.35 1 97.81 279 ALA B N 1
ATOM 4715 C CA . ALA B 1 279 ? 15.578 -19.844 -2.988 1 97.81 279 ALA B CA 1
ATOM 4716 C C . ALA B 1 279 ? 16.125 -18.734 -2.08 1 97.81 279 ALA B C 1
ATOM 4718 O O . ALA B 1 279 ? 17.344 -18.578 -1.943 1 97.81 279 ALA B O 1
ATOM 4719 N N . LEU B 1 280 ? 15.258 -17.984 -1.485 1 97.94 280 LEU B N 1
ATOM 4720 C CA . LEU B 1 280 ? 15.664 -16.859 -0.644 1 97.94 280 LEU B CA 1
ATOM 4721 C C . LEU B 1 280 ? 16.25 -17.359 0.67 1 97.94 280 LEU B C 1
ATOM 4723 O O . LEU B 1 280 ? 17.141 -16.719 1.239 1 97.94 280 LEU B O 1
ATOM 4727 N N . SER B 1 281 ? 15.727 -18.484 1.151 1 96.62 281 SER B N 1
ATOM 4728 C CA . SER B 1 281 ? 16.266 -19.062 2.379 1 96.62 281 SER B CA 1
ATOM 4729 C C . SER B 1 281 ? 17.703 -19.5 2.195 1 96.62 281 SER B C 1
ATOM 4731 O O . SER B 1 281 ? 18.5 -19.484 3.143 1 96.62 281 SER B O 1
ATOM 4733 N N . ASP B 1 282 ? 18.047 -19.844 1.014 1 95.56 282 ASP B N 1
ATOM 4734 C CA . ASP B 1 282 ? 19.391 -20.328 0.707 1 95.56 282 ASP B CA 1
ATOM 4735 C C . ASP B 1 282 ? 20.359 -19.172 0.454 1 95.56 282 ASP B C 1
ATOM 4737 O O . ASP B 1 282 ? 21.562 -19.375 0.366 1 95.56 282 ASP B O 1
ATOM 4741 N N . ASP B 1 283 ? 19.859 -17.969 0.318 1 93.81 283 ASP B N 1
ATOM 4742 C CA . ASP B 1 283 ? 20.688 -16.797 0.038 1 93.81 283 ASP B CA 1
ATOM 4743 C C . ASP B 1 283 ? 21.266 -16.219 1.325 1 93.81 283 ASP B C 1
ATOM 4745 O O . ASP B 1 283 ? 20.531 -15.625 2.125 1 93.8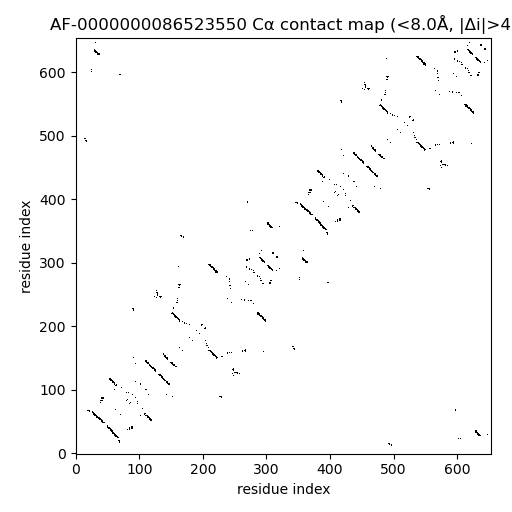1 283 ASP B O 1
ATOM 4749 N N . ALA B 1 284 ? 22.516 -16.172 1.526 1 90.94 284 ALA B N 1
ATOM 4750 C CA . ALA B 1 284 ? 23.188 -15.766 2.758 1 90.94 284 ALA B CA 1
ATOM 4751 C C . ALA B 1 284 ? 23.125 -14.258 2.955 1 90.94 284 ALA B C 1
ATOM 4753 O O . ALA B 1 284 ? 23.312 -13.758 4.07 1 90.94 284 ALA B O 1
ATOM 4754 N N . SER B 1 285 ? 22.875 -13.562 1.907 1 91.5 285 SER B N 1
ATOM 4755 C CA . SER B 1 285 ? 22.828 -12.109 2.008 1 91.5 285 SER B CA 1
ATOM 4756 C C . SER B 1 285 ? 21.469 -11.641 2.51 1 91.5 285 SER B C 1
ATOM 4758 O O . SER B 1 285 ? 21.297 -10.461 2.826 1 91.5 285 SER B O 1
ATOM 4760 N N . VAL B 1 286 ? 20.547 -12.539 2.631 1 94.94 286 VAL B N 1
ATOM 4761 C CA . VAL B 1 286 ? 19.172 -12.211 3 1 94.94 286 VAL B CA 1
ATOM 4762 C C . VAL B 1 286 ? 18.922 -12.594 4.457 1 94.94 286 VAL B C 1
ATOM 4764 O O . VAL B 1 286 ? 18.953 -13.781 4.801 1 94.94 286 VAL B O 1
ATOM 4767 N N . ARG B 1 287 ? 18.719 -11.617 5.285 1 95.88 287 ARG B N 1
ATOM 4768 C CA . ARG B 1 287 ? 18.406 -11.844 6.695 1 95.88 287 ARG B CA 1
ATOM 4769 C C . ARG B 1 287 ? 16.953 -12.258 6.875 1 95.88 287 ARG B C 1
ATOM 4771 O O . ARG B 1 287 ? 16.641 -13.086 7.738 1 95.88 287 ARG B O 1
ATOM 4778 N N . ASP B 1 288 ? 16.109 -11.688 6.207 1 97.69 288 ASP B N 1
ATOM 4779 C CA . ASP B 1 288 ? 14.656 -11.891 6.277 1 97.69 288 ASP B CA 1
ATOM 4780 C C . ASP B 1 288 ? 13.992 -11.562 4.945 1 97.69 288 ASP B C 1
ATOM 4782 O O . ASP B 1 288 ? 14.57 -10.859 4.113 1 97.69 288 ASP B O 1
ATOM 4786 N N . PHE B 1 289 ? 12.781 -12.156 4.73 1 98.38 289 PHE B N 1
A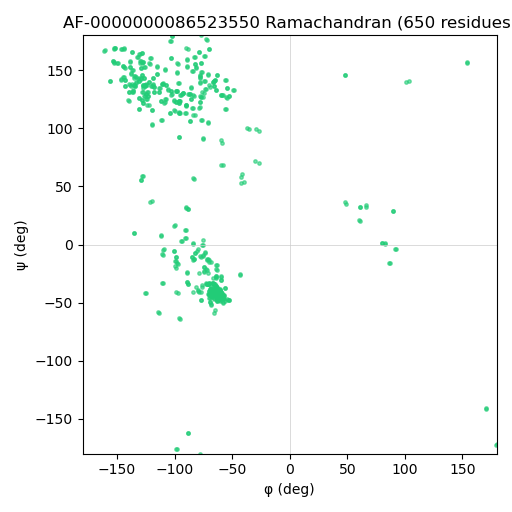TOM 4787 C CA . PHE B 1 289 ? 12.117 -11.844 3.471 1 98.38 289 PHE B CA 1
ATOM 4788 C C . PHE B 1 289 ? 10.602 -11.906 3.625 1 98.38 289 PHE B C 1
ATOM 4790 O O . PHE B 1 289 ? 10.094 -12.5 4.578 1 98.38 289 PHE B O 1
ATOM 4797 N N . TRP B 1 290 ? 9.898 -11.227 2.787 1 98.44 290 TRP B N 1
ATOM 4798 C CA . TRP B 1 290 ? 8.461 -11.227 2.531 1 98.44 290 TRP B CA 1
ATOM 4799 C C . TRP B 1 290 ? 8.172 -11.422 1.046 1 98.44 290 TRP B C 1
ATOM 4801 O O . TRP B 1 290 ? 8.695 -10.695 0.203 1 98.44 290 TRP B O 1
ATOM 4811 N N . VAL B 1 291 ? 7.363 -12.469 0.709 1 98.44 291 VAL B N 1
ATOM 4812 C CA . VAL B 1 291 ? 7.078 -12.805 -0.682 1 98.44 291 VAL B CA 1
ATOM 4813 C C . VAL B 1 291 ? 5.566 -12.797 -0.915 1 98.44 291 VAL B C 1
ATOM 4815 O O . VAL B 1 291 ? 4.812 -13.367 -0.125 1 98.44 291 VAL B O 1
ATOM 4818 N N . ARG B 1 292 ? 5.16 -12.164 -1.915 1 98.31 292 ARG B N 1
ATOM 4819 C CA . ARG B 1 292 ? 3.793 -12.219 -2.426 1 98.31 292 ARG B CA 1
ATOM 4820 C C . ARG B 1 292 ? 3.779 -12.547 -3.916 1 98.31 292 ARG B C 1
ATOM 4822 O O . ARG B 1 292 ? 4.391 -11.836 -4.719 1 98.31 292 ARG B O 1
ATOM 4829 N N . VAL B 1 293 ? 3.113 -13.602 -4.215 1 97.81 293 VAL B N 1
ATOM 4830 C CA . VAL B 1 293 ? 2.951 -13.977 -5.613 1 97.81 293 VAL B CA 1
ATOM 4831 C C . VAL B 1 293 ? 1.527 -13.672 -6.07 1 97.81 293 VAL B C 1
ATOM 4833 O O . VAL B 1 293 ? 0.563 -13.969 -5.363 1 97.81 293 VAL B O 1
ATOM 4836 N N . ASN B 1 294 ? 1.412 -13.055 -7.219 1 97.38 294 ASN B N 1
ATOM 4837 C CA . ASN B 1 294 ? 0.131 -12.719 -7.832 1 97.38 294 ASN B CA 1
ATOM 4838 C C . ASN B 1 294 ? -0.031 -13.383 -9.195 1 97.38 294 ASN B C 1
ATOM 4840 O O . ASN B 1 294 ? 0.593 -12.961 -10.172 1 97.38 294 ASN B O 1
ATOM 4844 N N . HIS B 1 295 ? -0.79 -14.391 -9.227 1 96.44 295 HIS B N 1
ATOM 4845 C CA . HIS B 1 295 ? -1.179 -14.953 -10.516 1 96.44 295 HIS B CA 1
ATOM 4846 C C . HIS B 1 295 ? -2.416 -14.25 -11.07 1 96.44 295 HIS B C 1
ATOM 4848 O O . HIS B 1 295 ? -3.525 -14.453 -10.57 1 96.44 295 HIS B O 1
ATOM 4854 N N . MET B 1 296 ? -2.238 -13.43 -12.07 1 93.44 296 MET B N 1
ATOM 4855 C CA . MET B 1 296 ? -3.357 -12.742 -12.703 1 93.44 296 MET B CA 1
ATOM 4856 C C . MET B 1 296 ? -4.148 -13.695 -13.594 1 93.44 296 MET B C 1
ATOM 4858 O O . MET B 1 296 ? -3.984 -13.688 -14.812 1 93.44 296 MET B O 1
ATOM 4862 N N . GLU B 1 297 ? -5.051 -14.234 -13.016 1 89.94 297 GLU B N 1
ATOM 4863 C CA . GLU B 1 297 ? -5.727 -15.359 -13.641 1 89.94 297 GLU B CA 1
ATOM 4864 C C . GLU B 1 297 ? -6.461 -14.93 -14.906 1 89.94 297 GLU B C 1
ATOM 4866 O O . GLU B 1 297 ? -7.09 -13.867 -14.938 1 89.94 297 GLU B O 1
ATOM 4871 N N . SER B 1 298 ? -6.41 -15.789 -15.883 1 86.81 298 SER B N 1
ATOM 4872 C CA . SER B 1 298 ? -7.086 -15.516 -17.156 1 86.81 298 SER B CA 1
ATOM 4873 C C . SER B 1 298 ? -8.445 -16.219 -17.219 1 86.81 298 SER B C 1
ATOM 4875 O O . SER B 1 298 ? -9.281 -15.867 -18.047 1 86.81 298 SER B O 1
ATOM 4877 N N . LEU B 1 299 ? -8.672 -17.141 -16.391 1 83.75 299 LEU B N 1
ATOM 4878 C CA . LEU B 1 299 ? -9.945 -17.844 -16.328 1 83.75 299 LEU B CA 1
ATOM 4879 C C . LEU B 1 299 ? -10.922 -17.141 -15.391 1 83.75 299 LEU B C 1
ATOM 4881 O O . LEU B 1 299 ? -12.133 -17.188 -15.609 1 83.75 299 LEU B O 1
ATOM 4885 N N . HIS B 1 300 ? -10.32 -16.562 -14.422 1 85.12 300 HIS B N 1
ATOM 4886 C CA . HIS B 1 300 ? -11.109 -15.938 -13.367 1 85.12 300 HIS B CA 1
ATOM 4887 C C . HIS B 1 300 ? -10.906 -14.43 -13.352 1 85.12 300 HIS B C 1
ATOM 4889 O O . HIS B 1 300 ? -9.836 -13.938 -13.719 1 85.12 300 HIS B O 1
ATOM 4895 N N . ALA B 1 301 ? -11.883 -13.711 -12.883 1 87.31 301 ALA B N 1
ATOM 4896 C CA . ALA B 1 301 ? -11.797 -12.258 -12.781 1 87.31 301 ALA B CA 1
ATOM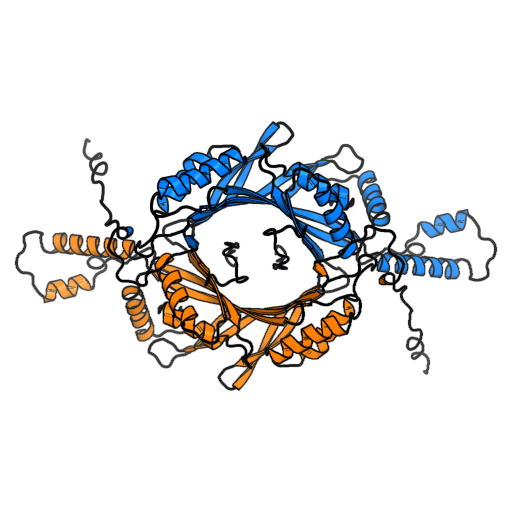 4897 C C . ALA B 1 301 ? -11.188 -11.836 -11.445 1 87.31 301 ALA B C 1
ATOM 4899 O O . ALA B 1 301 ? -11.641 -10.875 -10.828 1 87.31 301 ALA B O 1
ATOM 4900 N N . HIS B 1 302 ? -10.352 -12.633 -10.945 1 92.44 302 HIS B N 1
ATOM 4901 C CA . HIS B 1 302 ? -9.586 -12.344 -9.734 1 92.44 302 HIS B CA 1
ATOM 4902 C C . HIS B 1 302 ? -8.18 -12.922 -9.82 1 92.44 302 HIS B C 1
ATOM 4904 O O . HIS B 1 302 ? -7.883 -13.703 -10.727 1 92.44 302 HIS B O 1
ATOM 4910 N N . ASP B 1 303 ? -7.359 -12.57 -8.969 1 95.25 303 ASP B N 1
ATOM 4911 C CA . ASP B 1 303 ? -6 -13.102 -8.906 1 95.25 303 ASP B CA 1
ATOM 4912 C C . ASP B 1 303 ? -5.898 -14.227 -7.879 1 95.25 303 ASP B C 1
ATOM 4914 O O . ASP B 1 303 ? -6.625 -14.234 -6.883 1 95.25 303 ASP B O 1
ATOM 4918 N N . ALA B 1 304 ? -5.07 -15.148 -8.125 1 96.75 304 ALA B N 1
ATOM 4919 C CA . ALA B 1 304 ? -4.629 -16.109 -7.113 1 96.75 304 ALA B CA 1
ATOM 4920 C C . ALA B 1 304 ? -3.35 -15.633 -6.426 1 96.75 304 ALA B C 1
ATOM 4922 O O . ALA B 1 304 ? -2.393 -15.234 -7.094 1 96.75 304 ALA B O 1
ATOM 4923 N N . VAL B 1 305 ? -3.379 -15.664 -5.086 1 97.81 305 VAL B N 1
ATOM 4924 C CA . VAL B 1 305 ? -2.299 -15.016 -4.344 1 97.81 305 VAL B CA 1
ATOM 4925 C C . VAL B 1 305 ? -1.765 -15.969 -3.275 1 97.81 305 VAL B C 1
ATOM 4927 O O . VAL B 1 305 ? -2.533 -16.688 -2.639 1 97.81 305 VAL B O 1
ATOM 4930 N N . SER B 1 306 ? -0.508 -15.93 -3.127 1 98.06 306 SER B N 1
ATOM 4931 C CA . SER B 1 306 ? 0.151 -16.609 -2.018 1 98.06 306 SER B CA 1
ATOM 4932 C C . SER B 1 306 ? 1.189 -15.711 -1.355 1 98.06 306 SER B C 1
ATOM 4934 O O . SER B 1 306 ? 1.926 -15 -2.039 1 98.06 306 SER B O 1
ATOM 4936 N N . ILE B 1 307 ? 1.183 -15.742 -0.02 1 98.31 307 ILE B N 1
ATOM 4937 C CA . ILE B 1 307 ? 2.107 -14.922 0.75 1 98.31 307 ILE B CA 1
ATOM 4938 C C . ILE B 1 307 ? 2.893 -15.797 1.724 1 98.31 307 ILE B C 1
ATOM 4940 O O . ILE B 1 307 ? 2.32 -16.656 2.391 1 98.31 307 ILE B O 1
ATOM 4944 N N . VAL B 1 308 ? 4.219 -15.531 1.824 1 98 308 VAL B N 1
ATOM 4945 C CA . VAL B 1 308 ? 5.051 -16.266 2.768 1 98 308 VAL B CA 1
ATOM 4946 C C . VAL B 1 308 ? 6.156 -15.359 3.303 1 98 308 VAL B C 1
ATOM 4948 O O . VAL B 1 308 ? 6.688 -14.523 2.57 1 98 308 VAL B O 1
ATOM 4951 N N . VAL B 1 309 ? 6.477 -15.492 4.562 1 97.94 309 VAL B N 1
ATOM 4952 C CA . VAL B 1 309 ? 7.598 -14.797 5.188 1 97.94 309 VAL B CA 1
ATOM 4953 C C . VAL B 1 309 ? 8.578 -15.82 5.766 1 97.94 309 VAL B C 1
ATOM 4955 O O . VAL B 1 309 ? 8.234 -16.984 5.949 1 97.94 309 VAL B O 1
ATOM 4958 N N . LYS B 1 310 ? 9.773 -15.391 5.996 1 97 310 LYS B N 1
ATOM 4959 C CA . LYS B 1 310 ? 10.781 -16.281 6.566 1 97 310 LYS B CA 1
ATOM 4960 C C . LYS B 1 310 ? 10.398 -16.719 7.973 1 97 310 LYS B C 1
ATOM 4962 O O . LYS B 1 310 ? 10.688 -17.859 8.383 1 97 310 LYS B O 1
ATOM 4967 N N . GLY B 1 311 ? 9.797 -15.789 8.773 1 94.94 311 GLY B N 1
ATOM 4968 C CA . GLY B 1 311 ? 9.297 -16.125 10.102 1 94.94 311 GLY B CA 1
ATOM 4969 C C . GLY B 1 311 ? 10.336 -15.938 11.188 1 94.94 311 GLY B C 1
ATOM 4970 O O . GLY B 1 311 ? 10.297 -16.625 12.211 1 94.94 311 GLY B O 1
ATOM 4971 N N . VAL B 1 312 ? 11.242 -15.055 11.031 1 94.56 312 VAL B N 1
ATOM 4972 C CA . VAL B 1 312 ? 12.234 -14.812 12.07 1 94.56 312 VAL B CA 1
ATOM 4973 C C . VAL B 1 312 ? 11.656 -13.867 13.125 1 94.56 312 VAL B C 1
ATOM 4975 O O . VAL B 1 312 ? 10.703 -13.133 12.852 1 94.56 312 VAL B O 1
ATOM 4978 N N . GLU B 1 313 ? 12.234 -13.844 14.273 1 91.56 313 GLU B N 1
ATOM 4979 C CA . GLU B 1 313 ? 11.789 -12.984 15.359 1 91.56 313 GLU B CA 1
ATOM 4980 C C . GLU B 1 313 ? 11.945 -11.508 14.992 1 91.56 313 GLU B C 1
ATOM 4982 O O . GLU B 1 313 ? 12.992 -11.094 14.492 1 91.56 313 GLU B O 1
ATOM 4987 N N . ASN B 1 314 ? 10.93 -10.758 15.234 1 89.31 314 ASN B N 1
ATOM 4988 C CA . ASN B 1 314 ? 10.906 -9.328 14.961 1 89.31 314 ASN B CA 1
ATOM 4989 C C . ASN B 1 314 ? 11.117 -9.039 13.477 1 89.31 314 ASN B C 1
ATOM 4991 O O . ASN B 1 314 ? 11.617 -7.973 13.109 1 89.31 314 ASN B O 1
ATOM 4995 N N . GLY B 1 315 ? 10.836 -10.086 12.641 1 94.75 315 GLY B N 1
ATOM 4996 C CA . GLY B 1 315 ? 10.969 -9.93 11.203 1 94.75 315 GLY B CA 1
ATOM 4997 C C . GLY B 1 315 ? 9.703 -9.414 10.539 1 94.75 315 GLY B C 1
ATOM 4998 O O . GLY B 1 315 ? 8.883 -8.766 11.188 1 94.75 315 GLY B O 1
ATOM 4999 N N . TYR B 1 316 ? 9.648 -9.594 9.25 1 96.38 316 TYR B N 1
ATOM 5000 C CA . TYR B 1 316 ? 8.461 -9.203 8.5 1 96.38 316 TYR B CA 1
ATOM 5001 C C . TYR B 1 316 ? 7.211 -9.859 9.062 1 96.38 316 TYR B C 1
ATOM 5003 O O . TYR B 1 316 ? 7.246 -11.023 9.477 1 96.38 316 TYR B O 1
ATOM 5011 N N . ARG B 1 317 ? 6.141 -9.117 9.086 1 94.75 317 ARG B N 1
ATOM 5012 C CA . ARG B 1 317 ? 4.82 -9.703 9.297 1 94.75 317 ARG B CA 1
ATOM 5013 C C . ARG B 1 317 ? 4.184 -10.102 7.969 1 94.75 317 ARG B C 1
ATOM 5015 O O . ARG B 1 317 ? 4.617 -9.656 6.906 1 94.75 317 ARG B O 1
ATOM 5022 N N . ASP B 1 318 ? 3.207 -11.008 8.055 1 96.25 318 ASP B N 1
ATOM 5023 C CA . ASP B 1 318 ? 2.619 -11.547 6.836 1 96.25 318 ASP B CA 1
ATOM 5024 C C . ASP B 1 318 ? 1.426 -10.711 6.383 1 96.25 318 ASP B C 1
ATOM 5026 O O . ASP B 1 318 ? 0.467 -11.25 5.82 1 96.25 318 ASP B O 1
ATOM 5030 N N . ASP B 1 319 ? 1.447 -9.414 6.645 1 92.69 319 ASP B N 1
ATOM 5031 C CA . ASP B 1 319 ? 0.38 -8.547 6.152 1 92.69 319 ASP B CA 1
ATOM 5032 C C . ASP B 1 319 ? 0.215 -8.68 4.641 1 92.69 319 ASP B C 1
ATOM 5034 O O . ASP B 1 319 ? 1.183 -8.547 3.891 1 92.69 319 ASP B O 1
ATOM 5038 N N . PRO B 1 320 ? -0.988 -8.961 4.191 1 92.38 320 PRO B N 1
ATOM 5039 C CA . PRO B 1 320 ? -1.164 -9.234 2.766 1 92.38 320 PRO B CA 1
ATOM 5040 C C . PRO B 1 320 ? -0.843 -8.031 1.885 1 92.38 320 PRO B C 1
ATOM 5042 O O . PRO B 1 320 ? -0.379 -8.195 0.754 1 92.38 320 PRO B O 1
ATOM 5045 N N . HIS B 1 321 ? -0.974 -6.82 2.379 1 81.75 321 HIS B N 1
ATOM 5046 C CA . HIS B 1 321 ? -0.8 -5.609 1.584 1 81.75 321 HIS B CA 1
ATOM 5047 C C . HIS B 1 321 ? -1.573 -5.699 0.272 1 81.75 321 HIS B C 1
ATOM 5049 O O . HIS B 1 321 ? -1.791 -6.793 -0.252 1 81.75 321 HIS B O 1
ATOM 5055 N N . GLU B 1 322 ? -2.07 -4.688 -0.199 1 74.44 322 GLU B N 1
ATOM 5056 C CA . GLU B 1 322 ? -2.779 -4.734 -1.475 1 74.44 322 GLU B CA 1
ATOM 5057 C C . GLU B 1 322 ? -1.825 -4.516 -2.645 1 74.44 322 GLU B C 1
ATOM 5059 O O . GLU B 1 322 ? -0.904 -3.701 -2.559 1 74.44 322 GLU B O 1
ATOM 5064 N N . TYR B 1 323 ? -1.967 -5.438 -3.555 1 80.62 323 TYR B N 1
ATOM 5065 C CA . TYR B 1 323 ? -1.316 -5.18 -4.836 1 80.62 323 TYR B CA 1
ATOM 5066 C C . TYR B 1 323 ? -2.295 -4.57 -5.832 1 80.62 323 TYR B C 1
ATOM 5068 O O . TYR B 1 323 ? -3.295 -5.195 -6.191 1 80.62 323 TYR B O 1
ATOM 5076 N N . VAL B 1 324 ? -1.983 -3.309 -6.152 1 70.19 324 VAL B N 1
ATOM 5077 C CA . VAL B 1 324 ? -2.83 -2.648 -7.141 1 70.19 324 VAL B CA 1
ATOM 5078 C C . VAL B 1 324 ? -2.168 -2.711 -8.516 1 70.19 324 VAL B C 1
ATOM 5080 O O . VAL B 1 324 ? -1.032 -2.264 -8.688 1 70.19 324 VAL B O 1
ATOM 5083 N N . HIS B 1 325 ? -2.928 -3.307 -9.492 1 71.69 325 HIS B N 1
ATOM 5084 C CA . HIS B 1 325 ? -2.428 -3.414 -10.852 1 71.69 325 HIS B CA 1
ATOM 5085 C C . HIS B 1 325 ? -2.098 -2.043 -11.43 1 71.69 325 HIS B C 1
ATOM 5087 O O . HIS B 1 325 ? -2.855 -1.088 -11.242 1 71.69 325 HIS B O 1
ATOM 5093 N N . PRO B 1 326 ? -0.875 -2.055 -11.914 1 57.53 326 PRO B N 1
ATOM 5094 C CA . PRO B 1 326 ? -0.639 -0.787 -12.617 1 57.53 326 PRO B CA 1
ATOM 5095 C C . PRO B 1 326 ? -1.673 -0.51 -13.703 1 57.53 326 PRO B C 1
ATOM 5097 O O . PRO B 1 326 ? -2.191 -1.444 -14.32 1 57.53 326 PRO B O 1
ATOM 5100 N N . THR B 1 327 ? -2.486 0.596 -13.555 1 46.25 327 THR B N 1
ATOM 5101 C CA . THR B 1 327 ? -3.457 0.951 -14.586 1 46.25 327 THR B CA 1
ATOM 5102 C C . THR B 1 327 ? -2.801 0.963 -15.961 1 46.25 327 THR B C 1
ATOM 5104 O O . THR B 1 327 ? -1.643 1.362 -16.109 1 46.25 327 THR B O 1
#